Protein AF-A0A3M2AIW0-F1 (afdb_monomer)

Secondary structure (DSSP, 8-state):
---------------------PPP-PPPP---------------------------------------PPP--S-----PPPHHHHHHHSGGGGGTSTTPPBSEEEEEEES-TT---HHHHHHHHHHHTTT-BS-EEEEESSS-HHHHHHHHHHHHHHHHTTT--EEEES-HHHHHHHGGG--EEEE-TT-GGGGGHHHHHHHHHHTT---EEEEEESSHHHHHHHHTT--SEEEE--SS--SSSSSPPPP-HHHHHHHHHHH-SS-EEEESS--GGGHHHHHHHT-SEEEESGGG--SSHHHHHHHHHHHHHHHHHHHPPEEHHHHHHH-TTS-HHHHHHGGGTTT-HHHHHHTT--TT---EEETTEEEE-HHHHHHHHHHTT--TT--HHHHHHHSTT----------

Nearest PDB structures (foldseek):
  1g4t-assembly1_A  TM=8.262E-01  e=2.679E-12  Bacillus subtilis
  1g67-assembly1_A  TM=8.676E-01  e=3.176E-11  Bacillus subtilis
  3ovr-assembly1_B  TM=6.308E-01  e=9.290E-05  Homo sapiens
  4lt9-assembly1_A  TM=6.540E-01  e=3.198E-04  synthetic construct
  1tqj-assembly1_F  TM=6.193E-01  e=2.466E-03  Synechocystis sp.

Solvent-accessible surface area (backbone atoms only — not comparable to full-atom values): 23996 Å² total; per-residue (Å²): 133,88,80,92,81,90,84,90,83,90,82,91,79,88,82,94,82,88,81,86,84,88,78,81,90,79,81,84,85,83,85,88,83,90,86,86,89,86,84,87,92,89,87,87,85,83,90,88,88,88,90,88,90,83,83,89,84,90,79,90,82,90,84,84,90,85,88,83,88,82,83,87,78,82,83,77,98,70,76,81,70,70,63,55,64,42,57,65,61,50,58,70,51,42,56,25,47,88,90,45,49,26,41,45,27,44,38,51,54,42,81,29,98,72,77,53,55,56,37,59,53,36,35,33,41,36,61,40,40,72,29,38,40,47,31,38,32,44,36,54,87,73,74,52,56,68,57,50,21,50,47,37,42,38,29,21,62,43,22,51,88,44,54,32,46,26,27,30,47,54,45,61,67,26,34,59,72,36,37,89,31,34,47,26,39,36,30,47,83,84,37,76,45,64,83,38,49,70,60,53,34,50,57,24,44,76,73,74,39,77,56,42,35,33,36,50,28,66,48,72,68,47,46,56,57,45,54,81,66,66,46,63,28,35,34,43,31,23,41,32,79,53,81,91,44,100,76,60,67,72,63,48,31,66,69,53,48,33,52,48,28,45,70,35,96,44,29,28,24,40,28,35,56,77,55,44,91,47,23,58,60,43,26,42,36,41,50,58,29,42,38,35,46,70,41,64,47,51,99,46,64,68,47,16,21,53,37,30,32,48,37,42,54,32,38,45,65,35,38,48,55,36,44,47,67,60,48,24,71,76,40,75,72,48,54,53,69,57,59,64,48,47,47,82,45,37,85,36,56,69,59,28,44,44,31,44,35,47,75,59,44,56,48,34,70,59,95,90,50,44,24,28,31,46,23,42,55,48,42,52,38,56,26,61,72,54,60,92,89,58,50,74,67,63,52,45,70,76,44,74,90,58,76,75,59,60,37,58,59,75,131

Mean predicted aligned error: 13.9 Å

Sequence (411 aa):
MWAITSVGRCTRAMTLARVNVLPLPVIPSRVWYRSPRVRPSTRASMAAGCPPRGTMSVTSSNGRTSGGRGRGAVVDRGRVPASAFERCMVGYDSTCVPDAPSPLYPIVDLPHPSGRSVLDVTAAICRAAEGRLFAIQVRMKEGSTAARVEAARQASAAASAWSVPVWMNDDGAAALEAGPAVAGLHVGQDDPDLGRLDELRAAAAERGRPLAVGISTHDETQLRRAWARSPDLVAFGPVRPTASKARPDPVVGWSRLVEACRASPVPVVAIGGLRPADAPRLAAAGVGAVATISAVSGPDLATVEARTRAFVAALDEAFAPRSVESVAAEIPVLDPEVLAALPAISGDVGSLRAMGLPARFAPYASGKDVWYRPSDVADLLDALDKAPEESWEAWRARHPGEAPVLRIRRP

Radius of gyration: 28.39 Å; Cα contacts (8 Å, |Δi|>4): 620; chains: 1; bounding box: 75×105×73 Å

pLDDT: mean 75.07, std 25.91, range [22.42, 98.38]

Foldseek 3Di:
DDDDDDDDDDDDDDDDDDDDDDDDDDDDPDDDDDDDDDDDDDDDDDDDDDDDDDDDDDDDDDDDDDDDDDDDDDDDPPPPDDALLCLLQVFLVLLADVPRAQLAEEEQEPPFPQNDALLLLLLLLCVLSVLSYSAYEYHYPDDDLVVQLVSLQSSLVSSVVSRHAYEYELDLVSQLVNQPSHQEYEYEPPRPCLVVVVVSQVSNVVVVHGHAYEYEDEAPVRLVVVVVSVHSEYEYAPQDAAPPDPDDDPGSHLVRLLVSQLAHLGAYEHHHPDALVCQLSCQQSSHSHYYDHVLSHDNDSVSNSVSSNSNSVSNCVNSPWAWLVRLCVVVVLDDSVNQQCVQVCLCPCVVCLQLQAGNSQHWDDDDSTTTGTSNNSSRLCVLLVHDPPDDPVNSCVVVDPDRPRSDRPDD

Structure (mmCIF, N/CA/C/O backbone):
data_AF-A0A3M2AIW0-F1
#
_entry.id   AF-A0A3M2AIW0-F1
#
loop_
_atom_site.group_PDB
_atom_site.id
_atom_site.type_symbol
_atom_site.label_atom_id
_atom_site.label_alt_id
_atom_site.label_comp_id
_atom_site.label_asym_id
_atom_site.label_entity_id
_atom_site.label_seq_id
_atom_site.pdbx_PDB_ins_code
_atom_site.Cartn_x
_atom_site.Cartn_y
_atom_site.Cartn_z
_atom_site.occupancy
_atom_site.B_iso_or_equiv
_atom_site.auth_seq_id
_atom_site.auth_comp_id
_atom_site.auth_asym_id
_atom_site.auth_atom_id
_atom_site.pdbx_PDB_model_num
ATOM 1 N N . MET A 1 1 ? 23.132 -79.310 22.259 1.00 32.88 1 MET A N 1
ATOM 2 C CA . MET A 1 1 ? 24.263 -78.505 22.761 1.00 32.88 1 MET A CA 1
ATOM 3 C C . MET A 1 1 ? 23.677 -77.151 23.162 1.00 32.88 1 MET A C 1
ATOM 5 O O . MET A 1 1 ? 23.064 -76.515 22.321 1.00 32.88 1 MET A O 1
ATOM 9 N N . TRP A 1 2 ? 23.692 -76.890 24.472 1.00 31.28 2 TRP A N 1
ATOM 10 C CA . TRP A 1 2 ? 23.371 -75.701 25.293 1.00 31.28 2 TRP A CA 1
ATOM 11 C C . TRP A 1 2 ? 23.284 -74.338 24.549 1.00 31.28 2 TRP A C 1
ATOM 13 O O . TRP A 1 2 ? 24.082 -74.136 23.647 1.00 31.28 2 TRP A O 1
ATOM 23 N N . ALA A 1 3 ? 22.452 -73.322 24.850 1.00 31.95 3 ALA A N 1
ATOM 24 C CA . ALA A 1 3 ? 21.499 -72.965 25.922 1.00 31.95 3 ALA A CA 1
ATOM 25 C C . ALA A 1 3 ? 20.595 -71.781 25.404 1.00 31.95 3 ALA A C 1
ATOM 27 O O . ALA A 1 3 ? 21.074 -71.019 24.572 1.00 31.95 3 ALA A O 1
ATOM 28 N N . ILE A 1 4 ? 19.262 -71.730 25.654 1.00 34.59 4 ILE A N 1
ATOM 29 C CA . ILE A 1 4 ? 18.515 -70.893 26.660 1.00 34.59 4 ILE A CA 1
ATOM 30 C C . ILE A 1 4 ? 18.479 -69.379 26.287 1.00 34.59 4 ILE A C 1
ATOM 32 O O . ILE A 1 4 ? 19.541 -68.821 26.063 1.00 34.59 4 ILE A O 1
ATOM 36 N N . THR A 1 5 ? 17.381 -68.598 26.171 1.00 35.09 5 THR A N 1
ATOM 37 C CA . THR A 1 5 ? 15.939 -68.578 26.591 1.00 35.09 5 THR A CA 1
ATOM 38 C C . THR A 1 5 ? 15.172 -67.600 25.655 1.00 35.09 5 THR A C 1
ATOM 40 O O . THR A 1 5 ? 15.724 -66.554 25.336 1.00 35.09 5 THR A O 1
ATOM 43 N N . SER A 1 6 ? 14.010 -67.895 25.038 1.00 33.69 6 SER A N 1
ATOM 44 C CA . SER A 1 6 ? 12.602 -67.867 25.538 1.00 33.69 6 SER A CA 1
ATOM 45 C C . SER A 1 6 ? 12.178 -66.519 26.167 1.00 33.69 6 SER A C 1
ATOM 47 O O . SER A 1 6 ? 12.911 -66.029 27.011 1.00 33.69 6 SER A O 1
ATOM 49 N N . VAL A 1 7 ? 11.021 -65.881 25.956 1.00 33.97 7 VAL A N 1
ATOM 50 C CA . VAL A 1 7 ? 9.753 -66.148 25.246 1.00 33.97 7 VAL A CA 1
ATOM 51 C C . VAL A 1 7 ? 8.973 -64.820 25.223 1.00 33.97 7 VAL A C 1
ATOM 53 O O . VAL A 1 7 ? 9.061 -64.036 26.164 1.00 33.97 7 VAL A O 1
ATOM 56 N N . GLY A 1 8 ? 8.168 -64.587 24.186 1.00 32.06 8 GLY A N 1
ATOM 57 C CA . GLY A 1 8 ? 7.121 -63.561 24.200 1.00 32.06 8 GLY A CA 1
ATOM 58 C C . GLY A 1 8 ? 5.744 -64.122 24.579 1.00 32.06 8 GLY A C 1
ATOM 59 O O . GLY A 1 8 ? 5.541 -65.332 24.492 1.00 32.06 8 GLY A O 1
ATOM 60 N N . ARG A 1 9 ? 4.812 -63.210 24.916 1.00 33.12 9 ARG A N 1
ATOM 61 C CA . ARG A 1 9 ? 3.357 -63.135 24.577 1.00 33.12 9 ARG A CA 1
ATOM 62 C C . ARG A 1 9 ? 2.587 -62.409 25.698 1.00 33.12 9 ARG A C 1
ATOM 64 O O . ARG A 1 9 ? 2.706 -62.762 26.858 1.00 33.12 9 ARG A O 1
ATOM 71 N N . CYS A 1 10 ? 1.992 -61.248 25.399 1.00 30.06 10 CYS A N 1
ATOM 72 C CA . CYS A 1 10 ? 0.573 -61.016 25.051 1.00 30.06 10 CYS A CA 1
ATOM 73 C C . CYS A 1 10 ? -0.441 -61.316 26.167 1.00 30.06 10 CYS A C 1
ATOM 75 O O . CYS A 1 10 ? -0.662 -62.482 26.470 1.00 30.06 10 CYS A O 1
ATOM 77 N N . THR A 1 11 ? -1.187 -60.299 26.633 1.00 31.36 11 THR A N 1
ATOM 78 C CA . THR A 1 11 ? -2.644 -60.111 26.385 1.00 31.36 11 THR A CA 1
ATOM 79 C C . THR A 1 11 ? -3.224 -58.896 27.149 1.00 31.36 11 THR A C 1
ATOM 81 O O . THR A 1 11 ? -2.838 -58.670 28.284 1.00 31.36 11 THR A O 1
ATOM 84 N N . ARG A 1 12 ? -4.117 -58.137 26.463 1.00 32.19 12 ARG A N 1
ATOM 85 C CA . ARG A 1 12 ? -5.410 -57.478 26.854 1.00 32.19 12 ARG A CA 1
ATOM 86 C C . ARG A 1 12 ? -5.597 -56.921 28.290 1.00 32.19 12 ARG A C 1
ATOM 88 O O . ARG A 1 12 ? -5.136 -57.522 29.235 1.00 32.19 12 ARG A O 1
ATOM 95 N N . ALA A 1 13 ? -6.423 -55.920 28.614 1.00 29.59 13 ALA A N 1
ATOM 96 C CA . ALA A 1 13 ? -7.248 -54.888 27.967 1.00 29.59 13 ALA A CA 1
ATOM 97 C C . ALA A 1 13 ? -7.946 -54.084 29.109 1.00 29.59 13 ALA A C 1
ATOM 99 O O . ALA A 1 13 ? -8.104 -54.628 30.196 1.00 29.59 13 ALA A O 1
ATOM 100 N N . MET A 1 14 ? -8.446 -52.871 28.804 1.00 30.70 14 MET A N 1
ATOM 101 C CA . MET A 1 14 ? -9.439 -52.046 29.549 1.00 30.70 14 MET A CA 1
ATOM 102 C C . MET A 1 14 ? -9.002 -51.473 30.920 1.00 30.70 14 MET A C 1
ATOM 104 O O . MET A 1 14 ? -8.483 -52.170 31.775 1.00 30.70 14 MET A O 1
ATOM 108 N N . THR A 1 15 ? -9.219 -50.192 31.245 1.00 28.20 15 THR A N 1
ATOM 109 C CA . THR A 1 15 ? -10.548 -49.579 31.438 1.00 28.20 15 THR A CA 1
ATOM 110 C C . THR A 1 15 ? -10.435 -48.047 31.566 1.00 28.20 15 THR A C 1
ATOM 112 O O . THR A 1 15 ? -9.512 -47.538 32.197 1.00 28.20 15 THR A O 1
ATOM 115 N N . LEU A 1 16 ? -11.405 -47.321 30.999 1.00 33.12 16 LEU A N 1
ATOM 116 C CA . LEU A 1 16 ? -11.693 -45.904 31.261 1.00 33.12 16 LEU A CA 1
ATOM 117 C C . LEU A 1 16 ? -12.207 -45.723 32.699 1.00 33.12 16 LEU A C 1
ATOM 119 O O . LEU A 1 16 ? -13.274 -46.235 33.029 1.00 33.12 16 LEU A O 1
ATOM 123 N N . ALA A 1 17 ? -11.506 -44.942 33.523 1.00 30.17 17 ALA A N 1
ATOM 124 C CA . ALA A 1 17 ? -12.022 -44.463 34.804 1.00 30.17 17 ALA A CA 1
ATOM 125 C C . ALA A 1 17 ? -12.235 -42.945 34.749 1.00 30.17 17 ALA A C 1
ATOM 127 O O . ALA A 1 17 ? -11.305 -42.159 34.586 1.00 30.17 17 ALA A O 1
ATOM 128 N N . ARG A 1 18 ? -13.505 -42.560 34.870 1.00 30.94 18 ARG A N 1
ATOM 129 C CA . ARG A 1 18 ? -14.006 -41.196 35.027 1.00 30.94 18 ARG A CA 1
ATOM 130 C C . ARG A 1 18 ? -14.012 -40.897 36.528 1.00 30.94 18 ARG A C 1
ATOM 132 O O . ARG A 1 18 ? -14.697 -41.603 37.262 1.00 30.94 18 ARG A O 1
ATOM 139 N N . VAL A 1 19 ? -13.290 -39.874 36.985 1.00 32.94 19 VAL A N 1
ATOM 140 C CA . VAL A 1 19 ? -13.408 -39.372 38.364 1.00 32.94 19 VAL A CA 1
ATOM 141 C C . VAL A 1 19 ? -13.663 -37.870 38.328 1.00 32.94 19 VAL A C 1
ATOM 143 O O . VAL A 1 19 ? -12.897 -37.095 37.764 1.00 32.94 19 VAL A O 1
ATOM 146 N N . ASN A 1 20 ? -14.818 -37.515 38.886 1.00 33.97 20 ASN A N 1
ATOM 147 C CA . ASN A 1 20 ? -15.279 -36.171 39.196 1.00 33.97 20 ASN A CA 1
ATOM 148 C C . ASN A 1 20 ? -14.474 -35.601 40.380 1.00 33.97 20 ASN A C 1
ATOM 150 O O . ASN A 1 20 ? -14.053 -36.364 41.243 1.00 33.97 20 ASN A O 1
ATOM 154 N N . VAL A 1 21 ? -14.430 -34.266 40.470 1.00 35.78 21 VAL A N 1
ATOM 155 C CA . VAL A 1 21 ? -13.957 -33.416 41.588 1.00 35.78 21 VAL A CA 1
ATOM 156 C C . VAL A 1 21 ? -12.535 -32.842 41.433 1.00 35.78 21 VAL A C 1
ATOM 158 O O . VAL A 1 21 ? -11.522 -33.511 41.610 1.00 35.78 21 VAL A O 1
ATOM 161 N N . LEU A 1 22 ? -12.505 -31.535 41.142 1.00 34.50 22 LEU A N 1
ATOM 162 C CA . LEU A 1 22 ? -11.360 -30.623 41.224 1.00 34.50 22 LEU A CA 1
ATOM 163 C C . LEU A 1 22 ? -10.973 -30.349 42.690 1.00 34.50 22 LEU A C 1
ATOM 165 O O . LEU A 1 22 ? -11.853 -29.975 43.468 1.00 34.50 22 LEU A O 1
ATOM 169 N N . PRO A 1 23 ? -9.680 -30.368 43.051 1.00 41.94 23 PRO A N 1
ATOM 170 C CA . PRO A 1 23 ? -9.161 -29.562 44.144 1.00 41.94 23 PRO A CA 1
ATOM 171 C C . PRO A 1 23 ? -8.491 -28.282 43.610 1.00 41.94 23 PRO A C 1
ATOM 173 O O . PRO A 1 23 ? -7.786 -28.289 42.603 1.00 41.94 23 PRO A O 1
ATOM 176 N N . LEU A 1 24 ? -8.753 -27.175 44.305 1.00 36.56 24 LEU A N 1
ATOM 177 C CA . LEU A 1 24 ? -8.229 -25.823 44.073 1.00 36.56 24 LEU A CA 1
ATOM 178 C C . LEU A 1 24 ? -6.691 -25.802 43.902 1.00 36.56 24 LEU A C 1
ATOM 180 O O . LEU A 1 24 ? -5.998 -26.508 44.638 1.00 36.56 24 LEU A O 1
ATOM 184 N N . PRO A 1 25 ? -6.122 -24.963 43.011 1.00 40.25 25 PRO A N 1
ATOM 185 C CA . PRO A 1 25 ? -4.673 -24.847 42.889 1.00 40.25 25 PRO A CA 1
ATOM 186 C C . PRO A 1 25 ? -4.079 -24.096 44.091 1.00 40.25 25 PRO A C 1
ATOM 188 O O . PRO A 1 25 ? -4.288 -22.898 44.274 1.00 40.25 25 PRO A O 1
ATOM 191 N N . VAL A 1 26 ? -3.303 -24.816 44.901 1.00 38.75 26 VAL A N 1
ATOM 192 C CA . VAL A 1 26 ? -2.438 -24.260 45.948 1.00 38.75 26 VAL A CA 1
ATOM 193 C C . VAL A 1 26 ? -1.122 -23.821 45.301 1.00 38.75 26 VAL A C 1
ATOM 195 O O . VAL A 1 26 ? -0.404 -24.640 44.731 1.00 38.75 26 VAL A O 1
ATOM 198 N N . ILE A 1 27 ? -0.796 -22.530 45.385 1.00 34.03 27 ILE A N 1
ATOM 199 C CA . ILE A 1 27 ? 0.485 -21.974 44.924 1.00 34.03 27 ILE A CA 1
ATOM 200 C C . ILE A 1 27 ? 1.535 -22.175 46.031 1.00 34.03 27 ILE A C 1
ATOM 202 O O . ILE A 1 27 ? 1.341 -21.661 47.136 1.00 34.03 27 ILE A O 1
ATOM 206 N N . PRO A 1 28 ? 2.663 -22.865 45.783 1.00 33.03 28 PRO A N 1
ATOM 207 C CA . PRO A 1 28 ? 3.735 -22.956 46.763 1.00 33.03 28 PRO A CA 1
ATO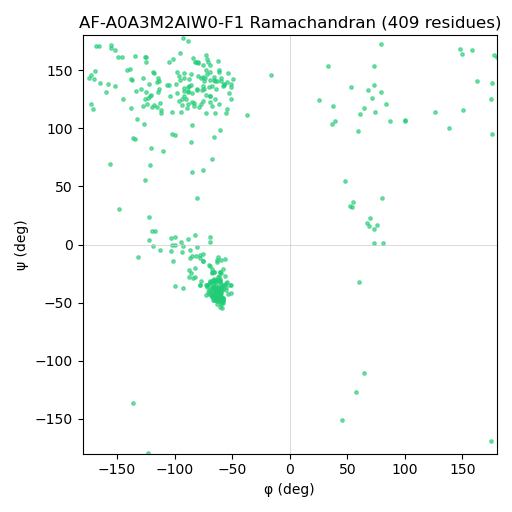M 208 C C . PRO A 1 28 ? 4.528 -21.645 46.832 1.00 33.03 28 PRO A C 1
ATOM 210 O O . PRO A 1 28 ? 5.103 -21.163 45.855 1.00 33.03 28 PRO A O 1
ATOM 213 N N . SER A 1 29 ? 4.593 -21.073 48.032 1.00 34.59 29 SER A N 1
ATOM 214 C CA . SER A 1 29 ? 5.442 -19.936 48.360 1.00 34.59 29 SER A CA 1
ATOM 215 C C . SER A 1 29 ? 6.896 -20.386 48.549 1.00 34.59 29 SER A C 1
ATOM 217 O O . SER A 1 29 ? 7.187 -21.121 49.490 1.00 34.59 29 SER A O 1
ATOM 219 N N . ARG A 1 30 ? 7.799 -19.825 47.731 1.00 31.83 30 ARG A N 1
ATOM 220 C CA . ARG A 1 30 ? 9.278 -19.854 47.817 1.00 31.83 30 ARG A CA 1
ATOM 221 C C . ARG A 1 30 ? 9.967 -21.051 47.152 1.00 31.83 30 ARG A C 1
ATOM 223 O O . ARG A 1 30 ? 10.091 -22.123 47.729 1.00 31.83 30 ARG A O 1
ATOM 230 N N . VAL A 1 31 ? 10.584 -20.776 46.002 1.00 30.55 31 VAL A N 1
ATOM 231 C CA . VAL A 1 31 ? 11.690 -21.575 45.460 1.00 30.55 31 VAL A CA 1
ATOM 232 C C . VAL A 1 31 ? 12.938 -20.692 45.434 1.00 30.55 31 VAL A C 1
ATOM 234 O O . VAL A 1 31 ? 12.962 -19.638 44.803 1.00 30.55 31 VAL A O 1
ATOM 237 N N . TRP A 1 32 ? 13.957 -21.106 46.185 1.00 26.47 32 TRP A N 1
ATOM 238 C CA . TRP A 1 32 ? 15.304 -20.540 46.172 1.00 26.47 32 TRP A CA 1
ATOM 239 C C . TRP A 1 32 ? 16.142 -21.241 45.101 1.00 26.47 32 TRP A C 1
ATOM 241 O O . TRP A 1 32 ? 16.178 -22.468 45.072 1.00 26.47 32 TRP A O 1
ATOM 251 N N . TYR A 1 33 ? 16.907 -20.485 44.310 1.00 25.94 33 TYR A N 1
ATOM 252 C CA . TYR A 1 33 ? 18.106 -21.019 43.660 1.00 25.94 33 TYR A CA 1
ATOM 253 C C . TYR A 1 33 ? 19.212 -19.951 43.576 1.00 25.94 33 TYR A C 1
ATOM 255 O O . TYR A 1 33 ? 18.992 -18.838 43.100 1.00 25.94 33 TYR A O 1
ATOM 263 N N . ARG A 1 34 ? 20.394 -20.295 44.106 1.00 24.67 34 ARG A N 1
ATOM 264 C CA . ARG A 1 34 ? 21.656 -19.523 44.095 1.00 24.67 34 ARG A CA 1
ATOM 265 C C . ARG A 1 34 ? 22.431 -19.845 42.803 1.00 24.67 34 ARG A C 1
ATOM 267 O O . ARG A 1 34 ? 22.450 -21.003 42.407 1.00 24.67 34 ARG A O 1
ATOM 274 N N . SER A 1 35 ? 23.019 -18.887 42.073 1.00 24.69 35 SER A N 1
ATOM 275 C CA . SER A 1 35 ? 24.440 -18.427 42.122 1.00 24.69 35 SER A CA 1
ATOM 276 C C . SER A 1 35 ? 24.845 -17.987 40.686 1.00 24.69 35 SER A C 1
ATOM 278 O O . SER A 1 35 ? 24.168 -18.427 39.760 1.00 24.69 35 SER A O 1
ATOM 280 N N . PRO A 1 36 ? 25.978 -17.299 40.399 1.00 28.45 36 PRO A N 1
ATOM 281 C CA . PRO A 1 36 ? 26.761 -16.306 41.146 1.00 28.45 36 PRO A CA 1
ATOM 282 C C . PRO A 1 36 ? 26.988 -14.984 40.346 1.00 28.45 36 PRO A C 1
ATOM 284 O O . PRO A 1 36 ? 26.893 -14.932 39.123 1.00 28.45 36 PRO A O 1
ATOM 287 N N . ARG A 1 37 ? 27.335 -13.891 41.045 1.00 25.25 37 ARG A N 1
ATOM 288 C CA . ARG A 1 37 ? 27.778 -12.600 40.467 1.00 25.25 37 ARG A CA 1
ATOM 289 C C . ARG A 1 37 ? 29.306 -12.496 40.477 1.00 25.25 37 ARG A C 1
ATOM 291 O O . ARG A 1 37 ? 29.920 -12.894 41.460 1.00 25.25 37 ARG A O 1
ATOM 298 N N . VAL A 1 38 ? 29.879 -11.792 39.497 1.00 26.61 38 VAL A N 1
ATOM 299 C CA . VAL A 1 38 ? 31.218 -11.177 39.601 1.00 26.61 38 VAL A CA 1
ATOM 300 C C . VAL A 1 38 ? 31.103 -9.665 39.333 1.00 26.61 38 VAL A C 1
ATOM 302 O O . VAL A 1 38 ? 30.530 -9.241 38.331 1.00 26.61 38 VAL A O 1
ATOM 305 N N . ARG A 1 39 ? 31.601 -8.847 40.272 1.00 31.80 39 ARG A N 1
ATOM 306 C CA . ARG A 1 39 ? 31.872 -7.391 40.156 1.00 31.80 39 ARG A CA 1
ATOM 307 C C . ARG A 1 39 ? 33.395 -7.192 40.015 1.00 31.80 39 ARG A C 1
ATOM 309 O O . ARG A 1 39 ? 34.123 -8.067 40.472 1.00 31.80 39 ARG A O 1
ATOM 316 N N . PRO A 1 40 ? 33.878 -6.069 39.444 1.00 31.05 40 PRO A N 1
ATOM 317 C CA . PRO A 1 40 ? 34.379 -4.941 40.274 1.00 31.05 40 PRO A CA 1
ATOM 318 C C . PRO A 1 40 ? 33.910 -3.560 39.733 1.00 31.05 40 PRO A C 1
ATOM 320 O O . PRO A 1 40 ? 33.499 -3.459 38.580 1.00 31.05 40 PRO A O 1
ATOM 323 N N . SER A 1 41 ? 33.554 -2.566 40.562 1.00 26.50 41 SER A N 1
ATOM 324 C CA . SER A 1 41 ? 34.307 -1.547 41.344 1.00 26.50 41 SER A CA 1
ATOM 325 C C . SER A 1 41 ? 34.703 -0.278 40.557 1.00 26.50 41 SER A C 1
ATOM 327 O O . SER A 1 41 ? 35.385 -0.337 39.545 1.00 26.50 41 SER A O 1
ATOM 329 N N . THR A 1 42 ? 34.220 0.859 41.061 1.00 29.23 42 THR A N 1
ATOM 330 C CA . THR A 1 42 ? 34.165 2.240 40.529 1.00 29.23 42 THR A CA 1
ATOM 331 C C . THR A 1 42 ? 35.229 3.181 41.103 1.00 29.23 42 THR A C 1
ATOM 333 O O . THR A 1 42 ? 35.610 2.977 42.255 1.00 29.23 42 THR A O 1
ATOM 336 N N . ARG A 1 43 ? 35.519 4.291 40.388 1.00 26.98 43 ARG A N 1
ATOM 337 C CA . ARG A 1 43 ? 35.536 5.736 40.803 1.00 26.98 43 ARG A CA 1
ATOM 338 C C . ARG A 1 43 ? 36.434 6.548 39.834 1.00 26.98 43 ARG A C 1
ATOM 340 O O . ARG A 1 43 ? 37.271 5.938 39.190 1.00 26.98 43 ARG A O 1
ATOM 347 N N . ALA A 1 44 ? 36.472 7.884 39.766 1.00 26.58 44 ALA A N 1
ATOM 348 C CA . ALA A 1 44 ? 35.512 8.999 39.654 1.00 26.58 44 ALA A CA 1
ATOM 349 C C . ALA A 1 44 ? 36.347 10.302 39.763 1.00 26.58 44 ALA A C 1
ATOM 351 O O . ALA A 1 44 ? 37.016 10.446 40.781 1.00 26.58 44 ALA A O 1
ATOM 352 N N . SER A 1 45 ? 36.272 11.248 38.810 1.00 26.69 45 SER A N 1
ATOM 353 C CA . SER A 1 45 ? 36.517 12.689 39.077 1.00 26.69 45 SER A CA 1
ATOM 354 C C . SER A 1 45 ? 36.171 13.632 37.900 1.00 26.69 45 SER A C 1
ATOM 356 O O . SER A 1 45 ? 36.833 13.574 36.871 1.00 26.69 45 SER A O 1
ATOM 358 N N . MET A 1 46 ? 35.172 14.505 38.154 1.00 27.12 46 MET A N 1
ATOM 359 C CA . MET A 1 46 ? 35.022 15.963 37.855 1.00 27.12 46 MET A CA 1
ATOM 360 C C . MET A 1 46 ? 35.048 16.465 36.382 1.00 27.12 46 MET A C 1
ATOM 362 O O . MET A 1 46 ? 36.037 16.263 35.696 1.00 27.12 46 MET A O 1
ATOM 366 N N . ALA A 1 47 ? 33.932 16.974 35.809 1.00 25.80 47 ALA A N 1
ATOM 367 C CA . ALA A 1 47 ? 33.362 18.363 35.812 1.00 25.80 47 ALA A CA 1
ATOM 368 C C . ALA A 1 47 ? 34.160 19.357 34.912 1.00 25.80 47 ALA A C 1
ATOM 370 O O . ALA A 1 47 ? 35.376 19.314 34.959 1.00 25.80 47 ALA A O 1
ATOM 371 N N . ALA A 1 48 ? 33.643 20.277 34.073 1.00 26.33 48 ALA A N 1
ATOM 372 C CA . ALA A 1 48 ? 32.359 20.977 33.892 1.00 26.33 48 ALA A CA 1
ATOM 373 C C . ALA A 1 48 ? 32.303 21.682 32.493 1.00 26.33 48 ALA A C 1
ATOM 375 O O . ALA A 1 48 ? 33.346 21.826 31.862 1.00 26.33 48 ALA A O 1
ATOM 376 N N . GLY A 1 49 ? 31.135 22.211 32.067 1.00 24.86 49 GLY A N 1
ATOM 377 C CA . GLY A 1 49 ? 31.037 23.368 31.139 1.00 24.86 49 GLY A CA 1
ATOM 378 C C . GLY A 1 49 ? 30.188 23.218 29.853 1.00 24.86 49 GLY A C 1
ATOM 379 O O . GLY A 1 49 ? 30.559 22.495 28.940 1.00 24.86 49 GLY A O 1
ATOM 380 N N . CYS A 1 50 ? 29.081 23.967 29.763 1.00 23.42 50 CYS A N 1
ATOM 381 C CA . CYS A 1 50 ? 28.310 24.341 28.546 1.00 23.42 50 CYS A CA 1
ATOM 382 C C . CYS A 1 50 ? 28.813 25.717 28.005 1.00 23.42 50 CYS A C 1
ATOM 384 O O . CYS A 1 50 ? 29.547 26.352 28.766 1.00 23.42 50 CYS A O 1
ATOM 386 N N . PRO A 1 51 ? 28.339 26.331 26.876 1.00 37.81 51 PRO A N 1
ATOM 387 C CA . PRO A 1 51 ? 27.561 25.903 25.679 1.00 37.81 51 PRO A CA 1
ATOM 388 C C . PRO A 1 51 ? 28.168 26.498 24.335 1.00 37.81 51 PRO A C 1
ATOM 390 O O . PRO A 1 51 ? 29.388 26.543 24.247 1.00 37.81 51 PRO A O 1
ATOM 393 N N . PRO A 1 52 ? 27.427 27.042 23.321 1.00 41.06 52 PRO A N 1
ATOM 394 C CA . PRO A 1 52 ? 26.776 26.400 22.151 1.00 41.06 52 PRO A CA 1
ATOM 395 C C . PRO A 1 52 ? 27.197 26.941 20.735 1.00 41.06 52 PRO A C 1
ATOM 397 O O . PRO A 1 52 ? 27.907 27.933 20.627 1.00 41.06 52 PRO A O 1
ATOM 400 N N . ARG A 1 53 ? 26.596 26.365 19.664 1.00 25.80 53 ARG A N 1
ATOM 401 C CA . ARG A 1 53 ? 26.509 26.787 18.225 1.00 25.80 53 ARG A CA 1
ATOM 402 C C . ARG A 1 53 ? 27.711 26.543 17.282 1.00 25.80 53 ARG A C 1
ATOM 404 O O . ARG A 1 53 ? 28.803 27.029 17.525 1.00 25.80 53 ARG A O 1
ATOM 411 N N . GLY A 1 54 ? 27.422 25.965 16.101 1.00 25.30 54 GLY A N 1
ATOM 412 C CA . GLY A 1 54 ? 28.176 26.222 14.855 1.00 25.30 54 GLY A CA 1
ATOM 413 C C . GLY A 1 54 ? 28.495 25.014 13.957 1.00 25.30 54 GLY A C 1
ATOM 414 O O . GLY A 1 54 ? 29.437 24.286 14.217 1.00 25.30 54 GLY A O 1
ATOM 415 N N . THR A 1 55 ? 27.703 24.851 12.891 1.00 25.02 55 THR A N 1
ATOM 416 C CA . THR A 1 55 ? 28.047 24.420 11.509 1.00 25.02 55 THR A CA 1
ATOM 417 C C . THR A 1 55 ? 29.280 23.543 11.192 1.00 25.02 55 THR A C 1
ATOM 419 O O . THR A 1 55 ? 30.416 23.963 11.360 1.00 25.02 55 THR A O 1
ATOM 422 N N . MET A 1 56 ? 28.983 22.409 10.531 1.00 27.00 56 MET A N 1
ATOM 423 C CA . MET A 1 56 ? 29.663 21.737 9.397 1.00 27.00 56 MET A CA 1
ATOM 424 C C . MET A 1 56 ? 31.203 21.731 9.308 1.00 27.00 56 MET A C 1
ATOM 426 O O . MET A 1 56 ? 31.825 22.743 9.004 1.00 27.00 56 MET A O 1
ATOM 430 N N . SER A 1 57 ? 31.794 20.531 9.323 1.00 24.56 57 SER A N 1
ATOM 431 C CA . SER A 1 57 ? 32.779 20.104 8.309 1.00 24.56 57 SER A CA 1
ATOM 432 C C . SER A 1 57 ? 33.158 18.625 8.453 1.00 24.56 57 SER A C 1
ATOM 434 O O . SER A 1 57 ? 33.188 18.052 9.538 1.00 24.56 57 SER A O 1
ATOM 436 N N . VAL A 1 58 ? 33.413 18.015 7.298 1.00 28.27 58 VAL A N 1
ATOM 437 C CA . VAL A 1 58 ? 33.908 16.653 7.093 1.00 28.27 58 VAL A CA 1
ATOM 438 C C . VAL A 1 58 ? 35.422 16.635 7.306 1.00 28.27 58 VAL A C 1
ATOM 440 O O . VAL A 1 58 ? 36.122 17.460 6.727 1.00 28.27 58 VAL A O 1
ATOM 443 N N . THR A 1 59 ? 35.953 15.664 8.050 1.00 26.91 59 THR A N 1
ATOM 444 C CA . THR A 1 59 ? 37.291 15.102 7.786 1.00 26.91 59 THR A CA 1
ATOM 445 C C . THR A 1 59 ? 37.436 13.701 8.379 1.00 26.91 59 THR A C 1
ATOM 447 O O . THR A 1 59 ? 36.990 13.395 9.481 1.00 26.91 59 THR A O 1
ATOM 450 N N . SER A 1 60 ? 38.065 12.847 7.582 1.00 27.70 60 SER A N 1
ATOM 451 C CA . SER A 1 60 ? 38.513 11.485 7.857 1.00 27.70 60 SER A CA 1
ATOM 452 C C . SER A 1 60 ? 39.547 11.387 8.984 1.00 27.70 60 SER A C 1
ATOM 454 O O . SER A 1 60 ? 40.446 12.219 9.043 1.00 27.70 60 SER A O 1
ATOM 456 N N . SER A 1 61 ? 39.552 10.286 9.743 1.00 26.11 61 SER A N 1
ATOM 457 C CA . SER A 1 61 ? 40.759 9.456 9.941 1.00 26.11 61 SER A CA 1
ATOM 458 C C . SER A 1 61 ? 40.465 8.183 10.748 1.00 26.11 61 SER A C 1
ATOM 460 O O . SER A 1 61 ? 39.654 8.165 11.670 1.00 26.11 61 SER A O 1
ATOM 462 N N . ASN A 1 62 ? 41.144 7.105 10.352 1.00 26.67 62 ASN A N 1
ATOM 463 C CA . ASN A 1 62 ? 41.213 5.817 11.037 1.00 26.67 62 ASN A CA 1
ATOM 464 C C . ASN A 1 62 ? 42.003 5.925 12.351 1.00 26.67 62 ASN A C 1
ATOM 466 O O . ASN A 1 62 ? 43.073 6.527 12.377 1.00 26.67 62 ASN A O 1
ATOM 470 N N . GLY A 1 63 ? 41.558 5.224 13.397 1.00 25.59 63 GLY A N 1
ATOM 471 C CA . GLY A 1 63 ? 42.324 5.056 14.634 1.00 25.59 63 GLY A CA 1
ATOM 472 C C . GLY A 1 63 ? 41.662 4.067 15.590 1.00 25.59 63 GLY A C 1
ATOM 473 O O . GLY A 1 63 ? 40.508 4.217 15.963 1.00 25.59 63 GLY A O 1
ATOM 474 N N . ARG A 1 64 ? 42.391 3.007 15.928 1.00 22.42 64 ARG A N 1
ATOM 475 C CA . ARG A 1 64 ? 41.941 1.767 16.574 1.00 22.42 64 ARG A CA 1
ATOM 476 C C . ARG A 1 64 ? 41.869 1.894 18.110 1.00 22.42 64 ARG A C 1
ATOM 478 O O . ARG A 1 64 ? 42.600 2.672 18.705 1.00 22.42 64 ARG A O 1
ATOM 485 N N . THR A 1 65 ? 41.097 0.983 18.714 1.00 24.11 65 THR A N 1
ATOM 486 C CA . THR A 1 65 ? 41.137 0.476 20.111 1.00 24.11 65 THR A CA 1
ATOM 487 C C . THR A 1 65 ? 40.624 1.354 21.263 1.00 24.11 65 THR A C 1
ATOM 489 O O . THR A 1 65 ? 41.277 2.292 21.694 1.00 24.11 65 THR A O 1
ATOM 492 N N . SER A 1 66 ? 39.538 0.928 21.918 1.00 24.36 66 SER A N 1
ATOM 493 C CA . SER A 1 66 ? 39.560 0.184 23.200 1.00 24.36 66 SER A CA 1
ATOM 494 C C . SER A 1 66 ? 38.182 0.232 23.880 1.00 24.36 66 SER A C 1
ATOM 496 O O . SER A 1 66 ? 37.451 1.213 23.790 1.00 24.36 66 SER A O 1
ATOM 498 N N . GLY A 1 67 ? 37.780 -0.889 24.482 1.00 24.23 67 GLY A N 1
ATOM 499 C CA . GLY A 1 67 ? 36.453 -1.075 25.061 1.00 24.23 67 GLY A CA 1
ATOM 500 C C . GLY A 1 67 ? 36.295 -0.501 26.469 1.00 24.23 67 GLY A C 1
ATOM 501 O O . GLY A 1 67 ? 37.250 -0.406 27.232 1.00 24.23 67 GLY A O 1
ATOM 502 N N . GLY A 1 68 ? 35.047 -0.211 26.838 1.00 24.02 68 GLY A N 1
ATOM 503 C CA . GLY A 1 68 ? 34.666 0.106 28.214 1.00 24.02 68 GLY A CA 1
ATOM 504 C C . GLY A 1 68 ? 33.197 0.500 28.333 1.00 24.02 68 GLY A C 1
ATOM 505 O O . GLY A 1 68 ? 32.838 1.648 28.118 1.00 24.02 68 GLY A O 1
ATOM 506 N N . ARG A 1 69 ? 32.337 -0.473 28.660 1.00 25.78 69 ARG A N 1
ATOM 507 C CA . ARG A 1 69 ? 30.880 -0.324 28.824 1.00 25.78 69 ARG A CA 1
ATOM 508 C C . ARG A 1 69 ? 30.521 0.509 30.067 1.00 25.78 69 ARG A C 1
ATOM 510 O O . ARG A 1 69 ? 30.905 0.143 31.177 1.00 25.78 69 ARG A O 1
ATOM 517 N N . GLY A 1 70 ? 29.687 1.535 29.889 1.00 25.39 70 GLY A N 1
ATOM 518 C CA . GLY A 1 70 ? 28.827 2.126 30.926 1.00 25.39 70 GLY A CA 1
ATOM 519 C C . GLY A 1 70 ? 27.442 1.459 30.938 1.00 25.39 70 GLY A C 1
ATOM 520 O O . GLY A 1 70 ? 26.980 0.974 29.911 1.00 25.39 70 GLY A O 1
ATOM 521 N N . ARG A 1 71 ? 26.821 1.353 32.117 1.00 25.25 71 ARG A N 1
ATOM 522 C CA . ARG A 1 71 ? 25.701 0.453 32.448 1.00 25.25 71 ARG A CA 1
ATOM 523 C C . ARG A 1 71 ? 24.320 1.118 32.321 1.00 25.25 71 ARG A C 1
ATOM 525 O O . ARG A 1 71 ? 24.149 2.221 32.812 1.00 25.25 71 ARG A O 1
ATOM 532 N N . GLY A 1 72 ? 23.354 0.342 31.821 1.00 28.66 72 GLY A N 1
ATOM 533 C CA . GLY A 1 72 ? 21.973 0.206 32.317 1.00 28.66 72 GLY A CA 1
ATOM 534 C C . GLY A 1 72 ? 21.052 1.432 32.387 1.00 28.66 72 GLY A C 1
ATOM 535 O O . GLY A 1 72 ? 20.992 2.083 33.422 1.00 28.66 72 GLY A O 1
ATOM 536 N N . ALA A 1 73 ? 20.204 1.582 31.366 1.00 22.80 73 ALA A N 1
ATOM 537 C CA . ALA A 1 73 ? 18.801 2.006 31.474 1.00 22.80 73 ALA A CA 1
ATOM 538 C C . ALA A 1 73 ? 17.967 0.821 30.931 1.00 22.80 73 ALA A C 1
ATOM 540 O O . ALA A 1 73 ? 18.342 0.223 29.926 1.00 22.80 73 ALA A O 1
ATOM 541 N N . VAL A 1 74 ? 17.070 0.198 31.701 1.00 23.67 74 VAL A N 1
ATOM 542 C CA . VAL A 1 74 ? 15.639 0.544 31.793 1.00 23.67 74 VAL A CA 1
ATOM 543 C C . VAL A 1 74 ? 15.065 0.917 30.423 1.00 23.67 74 VAL A C 1
ATOM 545 O O . VAL A 1 74 ? 15.366 1.985 29.919 1.00 23.67 74 VAL A O 1
ATOM 548 N N . VAL A 1 75 ? 14.261 -0.006 29.877 1.00 32.44 75 VAL A N 1
ATOM 549 C CA . VAL A 1 75 ? 13.302 0.133 28.764 1.00 32.44 75 VAL A CA 1
ATOM 550 C C . VAL A 1 75 ? 13.740 1.058 27.624 1.00 32.44 75 VAL A C 1
ATOM 552 O O . VAL A 1 75 ? 13.562 2.265 27.706 1.00 32.44 75 VAL A O 1
ATOM 555 N N . ASP A 1 76 ? 14.160 0.475 26.501 1.00 25.45 76 ASP A N 1
ATOM 556 C CA . ASP A 1 76 ? 14.113 1.172 25.215 1.00 25.45 76 ASP A CA 1
ATOM 557 C C . ASP A 1 76 ? 13.033 0.533 24.330 1.00 25.45 76 ASP A C 1
ATOM 559 O O . ASP A 1 76 ? 13.297 -0.316 23.482 1.00 25.45 76 ASP A O 1
ATOM 563 N N . ARG A 1 77 ? 11.776 0.927 24.578 1.00 28.89 77 ARG A N 1
ATOM 564 C CA . ARG A 1 77 ? 10.681 0.877 23.590 1.00 28.89 77 ARG A CA 1
ATOM 565 C C . ARG A 1 77 ? 10.780 2.095 22.650 1.00 28.89 77 ARG A C 1
ATOM 567 O O . ARG A 1 77 ? 9.783 2.738 22.357 1.00 28.89 77 ARG A O 1
ATOM 574 N N . GLY A 1 78 ? 11.994 2.457 22.249 1.00 30.06 78 GLY A N 1
ATOM 575 C CA . GLY A 1 78 ? 12.310 3.686 21.526 1.00 30.06 78 GLY A CA 1
ATOM 576 C C . GLY A 1 78 ? 13.485 3.510 20.569 1.00 30.06 78 GLY A C 1
ATOM 577 O O . GLY A 1 78 ? 14.198 4.467 20.272 1.00 30.06 78 GLY A O 1
ATOM 578 N N . ARG A 1 79 ? 13.675 2.302 20.025 1.00 24.23 79 ARG A N 1
ATOM 579 C CA . ARG A 1 79 ? 14.572 2.113 18.887 1.00 24.23 79 ARG A CA 1
ATOM 580 C C . ARG A 1 79 ? 13.797 2.385 17.605 1.00 24.23 79 ARG A C 1
ATOM 582 O O . ARG A 1 79 ? 13.225 1.469 17.028 1.00 24.23 79 ARG A O 1
ATOM 589 N N . VAL A 1 80 ? 13.783 3.648 17.181 1.00 40.72 80 VAL A N 1
ATOM 590 C CA . VAL A 1 80 ? 13.456 4.012 15.795 1.00 40.72 80 VAL A CA 1
ATOM 591 C C . VAL A 1 80 ? 14.395 3.208 14.887 1.00 40.72 80 VAL A C 1
ATOM 593 O O . VAL A 1 80 ? 15.616 3.379 15.002 1.00 40.72 80 VAL A O 1
ATOM 596 N N . PRO A 1 81 ? 13.884 2.307 14.032 1.00 31.52 81 PRO A N 1
ATOM 597 C CA . PRO A 1 81 ? 14.728 1.584 13.108 1.00 31.52 81 PRO A CA 1
ATOM 598 C C . PRO A 1 81 ? 15.064 2.456 11.880 1.00 31.52 81 PRO A C 1
ATOM 600 O O . PRO A 1 81 ? 14.317 3.336 11.449 1.00 31.52 81 PRO A O 1
ATOM 603 N N . ALA A 1 82 ? 16.287 2.255 11.414 1.00 35.97 82 ALA A N 1
ATOM 604 C CA . ALA A 1 82 ? 17.051 2.956 10.409 1.00 35.97 82 ALA A CA 1
ATOM 605 C C . ALA A 1 82 ? 16.613 2.656 8.959 1.00 35.97 82 ALA A C 1
ATOM 607 O O . ALA A 1 82 ? 16.185 1.572 8.596 1.00 35.97 82 ALA A O 1
ATOM 608 N N . SER A 1 83 ? 16.873 3.607 8.059 1.00 41.62 83 SER A N 1
ATOM 609 C CA . SER A 1 83 ? 16.603 3.548 6.608 1.00 41.62 83 SER A CA 1
ATOM 610 C C . SER A 1 83 ? 15.131 3.678 6.180 1.00 41.62 83 SER A C 1
ATOM 612 O O . SER A 1 83 ? 14.194 3.368 6.910 1.00 41.62 83 SER A O 1
ATOM 614 N N . ALA A 1 84 ? 14.932 4.160 4.949 1.00 37.56 84 ALA A N 1
ATOM 615 C CA . ALA A 1 84 ? 13.626 4.242 4.292 1.00 37.56 84 ALA A CA 1
ATOM 616 C C . ALA A 1 84 ? 12.906 2.889 4.198 1.00 37.56 84 ALA A C 1
ATOM 618 O O . ALA A 1 84 ? 11.684 2.842 4.190 1.00 37.56 84 ALA A O 1
ATOM 619 N N . PHE A 1 85 ? 13.673 1.798 4.165 1.00 37.91 85 PHE A N 1
ATOM 620 C CA . PHE A 1 85 ? 13.154 0.440 4.133 1.00 37.91 85 PHE A CA 1
ATOM 621 C C . PHE A 1 85 ? 12.450 0.069 5.438 1.00 37.91 85 PHE A C 1
ATOM 623 O O . PHE A 1 85 ? 11.336 -0.437 5.386 1.00 37.91 85 PHE A O 1
ATOM 630 N N . GLU A 1 86 ? 13.042 0.382 6.598 1.00 42.28 86 GLU A N 1
ATOM 631 C CA . GLU A 1 86 ? 12.393 0.096 7.882 1.00 42.28 86 GLU A CA 1
ATOM 632 C C . GLU A 1 86 ? 11.154 0.991 8.052 1.00 42.28 86 GLU A C 1
ATOM 634 O O . GLU A 1 86 ? 10.110 0.477 8.428 1.00 42.28 86 GLU A O 1
ATOM 639 N N . ARG A 1 87 ? 11.182 2.263 7.613 1.00 44.44 87 ARG A N 1
ATOM 640 C CA . ARG A 1 87 ? 10.000 3.158 7.630 1.00 44.44 87 ARG A CA 1
ATOM 641 C C . ARG A 1 87 ? 8.801 2.658 6.812 1.00 44.44 87 ARG A C 1
ATOM 643 O O . ARG A 1 87 ? 7.669 2.865 7.234 1.00 44.44 87 ARG A O 1
ATOM 650 N N . CYS A 1 88 ? 9.030 2.008 5.672 1.00 40.09 88 CYS A N 1
ATOM 651 C CA . CYS A 1 88 ? 7.952 1.498 4.813 1.00 40.09 88 CYS A CA 1
ATOM 652 C C . CYS A 1 88 ? 7.462 0.096 5.211 1.00 40.09 88 CYS A C 1
ATOM 654 O O . CYS A 1 88 ? 6.450 -0.365 4.693 1.00 40.09 88 CYS A O 1
ATOM 656 N N . MET A 1 89 ? 8.183 -0.594 6.101 1.00 45.97 89 MET A N 1
ATOM 657 C CA . MET A 1 89 ? 7.997 -2.023 6.376 1.00 45.97 89 MET A CA 1
ATOM 658 C C . MET A 1 89 ? 7.688 -2.336 7.847 1.00 45.97 89 MET A C 1
ATOM 660 O O . MET A 1 89 ? 7.542 -3.509 8.192 1.00 45.97 89 MET A O 1
ATOM 664 N N . VAL A 1 90 ? 7.528 -1.331 8.725 1.00 41.09 90 VAL A N 1
ATOM 665 C CA . VAL A 1 90 ? 7.016 -1.547 10.096 1.00 41.09 90 VAL A CA 1
ATOM 666 C C . VAL A 1 90 ? 5.499 -1.782 10.067 1.00 41.09 90 VAL A C 1
ATOM 668 O O . VAL A 1 90 ? 4.720 -0.987 10.575 1.00 41.09 90 VAL A O 1
ATOM 671 N N . GLY A 1 91 ? 5.058 -2.870 9.433 1.00 48.09 91 GLY A N 1
ATOM 672 C CA . GLY A 1 91 ? 3.677 -3.350 9.482 1.00 48.09 91 GLY A CA 1
ATOM 673 C C . GLY A 1 91 ? 2.587 -2.281 9.291 1.00 48.09 91 GLY A C 1
ATOM 674 O O . GLY A 1 91 ? 2.752 -1.260 8.621 1.00 48.09 91 GLY A O 1
ATOM 675 N N . TYR A 1 92 ? 1.433 -2.544 9.898 1.00 45.47 92 TYR A N 1
ATOM 676 C CA . TYR A 1 92 ? 0.264 -1.660 9.913 1.00 45.47 92 TYR A CA 1
ATOM 677 C C . TYR A 1 92 ? 0.504 -0.294 10.597 1.00 45.47 92 TYR A C 1
ATOM 679 O O . TYR A 1 92 ? -0.342 0.595 10.462 1.00 45.47 92 TYR A O 1
ATOM 687 N N . ASP A 1 93 ? 1.639 -0.137 11.290 1.00 43.84 93 ASP A N 1
ATOM 688 C CA . ASP A 1 93 ? 2.023 1.041 12.080 1.00 43.84 93 ASP A CA 1
ATOM 689 C C . ASP A 1 93 ? 2.313 2.261 11.185 1.00 43.84 93 ASP A C 1
ATOM 691 O O . ASP A 1 93 ? 1.995 3.397 11.513 1.00 43.84 93 ASP A O 1
ATOM 695 N N . SER A 1 94 ? 2.807 2.028 9.965 1.00 48.81 94 SER A N 1
ATOM 696 C CA . SER A 1 94 ? 3.163 3.089 9.007 1.00 48.81 94 SER A CA 1
ATOM 697 C C . SER A 1 94 ? 2.014 4.020 8.590 1.00 48.81 94 SER A C 1
ATOM 699 O O . SER A 1 94 ? 2.284 5.065 8.017 1.00 48.81 94 SER A O 1
ATOM 701 N N . THR A 1 95 ? 0.752 3.683 8.877 1.00 51.03 95 THR A N 1
ATOM 702 C CA . THR A 1 95 ? -0.423 4.512 8.528 1.00 51.03 9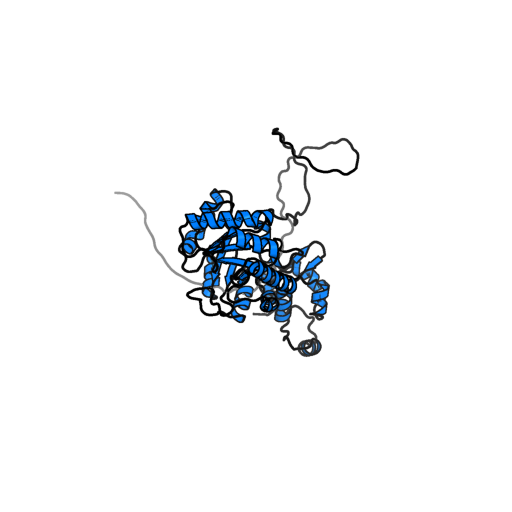5 THR A CA 1
ATOM 703 C C . THR A 1 95 ? -1.011 5.287 9.710 1.00 51.03 95 THR A C 1
ATOM 705 O O . THR A 1 95 ? -1.922 6.085 9.511 1.00 51.03 95 THR A O 1
ATOM 708 N N . CYS A 1 96 ? -0.518 5.070 10.935 1.00 53.94 96 CYS A N 1
ATOM 709 C CA . CYS A 1 96 ? -0.988 5.753 12.147 1.00 53.94 96 CYS A CA 1
ATOM 710 C C . CYS A 1 96 ? 0.039 6.699 12.780 1.00 53.94 96 CYS A C 1
ATOM 712 O O . CYS A 1 96 ? -0.313 7.407 13.725 1.00 53.94 96 CYS A O 1
ATOM 714 N N . VAL A 1 97 ? 1.271 6.758 12.265 1.00 61.59 97 VAL A N 1
ATOM 715 C CA . VAL A 1 97 ? 2.280 7.706 12.756 1.00 61.59 97 VAL A CA 1
ATOM 716 C C . VAL A 1 97 ? 2.044 9.094 12.144 1.00 61.59 97 VAL A C 1
ATOM 718 O O . VAL A 1 97 ? 1.882 9.205 10.924 1.00 61.59 97 VAL A O 1
ATOM 721 N N . PRO A 1 98 ? 2.065 10.174 12.947 1.00 59.50 98 PRO A N 1
ATOM 722 C CA . PRO A 1 98 ? 2.242 11.525 12.420 1.00 59.50 98 PRO A CA 1
ATOM 723 C C . PRO A 1 98 ? 3.466 11.586 11.487 1.00 59.50 98 PRO A C 1
ATOM 725 O O . PRO A 1 98 ? 4.497 10.988 11.781 1.00 59.50 98 PRO A O 1
ATOM 728 N N . ASP A 1 99 ? 3.355 12.278 10.352 1.00 66.06 99 ASP A N 1
ATOM 729 C CA . ASP A 1 99 ? 4.407 12.381 9.319 1.00 66.06 99 ASP A CA 1
ATOM 730 C C . ASP A 1 99 ? 4.745 11.080 8.560 1.00 66.06 99 ASP A C 1
ATOM 732 O O . ASP A 1 99 ? 5.788 10.978 7.905 1.00 66.06 99 ASP A O 1
ATOM 736 N N . ALA A 1 100 ? 3.853 10.087 8.596 1.00 71.62 100 ALA A N 1
ATOM 737 C CA . ALA A 1 100 ? 3.929 8.920 7.726 1.00 71.62 100 ALA A CA 1
ATOM 738 C C . ALA A 1 100 ? 4.022 9.299 6.229 1.00 71.62 100 ALA A C 1
ATOM 740 O O . ALA A 1 100 ? 3.435 10.299 5.794 1.00 71.62 100 ALA A O 1
ATOM 741 N N . PRO A 1 101 ? 4.728 8.501 5.401 1.00 80.19 101 PRO A N 1
ATOM 742 C CA . PRO A 1 101 ? 4.671 8.675 3.955 1.00 80.19 101 PRO A CA 1
ATOM 743 C C . PRO A 1 101 ? 3.236 8.468 3.455 1.00 80.19 101 PRO A C 1
ATOM 745 O O . PRO A 1 101 ? 2.486 7.666 4.014 1.00 80.19 101 PRO A O 1
ATOM 748 N N . SER A 1 102 ? 2.865 9.140 2.361 1.00 87.19 102 SER A N 1
ATOM 749 C CA . SER A 1 102 ? 1.577 8.882 1.715 1.00 87.19 102 SER A CA 1
ATOM 750 C C . SER A 1 102 ? 1.491 7.399 1.336 1.00 87.19 102 SER A C 1
ATOM 752 O O . SER A 1 102 ? 2.461 6.861 0.784 1.00 87.19 102 SER A O 1
ATOM 754 N N . PRO A 1 103 ? 0.340 6.725 1.530 1.00 91.62 103 PRO A N 1
ATOM 755 C CA . PRO A 1 103 ? 0.179 5.307 1.201 1.00 91.62 103 PRO A CA 1
ATOM 756 C C . PRO A 1 103 ? 0.189 5.043 -0.315 1.00 91.62 103 PRO A C 1
ATOM 758 O O . PRO A 1 103 ? -0.077 3.929 -0.762 1.00 91.62 103 PRO A O 1
ATOM 761 N N . LEU A 1 104 ? 0.463 6.054 -1.142 1.00 95.12 104 LEU A N 1
ATOM 762 C CA . LEU A 1 104 ? 0.557 5.914 -2.584 1.00 95.12 104 LEU A CA 1
ATOM 763 C C . LEU A 1 104 ? 1.741 5.015 -2.973 1.00 95.12 104 LEU A C 1
ATOM 765 O O . LEU A 1 104 ? 2.891 5.295 -2.635 1.00 95.12 104 LEU A O 1
ATOM 769 N N . TYR A 1 105 ? 1.449 3.975 -3.756 1.00 96.38 105 TYR A N 1
ATOM 770 C CA . TYR A 1 105 ? 2.418 3.036 -4.319 1.00 96.38 105 TYR A CA 1
ATOM 771 C C . TYR A 1 105 ? 2.352 3.051 -5.859 1.00 96.38 105 TYR A C 1
ATOM 773 O O . TYR A 1 105 ? 1.671 2.228 -6.480 1.00 96.38 105 TYR A O 1
ATOM 781 N N . PRO A 1 106 ? 3.018 4.005 -6.529 1.00 96.44 106 PRO A N 1
ATOM 782 C CA . PRO A 1 106 ? 2.991 4.076 -7.979 1.00 96.44 106 PRO A CA 1
ATOM 783 C C . PRO A 1 106 ? 3.671 2.891 -8.657 1.00 96.44 106 PRO A C 1
ATOM 785 O O . PRO A 1 106 ? 4.739 2.451 -8.236 1.00 96.44 106 PRO A O 1
ATOM 788 N N . ILE A 1 107 ? 3.085 2.433 -9.761 1.00 96.75 107 ILE A N 1
ATOM 789 C CA . ILE A 1 107 ? 3.675 1.423 -10.639 1.00 96.75 107 ILE A CA 1
ATOM 790 C C . ILE A 1 107 ? 4.036 2.098 -11.962 1.00 96.75 107 ILE A C 1
ATOM 792 O O . ILE A 1 107 ? 3.154 2.520 -12.714 1.00 96.75 107 ILE A O 1
ATOM 796 N N . VAL A 1 108 ? 5.333 2.191 -12.247 1.00 96.06 108 VAL A N 1
ATOM 797 C CA . VAL A 1 108 ? 5.856 2.688 -13.522 1.00 96.06 108 VAL A CA 1
ATOM 798 C C . VAL A 1 108 ? 5.889 1.525 -14.506 1.00 96.06 108 VAL A C 1
ATOM 800 O O . VAL A 1 108 ? 6.752 0.651 -14.420 1.00 96.06 108 VAL A O 1
ATOM 803 N N . ASP A 1 109 ? 4.916 1.511 -15.414 1.00 94.06 109 ASP A N 1
ATOM 804 C CA . ASP A 1 109 ? 4.786 0.479 -16.440 1.00 94.06 109 ASP A CA 1
ATOM 805 C C . ASP A 1 109 ? 5.653 0.797 -17.664 1.00 94.06 109 ASP A C 1
ATOM 807 O O . ASP A 1 109 ? 5.629 1.922 -18.171 1.00 94.06 109 ASP A O 1
ATOM 811 N N . LEU A 1 110 ? 6.433 -0.184 -18.118 1.00 93.62 110 LEU A N 1
ATOM 812 C CA . LEU A 1 110 ? 7.438 -0.046 -19.167 1.00 93.62 110 LEU A CA 1
ATOM 813 C C . LEU A 1 110 ? 7.176 -1.002 -20.349 1.00 93.62 110 LEU A C 1
ATOM 815 O O . LEU A 1 110 ? 6.883 -2.180 -20.121 1.00 93.62 110 LEU A O 1
ATOM 819 N N . PRO A 1 111 ? 7.350 -0.530 -21.602 1.00 91.62 111 PRO A N 1
ATOM 820 C CA . PRO A 1 111 ? 7.665 0.854 -21.972 1.00 91.62 111 PRO A CA 1
ATOM 821 C C . PRO A 1 111 ? 6.519 1.804 -21.601 1.00 91.62 111 PRO A C 1
ATOM 823 O O . PRO A 1 111 ? 5.347 1.459 -21.746 1.00 91.62 111 PRO A O 1
ATOM 826 N N . HIS A 1 112 ? 6.857 3.002 -21.111 1.00 89.50 112 HIS A N 1
ATOM 827 C CA . HIS A 1 112 ? 5.831 3.968 -20.724 1.00 89.50 112 HIS A CA 1
ATOM 828 C C . HIS A 1 112 ? 4.936 4.262 -21.944 1.00 89.50 112 HIS A C 1
ATOM 830 O O . HIS A 1 112 ? 5.490 4.498 -23.022 1.00 89.50 112 HIS A O 1
ATOM 836 N N . PRO A 1 113 ? 3.592 4.334 -21.815 1.00 85.62 113 PRO A N 1
ATOM 837 C CA . PRO A 1 113 ? 2.661 4.455 -22.953 1.00 85.62 113 PRO A CA 1
ATOM 838 C C . PRO A 1 113 ? 2.896 5.642 -23.896 1.00 85.62 113 PRO A C 1
ATOM 840 O O . PRO A 1 113 ? 2.319 5.729 -24.972 1.00 85.62 113 PRO A O 1
ATOM 843 N N . SER A 1 114 ? 3.726 6.589 -23.480 1.00 88.19 114 SER A N 1
ATOM 844 C CA . SER A 1 114 ? 4.105 7.765 -24.258 1.00 88.19 114 SER A CA 1
ATOM 845 C C . SER A 1 114 ? 5.617 7.884 -24.487 1.00 88.19 114 SER A C 1
ATOM 847 O O . SER A 1 114 ? 6.123 8.991 -24.641 1.00 88.19 114 SER A O 1
ATOM 849 N N . GLY A 1 115 ? 6.350 6.770 -24.422 1.00 89.25 115 GLY A N 1
ATOM 850 C CA . GLY A 1 115 ? 7.777 6.701 -24.758 1.00 89.25 115 GLY A CA 1
ATOM 851 C C . GLY A 1 115 ? 8.719 7.401 -23.776 1.00 89.25 115 GLY A C 1
ATOM 852 O O . GLY A 1 115 ? 9.814 7.796 -24.159 1.00 89.25 115 GLY A O 1
ATOM 853 N N . ARG A 1 116 ? 8.301 7.596 -22.522 1.00 92.19 116 ARG A N 1
ATOM 854 C CA . ARG A 1 116 ? 9.095 8.301 -21.503 1.00 92.19 116 ARG A CA 1
ATOM 855 C C . ARG A 1 116 ? 10.063 7.364 -20.804 1.00 92.19 116 ARG A C 1
ATOM 857 O O . ARG A 1 116 ? 9.748 6.192 -20.598 1.00 92.19 116 ARG A O 1
ATOM 864 N N . SER A 1 117 ? 11.216 7.902 -20.417 1.00 94.69 117 SER A N 1
ATOM 865 C CA . SER A 1 117 ? 12.192 7.151 -19.636 1.00 94.69 117 SER A CA 1
ATOM 866 C C . SER A 1 117 ? 11.661 6.888 -18.223 1.00 94.69 117 SER A C 1
ATOM 868 O O . SER A 1 117 ? 10.922 7.696 -17.650 1.00 94.69 117 SER A O 1
ATOM 870 N N . VAL A 1 118 ? 12.056 5.754 -17.640 1.00 96.19 118 VAL A N 1
ATOM 871 C CA . VAL A 1 118 ? 11.749 5.436 -16.238 1.00 96.19 118 VAL A CA 1
ATOM 872 C C . VAL A 1 118 ? 12.356 6.474 -15.289 1.00 96.19 118 VAL A C 1
ATOM 874 O O . VAL A 1 118 ? 11.731 6.806 -14.285 1.00 96.19 118 VAL A O 1
ATOM 877 N N . LEU A 1 119 ? 13.522 7.036 -15.632 1.00 96.81 119 LEU A N 1
ATOM 878 C CA . LEU A 1 119 ? 14.189 8.099 -14.880 1.00 96.81 119 LEU A CA 1
ATOM 879 C C . LEU A 1 119 ? 13.293 9.342 -14.764 1.00 96.81 119 LEU A C 1
ATOM 881 O O . LEU A 1 119 ? 13.012 9.792 -13.654 1.00 96.81 119 LEU A O 1
ATOM 885 N N . ASP A 1 120 ? 12.808 9.867 -15.893 1.00 96.56 120 ASP A N 1
ATOM 886 C CA . ASP A 1 120 ? 12.029 11.111 -15.933 1.00 96.56 120 ASP A CA 1
ATOM 887 C C . ASP A 1 120 ? 10.682 10.962 -15.230 1.00 96.56 120 ASP A C 1
ATOM 889 O O . ASP A 1 120 ? 10.270 11.837 -14.465 1.00 96.56 120 ASP A O 1
ATOM 893 N N . VAL A 1 121 ? 10.006 9.835 -15.473 1.00 96.94 121 VAL A N 1
ATOM 894 C CA . VAL A 1 121 ? 8.720 9.525 -14.841 1.00 96.94 121 VAL A CA 1
ATOM 895 C C . VAL A 1 121 ? 8.904 9.379 -13.332 1.00 96.94 121 VAL A C 1
ATOM 897 O O . VAL A 1 121 ? 8.170 10.003 -12.572 1.00 96.94 121 VAL A O 1
ATOM 900 N N . THR A 1 122 ? 9.923 8.641 -12.883 1.00 97.12 122 THR A N 1
ATOM 901 C CA . THR A 1 122 ? 10.216 8.477 -11.450 1.00 97.12 122 THR A CA 1
ATOM 902 C C . THR A 1 122 ? 10.552 9.814 -10.791 1.00 97.12 122 THR A C 1
ATOM 904 O O . THR A 1 122 ? 10.010 10.130 -9.734 1.00 97.12 122 THR A O 1
ATOM 907 N N . ALA A 1 123 ? 11.372 10.648 -11.434 1.00 96.69 123 ALA A N 1
ATOM 908 C CA . ALA A 1 123 ? 11.716 11.969 -10.917 1.00 96.69 123 ALA A CA 1
ATOM 909 C C . ALA A 1 123 ? 10.486 12.887 -10.801 1.00 96.69 123 ALA A C 1
ATOM 911 O O . ALA A 1 123 ? 10.340 13.590 -9.802 1.00 96.69 123 ALA A O 1
ATOM 912 N N . ALA A 1 124 ? 9.590 12.867 -11.793 1.00 96.69 124 ALA A N 1
ATOM 913 C CA . ALA A 1 124 ? 8.330 13.610 -11.764 1.00 96.69 124 ALA A CA 1
ATOM 914 C C . ALA A 1 124 ? 7.424 13.159 -10.607 1.00 96.69 124 ALA A C 1
ATOM 916 O O . ALA A 1 124 ? 6.931 13.990 -9.846 1.00 96.69 124 ALA A O 1
ATOM 917 N N . ILE A 1 125 ? 7.266 11.847 -10.425 1.00 96.38 125 ILE A N 1
ATOM 918 C CA . ILE A 1 125 ? 6.483 11.261 -9.330 1.00 96.38 125 ILE A CA 1
ATOM 919 C C . ILE A 1 125 ? 7.046 11.689 -7.969 1.00 96.38 125 ILE A C 1
ATOM 921 O O . ILE A 1 125 ? 6.307 12.203 -7.130 1.00 96.38 125 ILE A O 1
ATOM 925 N N . CYS A 1 126 ? 8.356 11.527 -7.756 1.00 95.50 126 CYS A N 1
ATOM 926 C CA . CYS A 1 126 ? 8.996 11.884 -6.492 1.00 95.50 126 CYS A CA 1
ATOM 927 C C . CYS A 1 126 ? 8.884 13.381 -6.182 1.00 95.50 126 CYS A C 1
ATOM 929 O O . CYS A 1 126 ? 8.576 13.728 -5.045 1.00 95.50 126 CYS A O 1
ATOM 931 N N . ARG A 1 127 ? 9.071 14.263 -7.178 1.00 95.50 127 ARG A N 1
ATOM 932 C CA . ARG A 1 127 ? 8.874 15.712 -7.006 1.00 95.50 127 ARG A CA 1
ATOM 933 C C . ARG A 1 127 ? 7.435 16.050 -6.637 1.00 95.50 127 ARG A C 1
ATOM 935 O O . ARG A 1 127 ? 7.211 16.815 -5.709 1.00 95.50 127 ARG A O 1
ATOM 942 N N . ALA A 1 128 ? 6.464 15.491 -7.357 1.00 95.06 128 ALA A N 1
ATOM 943 C CA . ALA A 1 128 ? 5.051 15.789 -7.142 1.00 95.06 128 ALA A CA 1
ATOM 944 C C . ALA A 1 128 ? 4.524 15.308 -5.785 1.00 95.06 128 ALA A C 1
ATOM 946 O O . ALA A 1 128 ? 3.599 15.914 -5.250 1.00 95.06 128 ALA A O 1
ATOM 947 N N . ALA A 1 129 ? 5.104 14.231 -5.258 1.00 92.56 129 ALA A N 1
ATOM 948 C CA . ALA A 1 129 ? 4.797 13.687 -3.942 1.00 92.56 129 ALA A CA 1
ATOM 949 C C . ALA A 1 129 ? 5.709 14.222 -2.826 1.00 92.56 129 ALA A C 1
ATOM 951 O O . ALA A 1 129 ? 5.565 13.801 -1.682 1.00 92.56 129 ALA A O 1
ATOM 952 N N . GLU A 1 130 ? 6.680 15.083 -3.150 1.00 90.88 130 GLU A N 1
ATOM 953 C CA . GLU A 1 130 ? 7.693 15.588 -2.210 1.00 90.88 130 GLU A CA 1
ATOM 954 C C . GLU A 1 130 ? 8.423 14.458 -1.455 1.00 90.88 130 GLU A C 1
ATOM 956 O O . GLU A 1 130 ? 8.784 14.581 -0.288 1.00 90.88 130 GLU A O 1
ATOM 961 N N . GLY A 1 131 ? 8.611 13.311 -2.116 1.00 82.62 131 GLY A N 1
ATOM 962 C CA . GLY A 1 131 ? 9.218 12.112 -1.531 1.00 82.62 131 GLY A CA 1
ATOM 963 C C . GLY A 1 131 ? 8.351 11.342 -0.533 1.00 82.62 131 GLY A C 1
ATOM 964 O O . GLY A 1 131 ? 8.786 10.309 -0.030 1.00 82.62 131 GLY A O 1
ATOM 965 N N . ARG A 1 132 ? 7.117 11.779 -0.269 1.00 85.81 132 ARG A N 1
ATOM 966 C CA . ARG A 1 132 ? 6.193 11.131 0.673 1.00 85.81 132 ARG A CA 1
ATOM 967 C C . ARG A 1 132 ? 5.430 10.000 -0.014 1.00 85.81 132 ARG A C 1
ATOM 969 O O . ARG A 1 132 ? 4.219 10.066 -0.150 1.00 85.81 132 ARG A O 1
ATOM 976 N N . LEU A 1 133 ? 6.141 8.978 -0.483 1.00 90.12 133 LEU A N 1
ATOM 977 C CA . LEU A 1 133 ? 5.563 7.799 -1.139 1.00 90.12 133 LEU A CA 1
ATOM 978 C C . LEU A 1 133 ? 5.865 6.540 -0.336 1.00 90.12 133 LEU A C 1
ATOM 980 O O . LEU A 1 133 ? 6.955 6.412 0.217 1.00 90.12 133 LEU A O 1
ATOM 984 N N . PHE A 1 134 ? 4.942 5.580 -0.363 1.00 91.19 134 PHE A N 1
ATOM 985 C CA . PHE A 1 134 ? 5.173 4.254 0.201 1.00 91.19 134 PHE A CA 1
ATOM 986 C C . PHE A 1 134 ? 6.348 3.557 -0.501 1.00 91.19 134 PHE A C 1
ATOM 988 O O . PHE A 1 134 ? 7.301 3.111 0.132 1.00 91.19 134 PHE A O 1
ATOM 995 N N . ALA A 1 135 ? 6.289 3.477 -1.827 1.00 93.31 135 ALA A N 1
ATOM 996 C CA . ALA A 1 135 ? 7.320 2.899 -2.681 1.00 93.31 135 ALA A CA 1
ATOM 997 C C . ALA A 1 135 ? 7.030 3.241 -4.144 1.00 93.31 135 ALA A C 1
ATOM 999 O O . ALA A 1 135 ? 5.936 3.698 -4.464 1.00 93.31 135 ALA A O 1
ATOM 1000 N N . ILE A 1 136 ? 7.970 2.955 -5.045 1.00 96.25 136 ILE A N 1
ATOM 1001 C CA . ILE A 1 136 ? 7.742 2.952 -6.496 1.00 96.25 136 ILE A CA 1
ATOM 1002 C C . ILE A 1 136 ? 8.048 1.560 -7.038 1.00 96.25 136 ILE A C 1
ATOM 1004 O O . ILE A 1 136 ? 9.119 1.020 -6.786 1.00 96.25 136 ILE A O 1
ATOM 1008 N N . GLN A 1 137 ? 7.131 0.974 -7.800 1.00 97.62 137 GLN A N 1
ATOM 1009 C CA . GLN A 1 137 ? 7.355 -0.302 -8.475 1.00 97.62 137 GLN A CA 1
ATOM 1010 C C . GLN A 1 137 ? 7.764 -0.064 -9.925 1.00 97.62 137 GLN A C 1
ATOM 1012 O O . GLN A 1 137 ? 7.075 0.649 -10.654 1.00 97.62 137 GLN A O 1
ATOM 1017 N N . VAL A 1 138 ? 8.846 -0.702 -10.364 1.00 97.50 138 VAL A N 1
ATOM 1018 C CA . VAL A 1 138 ? 9.223 -0.767 -11.779 1.00 97.50 138 VAL A CA 1
ATOM 1019 C C . VAL A 1 138 ? 8.648 -2.043 -12.371 1.00 97.50 138 VAL A C 1
ATOM 1021 O O . VAL A 1 138 ? 8.970 -3.147 -11.927 1.00 97.50 138 VAL A O 1
ATOM 1024 N N . ARG A 1 139 ? 7.803 -1.890 -13.392 1.00 96.00 139 ARG A N 1
ATOM 1025 C CA . ARG A 1 139 ? 7.150 -2.996 -14.085 1.00 96.00 139 ARG A CA 1
ATOM 1026 C C . ARG A 1 139 ? 7.536 -3.005 -15.553 1.00 96.00 139 ARG A C 1
ATOM 1028 O O . ARG A 1 139 ? 7.220 -2.083 -16.285 1.00 96.00 139 ARG A O 1
ATOM 1035 N N . MET A 1 140 ? 8.185 -4.079 -15.987 1.00 95.38 140 MET A N 1
ATOM 1036 C CA . MET A 1 140 ? 8.569 -4.307 -17.380 1.00 95.38 140 MET A CA 1
ATOM 1037 C C . MET A 1 140 ? 8.240 -5.759 -17.734 1.00 95.38 140 MET A C 1
ATOM 1039 O O . MET A 1 140 ? 9.039 -6.668 -17.488 1.00 95.38 140 MET A O 1
ATOM 1043 N N . LYS A 1 141 ? 7.025 -5.985 -18.253 1.00 91.12 141 LYS A N 1
ATOM 1044 C CA . LYS A 1 141 ? 6.571 -7.335 -18.634 1.00 91.12 141 LYS A CA 1
ATOM 1045 C C . LYS A 1 141 ? 7.393 -7.877 -19.800 1.00 91.12 141 LYS A C 1
ATOM 1047 O O . LYS A 1 141 ? 7.892 -8.994 -19.721 1.00 91.12 141 LYS A O 1
ATOM 1052 N N . GLU A 1 142 ? 7.621 -7.035 -20.802 1.00 89.81 142 GLU A N 1
ATOM 1053 C CA . GLU A 1 142 ? 8.451 -7.350 -21.963 1.00 89.81 142 GLU A CA 1
ATOM 1054 C C . GLU A 1 142 ? 9.869 -6.811 -21.760 1.00 89.81 142 GLU A C 1
ATOM 1056 O O . GLU A 1 142 ? 10.046 -5.617 -21.531 1.00 89.81 142 GLU A O 1
ATOM 1061 N N . GLY A 1 143 ? 10.884 -7.669 -21.845 1.00 91.69 143 GLY A N 1
ATOM 1062 C CA . GLY A 1 143 ? 12.284 -7.265 -21.696 1.00 91.69 143 GLY A CA 1
ATOM 1063 C C . GLY A 1 143 ? 13.167 -8.357 -21.100 1.00 91.69 143 GLY A C 1
ATOM 1064 O O . GLY A 1 143 ? 12.682 -9.338 -20.534 1.00 91.69 143 GLY A O 1
ATOM 1065 N N . SER A 1 144 ? 14.483 -8.189 -21.232 1.00 97.00 144 SER A N 1
ATOM 1066 C CA . SER A 1 144 ? 15.464 -9.061 -20.582 1.00 97.00 144 SER A CA 1
ATOM 1067 C C . SER A 1 144 ? 15.652 -8.678 -19.112 1.00 97.00 144 SER A C 1
ATOM 1069 O O . SER A 1 144 ? 15.451 -7.525 -18.732 1.00 97.00 144 SER A O 1
ATOM 1071 N N . THR A 1 145 ? 16.121 -9.618 -18.289 1.00 97.06 145 THR A N 1
ATOM 1072 C CA . THR A 1 145 ? 16.532 -9.355 -16.897 1.00 97.06 145 THR A CA 1
ATOM 1073 C C . THR A 1 145 ? 17.511 -8.178 -16.812 1.00 97.06 145 THR A C 1
ATOM 1075 O O . THR A 1 145 ? 17.318 -7.285 -15.994 1.00 97.06 145 THR A O 1
ATOM 1078 N N . ALA A 1 146 ? 18.479 -8.085 -17.732 1.00 97.94 146 ALA A N 1
ATOM 1079 C CA . ALA A 1 146 ? 19.414 -6.958 -17.798 1.00 97.94 146 ALA A CA 1
ATOM 1080 C C . ALA A 1 146 ? 18.713 -5.602 -18.029 1.00 97.94 146 ALA A C 1
ATOM 1082 O O . ALA A 1 146 ? 19.066 -4.607 -17.397 1.00 97.94 146 ALA A O 1
ATOM 1083 N N . ALA A 1 147 ? 17.684 -5.555 -18.885 1.00 97.81 147 ALA A N 1
ATOM 1084 C CA . ALA A 1 147 ? 16.897 -4.339 -19.101 1.00 97.81 147 ALA A CA 1
ATOM 1085 C C . ALA A 1 147 ? 16.087 -3.946 -17.852 1.00 97.81 147 ALA A C 1
ATOM 1087 O O . ALA A 1 147 ? 15.986 -2.762 -17.530 1.00 97.81 147 ALA A O 1
ATOM 1088 N N . ARG A 1 148 ? 15.561 -4.931 -17.109 1.00 98.12 148 ARG A N 1
ATOM 1089 C CA . ARG A 1 148 ? 14.868 -4.698 -15.831 1.00 98.12 148 ARG A CA 1
ATOM 1090 C C . ARG A 1 148 ? 15.817 -4.158 -14.762 1.0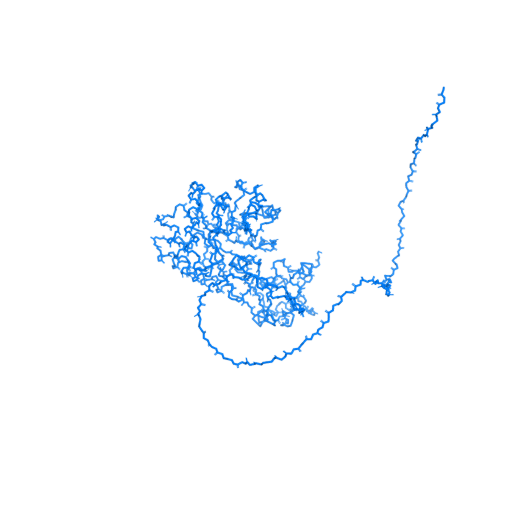0 98.12 148 ARG A C 1
ATOM 1092 O O . ARG A 1 148 ? 15.466 -3.205 -14.070 1.00 98.12 148 ARG A O 1
ATOM 1099 N N . VAL A 1 149 ? 17.024 -4.721 -14.658 1.00 98.38 149 VAL A N 1
ATOM 1100 C CA . VAL A 1 149 ? 18.083 -4.243 -13.750 1.00 98.38 149 VAL A CA 1
ATOM 1101 C C . VAL A 1 149 ? 18.423 -2.785 -14.040 1.00 98.38 149 VAL A C 1
ATOM 1103 O O . VAL A 1 149 ? 18.461 -1.971 -13.117 1.00 98.38 149 VAL A O 1
ATOM 1106 N N . GLU A 1 150 ? 18.631 -2.442 -15.311 1.00 98.19 150 GLU A N 1
ATOM 1107 C CA . GLU A 1 150 ? 18.943 -1.070 -15.709 1.00 98.19 150 GLU A CA 1
ATOM 1108 C C . GLU A 1 150 ? 17.790 -0.111 -15.387 1.00 98.19 150 GLU A C 1
ATOM 1110 O O . GLU A 1 150 ? 18.002 0.931 -14.766 1.00 98.19 150 GLU A O 1
ATOM 1115 N N . ALA A 1 151 ? 16.550 -0.493 -15.705 1.00 98.06 151 ALA A N 1
ATOM 1116 C CA . ALA A 1 151 ? 15.381 0.318 -15.384 1.00 98.06 151 ALA A CA 1
ATOM 1117 C C . ALA A 1 151 ? 15.229 0.558 -13.870 1.00 98.06 151 ALA A C 1
ATOM 1119 O O . ALA A 1 151 ? 14.934 1.675 -13.441 1.00 98.06 151 ALA A O 1
ATOM 1120 N N . ALA A 1 152 ? 15.476 -0.465 -13.047 1.00 97.62 152 ALA A N 1
ATOM 1121 C CA . ALA A 1 152 ? 15.437 -0.342 -11.594 1.00 97.62 152 ALA A CA 1
ATOM 1122 C C . ALA A 1 152 ? 16.554 0.557 -11.046 1.00 97.62 152 ALA A C 1
ATOM 1124 O O . ALA A 1 152 ? 16.306 1.350 -10.138 1.00 97.62 152 ALA A O 1
ATOM 1125 N N . ARG A 1 153 ? 17.767 0.494 -11.612 1.00 97.88 153 ARG A N 1
ATOM 1126 C CA . ARG A 1 153 ? 18.870 1.397 -11.242 1.00 97.88 153 ARG A CA 1
ATOM 1127 C C . ARG A 1 153 ? 18.556 2.848 -11.593 1.00 97.88 153 ARG A C 1
ATOM 1129 O O . ARG A 1 153 ? 18.783 3.723 -10.761 1.00 97.88 153 ARG A O 1
ATOM 1136 N N . GLN A 1 154 ? 17.974 3.102 -12.763 1.00 98.19 154 GLN A N 1
ATOM 1137 C CA . GLN A 1 154 ? 17.533 4.441 -13.161 1.00 98.19 154 GLN A CA 1
ATOM 1138 C C . GLN A 1 154 ? 16.422 4.977 -12.249 1.00 98.19 154 GLN A C 1
ATOM 1140 O O . GLN A 1 154 ? 16.514 6.106 -11.766 1.00 98.19 154 GLN A O 1
ATOM 1145 N N . ALA A 1 155 ? 15.406 4.163 -11.948 1.00 97.75 155 ALA A N 1
ATOM 1146 C CA . ALA A 1 155 ? 14.362 4.537 -10.995 1.00 97.75 155 ALA A CA 1
ATOM 1147 C C . ALA A 1 155 ? 14.951 4.840 -9.608 1.00 97.75 155 ALA A C 1
ATOM 1149 O O . ALA A 1 155 ? 14.654 5.871 -9.010 1.00 97.75 155 ALA A O 1
ATOM 1150 N N . SER A 1 156 ? 15.843 3.978 -9.114 1.00 96.25 156 SER A N 1
ATOM 1151 C CA . SER A 1 156 ? 16.499 4.157 -7.817 1.00 96.25 156 SER A CA 1
ATOM 1152 C C . SER A 1 156 ? 17.335 5.433 -7.766 1.00 96.25 156 SER A C 1
ATOM 1154 O O . SER A 1 156 ? 17.249 6.179 -6.793 1.00 96.25 156 SER A O 1
ATOM 1156 N N . ALA A 1 157 ? 18.078 5.747 -8.831 1.00 96.50 157 ALA A N 1
ATOM 1157 C CA . ALA A 1 157 ? 18.845 6.984 -8.923 1.00 96.50 157 ALA A CA 1
ATOM 1158 C C . ALA A 1 157 ? 17.938 8.218 -8.774 1.00 96.50 157 ALA A C 1
ATOM 1160 O O . ALA A 1 157 ? 18.236 9.095 -7.961 1.00 96.50 157 ALA A O 1
ATOM 1161 N N . ALA A 1 158 ? 16.798 8.248 -9.472 1.00 96.12 158 ALA A N 1
ATOM 1162 C CA . ALA A 1 158 ? 15.818 9.333 -9.375 1.00 96.12 158 ALA A CA 1
ATOM 1163 C C . ALA A 1 158 ? 15.126 9.410 -7.996 1.00 96.12 158 ALA A C 1
ATOM 1165 O O . ALA A 1 158 ? 14.863 10.504 -7.494 1.00 96.12 158 ALA A O 1
ATOM 1166 N N . ALA A 1 159 ? 14.859 8.263 -7.369 1.00 94.00 159 ALA A N 1
ATOM 1167 C CA . ALA A 1 159 ? 14.173 8.160 -6.080 1.00 94.00 159 ALA A CA 1
ATOM 1168 C C . ALA A 1 159 ? 15.094 8.381 -4.861 1.00 94.00 159 ALA A C 1
ATOM 1170 O O . ALA A 1 159 ? 14.618 8.713 -3.773 1.00 94.00 159 ALA A O 1
ATOM 1171 N N . SER A 1 160 ? 16.411 8.224 -5.034 1.00 89.38 160 SER A N 1
ATOM 1172 C CA . SER A 1 160 ? 17.400 8.224 -3.947 1.00 89.38 160 SER A CA 1
ATOM 1173 C C . SER A 1 160 ? 17.434 9.531 -3.153 1.00 89.38 160 SER A C 1
ATOM 1175 O O . SER A 1 160 ? 17.439 9.495 -1.923 1.00 89.38 160 SER A O 1
ATOM 1177 N N . ALA A 1 161 ? 17.362 10.679 -3.838 1.00 85.62 161 ALA A N 1
ATOM 1178 C CA . ALA A 1 161 ? 17.327 12.003 -3.212 1.00 85.62 161 ALA A CA 1
ATOM 1179 C C . ALA A 1 161 ? 16.113 12.193 -2.287 1.00 85.62 161 ALA A C 1
ATOM 1181 O O . ALA A 1 161 ? 16.155 12.996 -1.360 1.00 85.62 161 ALA A O 1
ATOM 1182 N N . TRP A 1 162 ? 15.052 11.421 -2.521 1.00 87.31 162 TRP A N 1
ATOM 1183 C CA . TRP A 1 162 ? 13.794 11.474 -1.787 1.00 87.31 162 TRP A CA 1
ATOM 1184 C C . TRP A 1 162 ? 13.653 10.343 -0.769 1.00 87.31 162 TRP A C 1
ATOM 1186 O O . TRP A 1 162 ? 12.645 10.267 -0.078 1.00 87.31 162 TRP A O 1
ATOM 1196 N N . SER A 1 163 ? 14.649 9.453 -0.665 1.00 87.06 163 SER A N 1
ATOM 1197 C CA . SER A 1 163 ? 14.578 8.253 0.176 1.00 87.06 163 SER A CA 1
ATOM 1198 C C . SER A 1 163 ? 13.352 7.370 -0.116 1.00 87.06 163 SER A C 1
ATOM 1200 O O . SER A 1 163 ? 12.839 6.728 0.796 1.00 87.06 163 SER A O 1
ATOM 1202 N N . VAL A 1 164 ? 12.883 7.318 -1.369 1.00 90.06 164 VAL A N 1
ATOM 1203 C CA . VAL A 1 164 ? 11.743 6.474 -1.766 1.00 90.06 164 VAL A CA 1
ATOM 1204 C C . VAL A 1 164 ? 12.252 5.094 -2.209 1.00 90.06 164 VAL A C 1
ATOM 1206 O O . VAL A 1 164 ? 13.109 5.024 -3.095 1.00 90.06 164 VAL A O 1
ATOM 1209 N N . PRO A 1 165 ? 11.767 3.980 -1.625 1.00 91.75 165 PRO A N 1
ATOM 1210 C CA . PRO A 1 165 ? 12.220 2.646 -2.003 1.00 91.75 165 PRO A CA 1
ATOM 1211 C C . PRO A 1 165 ? 11.660 2.218 -3.364 1.00 91.75 165 PRO A C 1
ATOM 1213 O O . PRO A 1 165 ? 10.499 2.474 -3.689 1.00 91.75 165 PRO A O 1
ATOM 1216 N N . VAL A 1 166 ? 12.478 1.501 -4.136 1.00 95.19 166 VAL A N 1
ATOM 1217 C CA . VAL A 1 166 ? 12.090 0.933 -5.435 1.00 95.19 166 VAL A CA 1
ATOM 1218 C C . VAL A 1 166 ? 11.858 -0.570 -5.320 1.00 95.19 166 VAL A C 1
ATOM 1220 O O . VAL A 1 166 ? 12.633 -1.283 -4.683 1.00 95.19 166 VAL A O 1
ATOM 1223 N N . TRP A 1 167 ? 10.793 -1.052 -5.951 1.00 97.00 167 TRP A N 1
ATOM 1224 C CA . TRP A 1 167 ? 10.396 -2.455 -5.989 1.00 97.00 167 TRP A CA 1
ATOM 1225 C C . TRP A 1 167 ? 10.468 -3.003 -7.413 1.00 97.00 167 TRP A C 1
ATOM 1227 O O . TRP A 1 167 ? 10.083 -2.330 -8.370 1.00 97.00 167 TRP A O 1
ATOM 1237 N N . MET A 1 168 ? 10.948 -4.236 -7.545 1.00 97.38 168 MET A N 1
ATOM 1238 C CA . MET A 1 168 ? 10.993 -4.975 -8.803 1.00 97.38 168 MET A CA 1
ATOM 1239 C C . MET A 1 168 ? 9.720 -5.802 -8.965 1.00 97.38 168 MET A C 1
ATOM 1241 O O . MET A 1 168 ? 9.309 -6.486 -8.033 1.00 97.38 168 MET A O 1
ATOM 1245 N N . ASN A 1 169 ? 9.113 -5.771 -10.146 1.00 97.56 169 ASN A N 1
ATOM 1246 C CA . ASN A 1 169 ? 7.989 -6.636 -10.493 1.00 97.56 169 ASN A CA 1
ATOM 1247 C C . ASN A 1 169 ? 8.483 -7.936 -11.165 1.00 97.56 169 ASN A C 1
ATOM 1249 O O . ASN A 1 169 ? 9.251 -7.874 -12.125 1.00 97.56 169 ASN A O 1
ATOM 1253 N N . ASP A 1 170 ? 7.969 -9.074 -10.700 1.00 95.56 170 ASP A N 1
ATOM 1254 C CA . ASP A 1 170 ? 8.101 -10.468 -11.170 1.00 95.56 170 ASP A CA 1
ATOM 1255 C C . ASP A 1 170 ? 9.511 -11.087 -11.214 1.00 95.56 170 ASP A C 1
ATOM 1257 O O . ASP A 1 170 ? 9.625 -12.292 -11.026 1.00 95.56 170 ASP A O 1
ATOM 1261 N N . ASP A 1 171 ? 10.571 -10.316 -11.481 1.00 96.50 171 ASP A N 1
ATOM 1262 C CA . ASP A 1 171 ? 11.914 -10.845 -11.775 1.00 96.50 171 ASP A CA 1
ATOM 1263 C C . ASP A 1 171 ? 12.845 -10.783 -10.549 1.00 96.50 171 ASP A C 1
ATOM 1265 O O . ASP A 1 171 ? 13.510 -9.777 -10.274 1.00 96.50 171 ASP A O 1
ATOM 1269 N N . GLY A 1 172 ? 12.903 -11.880 -9.797 1.00 95.88 172 GLY A N 1
ATOM 1270 C CA . GLY A 1 172 ? 13.751 -12.046 -8.621 1.00 95.88 172 GLY A CA 1
ATOM 1271 C C . GLY A 1 172 ? 15.245 -12.063 -8.943 1.00 95.88 172 GLY A C 1
ATOM 1272 O O . GLY A 1 172 ? 16.044 -11.554 -8.153 1.00 95.88 172 GLY A O 1
ATOM 1273 N N . ALA A 1 173 ? 15.644 -12.564 -10.117 1.00 95.94 173 ALA A N 1
ATOM 1274 C CA . ALA A 1 173 ? 17.036 -12.496 -10.562 1.00 95.94 173 ALA A CA 1
ATOM 1275 C C . ALA A 1 173 ? 17.462 -11.037 -10.792 1.00 95.94 173 ALA A C 1
ATOM 1277 O O . ALA A 1 173 ? 18.508 -10.615 -10.290 1.00 95.94 173 ALA A O 1
ATOM 1278 N N . ALA A 1 174 ? 16.611 -10.244 -11.451 1.00 96.81 174 ALA A N 1
ATOM 1279 C CA . ALA A 1 174 ? 16.828 -8.813 -11.626 1.00 96.81 174 ALA A CA 1
ATOM 1280 C C . ALA A 1 174 ? 16.858 -8.078 -10.280 1.00 96.81 174 ALA A C 1
ATOM 1282 O O . ALA A 1 174 ? 17.706 -7.210 -10.084 1.00 96.81 174 ALA A O 1
ATOM 1283 N N . ALA A 1 175 ? 15.979 -8.426 -9.333 1.00 95.44 175 ALA A N 1
ATOM 1284 C CA . ALA A 1 175 ? 15.987 -7.832 -7.994 1.00 95.44 175 ALA A CA 1
ATOM 1285 C C . ALA A 1 175 ? 17.325 -8.070 -7.269 1.00 95.44 175 ALA A C 1
ATOM 1287 O O . ALA A 1 175 ? 17.907 -7.140 -6.706 1.00 95.44 175 ALA A O 1
ATOM 1288 N N . LEU A 1 176 ? 17.852 -9.298 -7.336 1.00 94.69 176 LEU A N 1
ATOM 1289 C CA . LEU A 1 176 ? 19.143 -9.653 -6.748 1.00 94.69 176 LEU A CA 1
ATOM 1290 C C . LEU A 1 176 ? 20.316 -8.943 -7.440 1.00 94.69 176 LEU A C 1
ATOM 1292 O O . LEU A 1 176 ? 21.232 -8.472 -6.761 1.00 94.69 176 LEU A O 1
ATOM 1296 N N . GLU A 1 177 ? 20.321 -8.877 -8.772 1.00 96.06 177 GLU A N 1
ATOM 1297 C CA . GLU A 1 177 ? 21.388 -8.251 -9.569 1.00 96.06 177 GLU A CA 1
ATOM 1298 C C . GLU A 1 177 ? 21.390 -6.714 -9.472 1.00 96.06 177 GLU A C 1
ATOM 1300 O O . GLU A 1 177 ? 22.449 -6.077 -9.437 1.00 96.06 177 GLU A O 1
ATOM 1305 N N . ALA A 1 178 ? 20.212 -6.097 -9.362 1.00 94.56 178 ALA A N 1
ATOM 1306 C CA . ALA A 1 178 ? 20.079 -4.665 -9.121 1.00 94.56 178 ALA A CA 1
ATOM 1307 C C . ALA A 1 178 ? 20.625 -4.255 -7.740 1.00 94.56 178 ALA A C 1
ATOM 1309 O O . ALA A 1 178 ? 21.036 -3.105 -7.556 1.00 94.56 178 ALA A O 1
ATOM 1310 N N . GLY A 1 179 ? 20.689 -5.194 -6.789 1.00 90.12 179 GLY A N 1
ATOM 1311 C CA . GLY A 1 179 ? 21.320 -5.003 -5.487 1.00 90.12 179 GLY A CA 1
ATOM 1312 C C . GLY A 1 179 ? 20.698 -3.823 -4.726 1.00 90.12 179 GLY A C 1
ATOM 1313 O O . GLY A 1 179 ? 19.476 -3.797 -4.577 1.00 90.12 179 GLY A O 1
ATOM 1314 N N . PRO A 1 180 ? 21.490 -2.837 -4.244 1.00 87.69 180 PRO A N 1
ATOM 1315 C CA . PRO A 1 180 ? 21.000 -1.721 -3.427 1.00 87.69 180 PRO A CA 1
ATOM 1316 C C . PRO A 1 180 ? 19.909 -0.873 -4.086 1.00 87.69 180 PRO A C 1
ATOM 1318 O O . PRO A 1 180 ? 19.157 -0.214 -3.372 1.00 87.69 180 PRO A O 1
ATOM 1321 N N . ALA A 1 181 ? 19.797 -0.919 -5.417 1.00 90.12 181 ALA A N 1
ATOM 1322 C CA . ALA A 1 181 ? 18.775 -0.186 -6.148 1.00 90.12 181 ALA A CA 1
ATOM 1323 C C . ALA A 1 181 ? 17.349 -0.696 -5.879 1.00 90.12 181 ALA A C 1
ATOM 1325 O O . ALA A 1 181 ? 16.399 0.067 -6.024 1.00 90.12 181 ALA A O 1
ATOM 1326 N N . VAL A 1 182 ? 17.195 -1.961 -5.474 1.00 92.12 182 VAL A N 1
ATOM 1327 C CA . VAL A 1 182 ? 15.896 -2.589 -5.208 1.00 92.12 182 VAL A CA 1
ATOM 1328 C C . VAL A 1 182 ? 15.768 -2.906 -3.720 1.00 92.12 182 VAL A C 1
ATOM 1330 O O . VAL A 1 182 ? 16.691 -3.412 -3.075 1.00 92.12 182 VAL A O 1
ATOM 1333 N N . ALA A 1 183 ? 14.615 -2.554 -3.163 1.00 89.94 183 ALA A N 1
ATOM 1334 C CA . ALA A 1 183 ? 14.225 -2.793 -1.781 1.00 89.94 183 ALA A CA 1
ATOM 1335 C C . ALA A 1 183 ? 13.312 -4.021 -1.646 1.00 89.94 183 ALA A C 1
ATOM 1337 O O . ALA A 1 183 ? 13.417 -4.763 -0.673 1.00 89.94 183 ALA A O 1
ATOM 1338 N N . GLY A 1 184 ? 12.444 -4.258 -2.631 1.00 92.31 184 GLY A N 1
ATOM 1339 C CA . GLY A 1 184 ? 11.499 -5.368 -2.598 1.00 92.31 184 GLY A CA 1
ATOM 1340 C C . GLY A 1 184 ? 11.222 -5.978 -3.963 1.00 92.31 184 GLY A C 1
ATOM 1341 O O . GLY A 1 184 ? 11.476 -5.373 -5.003 1.00 92.31 184 GLY A O 1
ATOM 1342 N N . LEU A 1 185 ? 10.695 -7.193 -3.937 1.00 96.00 185 LEU A N 1
ATOM 1343 C CA . LEU A 1 185 ? 10.219 -7.954 -5.080 1.00 96.00 185 LEU A CA 1
ATOM 1344 C C . LEU A 1 185 ? 8.706 -8.131 -4.942 1.00 96.00 185 LEU A C 1
ATOM 1346 O O . LEU A 1 185 ? 8.218 -8.548 -3.897 1.00 96.00 185 LEU A O 1
ATOM 1350 N N . HIS A 1 186 ? 7.957 -7.841 -5.998 1.00 97.12 186 HIS A N 1
ATOM 1351 C CA . HIS A 1 186 ? 6.521 -8.08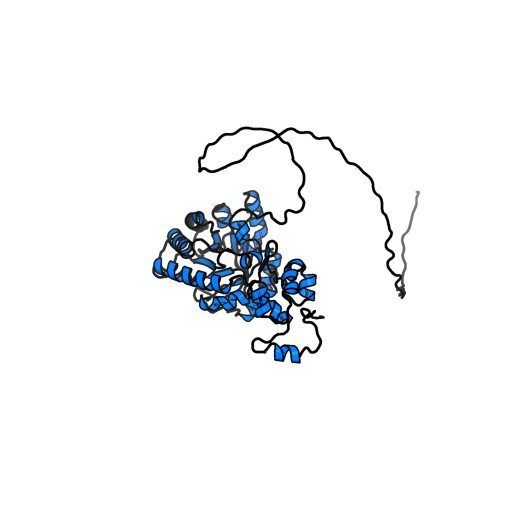4 -6.065 1.00 97.12 186 HIS A CA 1
ATOM 1352 C C . HIS A 1 186 ? 6.240 -9.179 -7.091 1.00 97.12 186 HIS A C 1
ATOM 1354 O O . HIS A 1 186 ? 6.592 -9.006 -8.252 1.00 97.12 186 HIS A O 1
ATOM 1360 N N . VAL A 1 187 ? 5.604 -10.278 -6.680 1.00 96.38 187 VAL A N 1
ATOM 1361 C CA . VAL A 1 187 ? 5.287 -11.429 -7.545 1.00 96.38 187 VAL A CA 1
ATOM 1362 C C . VAL A 1 187 ? 3.780 -11.681 -7.640 1.00 96.38 187 VAL A C 1
ATOM 1364 O O . VAL A 1 187 ? 3.003 -11.416 -6.718 1.00 96.38 187 VAL A O 1
ATOM 1367 N N . GLY A 1 188 ? 3.344 -12.182 -8.785 1.00 93.69 188 GLY A N 1
ATOM 1368 C CA . GLY A 1 188 ? 2.022 -12.725 -9.064 1.00 93.69 188 GLY A CA 1
ATOM 1369 C C . GLY A 1 188 ? 1.900 -14.219 -8.752 1.00 93.69 188 GLY A C 1
ATOM 1370 O O . GLY A 1 188 ? 2.863 -14.885 -8.381 1.00 93.69 188 GLY A O 1
ATOM 1371 N N . GLN A 1 189 ? 0.681 -14.748 -8.896 1.00 90.00 189 GLN A N 1
ATOM 1372 C CA . GLN A 1 189 ? 0.371 -16.157 -8.605 1.00 90.00 189 GLN A CA 1
ATOM 1373 C C . GLN A 1 189 ? 1.036 -17.139 -9.581 1.00 90.00 189 GLN A C 1
ATOM 1375 O O . GLN A 1 189 ? 1.371 -18.252 -9.183 1.00 90.00 189 GLN A O 1
ATOM 1380 N N . ASP A 1 190 ? 1.230 -16.717 -10.831 1.00 89.75 190 ASP A N 1
ATOM 1381 C CA . ASP A 1 190 ? 1.760 -17.558 -11.909 1.00 89.75 190 ASP A CA 1
ATOM 1382 C C . ASP A 1 190 ? 3.258 -17.327 -12.165 1.00 89.75 190 ASP A C 1
ATOM 1384 O O . ASP A 1 190 ? 3.842 -17.958 -13.048 1.00 89.75 190 ASP A O 1
ATOM 1388 N N . ASP A 1 191 ? 3.893 -16.421 -11.414 1.00 92.12 191 ASP A N 1
ATOM 1389 C CA . ASP A 1 191 ? 5.306 -16.120 -11.612 1.00 92.12 191 ASP A CA 1
ATOM 1390 C C . ASP A 1 191 ? 6.180 -17.239 -11.017 1.00 92.12 191 ASP A C 1
ATOM 1392 O O . ASP A 1 191 ? 5.973 -17.632 -9.862 1.00 92.12 191 ASP A O 1
ATOM 1396 N N . PRO A 1 192 ? 7.195 -17.741 -11.751 1.00 90.25 192 PRO A N 1
ATOM 1397 C CA . PRO A 1 192 ? 8.053 -18.835 -11.282 1.00 90.25 192 PRO A CA 1
ATOM 1398 C C . PRO A 1 192 ? 8.721 -18.558 -9.929 1.00 90.25 192 PRO A C 1
ATOM 1400 O O . PRO A 1 192 ? 8.915 -19.468 -9.119 1.00 90.25 192 PRO A O 1
ATOM 1403 N N . ASP A 1 193 ? 9.042 -17.291 -9.666 1.00 94.25 193 ASP A N 1
ATOM 1404 C CA . ASP A 1 193 ? 9.737 -16.863 -8.457 1.00 94.25 193 ASP A CA 1
ATOM 1405 C C . ASP A 1 193 ? 8.882 -16.966 -7.189 1.00 94.25 193 ASP A C 1
ATOM 1407 O O . ASP A 1 193 ? 9.442 -17.068 -6.096 1.00 94.25 193 ASP A O 1
ATOM 1411 N N . LEU A 1 194 ? 7.550 -17.076 -7.301 1.00 93.50 194 LEU A N 1
ATOM 1412 C CA . LEU A 1 194 ? 6.684 -17.381 -6.156 1.00 93.50 194 LEU A CA 1
ATOM 1413 C C . LEU A 1 194 ? 7.079 -18.707 -5.482 1.00 93.50 194 LEU A C 1
ATOM 1415 O O . LEU A 1 194 ? 7.005 -18.840 -4.259 1.00 93.50 194 LEU A O 1
ATOM 1419 N N . GLY A 1 195 ? 7.526 -19.692 -6.268 1.00 93.38 195 GLY A N 1
ATOM 1420 C CA . GLY A 1 195 ? 8.013 -20.977 -5.762 1.00 93.38 195 GLY A CA 1
ATOM 1421 C C . GLY A 1 195 ? 9.408 -20.916 -5.136 1.00 93.38 195 GLY A C 1
ATOM 1422 O O . GLY A 1 195 ? 9.791 -21.854 -4.442 1.00 93.38 195 GLY A O 1
ATOM 1423 N N . ARG A 1 196 ? 10.149 -19.824 -5.358 1.00 94.19 196 ARG A N 1
ATOM 1424 C CA . ARG A 1 196 ? 11.581 -19.680 -5.047 1.00 94.19 196 ARG A CA 1
ATOM 1425 C C . ARG A 1 196 ? 11.878 -18.554 -4.055 1.00 94.19 196 ARG A C 1
ATOM 1427 O O . ARG A 1 196 ? 13.035 -18.191 -3.864 1.00 94.19 196 ARG A O 1
ATOM 1434 N N . LEU A 1 197 ? 10.853 -18.001 -3.406 1.00 94.00 197 LEU A N 1
ATOM 1435 C CA . LEU A 1 197 ? 10.997 -16.865 -2.489 1.00 94.00 197 LEU A CA 1
ATOM 1436 C C . LEU A 1 197 ? 12.007 -17.118 -1.360 1.00 94.00 197 LEU A C 1
ATOM 1438 O O . LEU A 1 197 ? 12.749 -16.205 -1.003 1.00 94.00 197 LEU A O 1
ATOM 1442 N N . ASP A 1 198 ? 12.075 -18.343 -0.833 1.00 92.75 198 ASP A N 1
ATOM 1443 C CA . ASP A 1 198 ? 13.028 -18.697 0.227 1.00 92.75 198 ASP A CA 1
ATOM 1444 C C . ASP A 1 198 ? 14.480 -18.672 -0.282 1.00 92.75 198 ASP A C 1
ATOM 1446 O O . ASP A 1 198 ? 15.357 -18.121 0.384 1.00 92.75 198 ASP A O 1
ATOM 1450 N N . GLU A 1 199 ? 14.727 -19.178 -1.498 1.00 95.12 199 GLU A N 1
ATOM 1451 C CA . GLU A 1 199 ? 16.039 -19.107 -2.162 1.00 95.12 199 GLU A CA 1
ATOM 1452 C C . GLU A 1 199 ? 16.446 -17.654 -2.426 1.00 95.12 199 GLU A C 1
ATOM 1454 O O . GLU A 1 199 ? 17.575 -17.254 -2.144 1.00 95.12 199 GLU A O 1
ATOM 1459 N N . LEU A 1 200 ? 15.514 -16.845 -2.941 1.00 93.81 200 LEU A N 1
ATOM 1460 C CA . LEU A 1 200 ? 15.752 -15.434 -3.248 1.00 93.81 200 LEU A CA 1
ATOM 1461 C C . LEU A 1 200 ? 16.067 -14.632 -1.981 1.00 93.81 200 LEU A C 1
ATOM 1463 O O . LEU A 1 200 ? 16.997 -13.826 -1.977 1.00 93.81 200 LEU A O 1
ATOM 1467 N N . ARG A 1 201 ? 15.340 -14.877 -0.885 1.00 90.06 201 ARG A N 1
ATOM 1468 C CA . ARG A 1 201 ? 15.598 -14.247 0.417 1.00 90.06 201 ARG A CA 1
ATOM 1469 C C . ARG A 1 201 ? 16.947 -14.657 0.993 1.00 90.06 201 ARG A C 1
ATOM 1471 O O . ARG A 1 201 ? 17.672 -13.785 1.468 1.00 90.06 201 ARG A O 1
ATOM 1478 N N . ALA A 1 202 ? 17.302 -15.941 0.924 1.00 92.12 202 ALA A N 1
ATOM 1479 C CA . ALA A 1 202 ? 18.606 -16.425 1.370 1.00 92.12 202 ALA A CA 1
ATOM 1480 C C . ALA A 1 202 ? 19.745 -15.769 0.573 1.00 92.12 202 ALA A C 1
ATOM 1482 O O . ALA A 1 202 ? 20.653 -15.185 1.163 1.00 92.12 202 ALA A O 1
ATOM 1483 N N . ALA A 1 203 ? 19.639 -15.749 -0.758 1.00 93.56 203 ALA A N 1
ATOM 1484 C CA . ALA A 1 203 ? 20.622 -15.111 -1.631 1.00 93.56 203 ALA A CA 1
ATOM 1485 C C . ALA A 1 203 ? 20.741 -13.595 -1.386 1.00 93.56 203 ALA A C 1
ATOM 1487 O O . ALA A 1 203 ? 21.836 -13.034 -1.456 1.00 93.56 203 ALA A O 1
ATOM 1488 N N . ALA A 1 204 ? 19.633 -12.910 -1.091 1.00 89.12 204 ALA A N 1
ATOM 1489 C CA . ALA A 1 204 ? 19.649 -11.494 -0.733 1.00 89.12 204 ALA A CA 1
ATOM 1490 C C . ALA A 1 204 ? 20.338 -11.262 0.627 1.00 89.12 204 ALA A C 1
ATOM 1492 O O . ALA A 1 204 ? 21.197 -10.383 0.756 1.00 89.12 204 ALA A O 1
ATOM 1493 N N . ALA A 1 205 ? 20.028 -12.097 1.624 1.00 86.88 205 ALA A N 1
ATOM 1494 C CA . ALA A 1 205 ? 20.630 -12.036 2.953 1.00 86.88 205 ALA A CA 1
ATOM 1495 C C . ALA A 1 205 ? 22.149 -12.281 2.921 1.00 86.88 205 ALA A C 1
ATOM 1497 O O . ALA A 1 205 ? 22.891 -11.557 3.583 1.00 86.88 205 ALA A O 1
ATOM 1498 N N . GLU A 1 206 ? 22.630 -13.221 2.102 1.00 89.50 206 GLU A N 1
ATOM 1499 C CA . GLU A 1 206 ? 24.067 -13.448 1.866 1.00 89.50 206 GLU A CA 1
ATOM 1500 C C . GLU A 1 206 ? 24.768 -12.216 1.279 1.00 89.50 206 GLU A C 1
ATOM 1502 O O . GLU A 1 206 ? 25.929 -11.943 1.583 1.00 89.50 206 GLU A O 1
ATOM 1507 N N . ARG A 1 207 ? 24.044 -11.415 0.489 1.00 86.88 207 ARG A N 1
ATOM 1508 C CA . ARG A 1 207 ? 24.509 -10.122 -0.045 1.00 86.88 207 ARG A CA 1
ATOM 1509 C C . ARG A 1 207 ? 24.354 -8.973 0.960 1.00 86.88 207 ARG A C 1
ATOM 1511 O O . ARG A 1 207 ? 24.564 -7.813 0.606 1.00 86.88 207 ARG A O 1
ATOM 1518 N N . GLY A 1 208 ? 23.990 -9.279 2.206 1.00 79.12 208 GLY A N 1
ATOM 1519 C CA . GLY A 1 208 ? 23.867 -8.328 3.308 1.00 79.12 208 GLY A CA 1
ATOM 1520 C C . GLY A 1 208 ? 22.621 -7.448 3.248 1.00 79.12 208 GLY A C 1
ATOM 1521 O O . GLY A 1 208 ? 22.596 -6.407 3.904 1.00 79.12 208 GLY A O 1
ATOM 1522 N N . ARG A 1 209 ? 21.602 -7.813 2.456 1.00 76.88 209 ARG A N 1
ATOM 1523 C CA . ARG A 1 209 ? 20.378 -7.012 2.323 1.00 76.88 209 ARG A CA 1
ATOM 1524 C C . ARG A 1 209 ? 19.128 -7.891 2.311 1.00 76.88 209 ARG A C 1
ATOM 1526 O O . ARG A 1 209 ? 18.967 -8.675 1.382 1.00 76.88 209 ARG A O 1
ATOM 1533 N N . PRO A 1 210 ? 18.218 -7.759 3.289 1.00 80.31 210 PRO A N 1
ATOM 1534 C CA . PRO A 1 210 ? 16.943 -8.461 3.229 1.00 80.31 210 PRO A CA 1
ATOM 1535 C C . PRO A 1 210 ? 16.131 -7.978 2.019 1.00 80.31 210 PRO A C 1
ATOM 1537 O O . PRO A 1 210 ? 16.132 -6.789 1.697 1.00 80.31 210 PRO A O 1
ATOM 1540 N N . LEU A 1 211 ? 15.448 -8.909 1.354 1.00 85.19 211 LEU A N 1
ATOM 1541 C CA . LEU A 1 211 ? 14.545 -8.628 0.241 1.00 85.19 211 LEU A CA 1
ATOM 1542 C C . LEU A 1 211 ? 13.102 -8.691 0.746 1.00 85.19 211 LEU A C 1
ATOM 1544 O O . LEU A 1 211 ? 12.636 -9.769 1.125 1.00 85.19 211 LEU A O 1
ATOM 1548 N N . ALA A 1 212 ? 12.411 -7.550 0.733 1.00 91.75 212 ALA A N 1
ATOM 1549 C CA . ALA A 1 212 ? 10.972 -7.514 0.981 1.00 91.75 212 ALA A CA 1
ATOM 1550 C C . ALA A 1 212 ? 10.217 -8.229 -0.142 1.00 91.75 212 ALA A C 1
ATOM 1552 O O . ALA A 1 212 ? 10.604 -8.134 -1.308 1.00 91.75 212 ALA A O 1
ATOM 1553 N N . VAL A 1 213 ? 9.126 -8.911 0.190 1.00 93.94 213 VAL A N 1
ATOM 1554 C CA . VAL A 1 213 ? 8.305 -9.645 -0.773 1.00 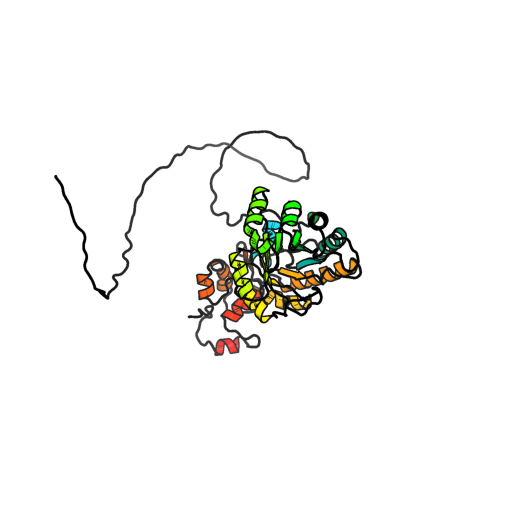93.94 213 VAL A CA 1
ATOM 1555 C C . VAL A 1 213 ? 6.847 -9.218 -0.690 1.00 93.94 213 VAL A C 1
ATOM 1557 O O . VAL A 1 213 ? 6.206 -9.309 0.356 1.00 93.94 213 VAL A O 1
ATOM 1560 N N . GLY A 1 214 ? 6.311 -8.815 -1.836 1.00 95.50 214 GLY A N 1
ATOM 1561 C CA . GLY A 1 214 ? 4.898 -8.565 -2.067 1.00 95.50 214 GLY A CA 1
ATOM 1562 C C . GLY A 1 214 ? 4.292 -9.672 -2.919 1.00 95.50 214 GLY A C 1
ATOM 1563 O O . GLY A 1 214 ? 4.901 -10.091 -3.901 1.00 95.50 214 GLY A O 1
ATOM 1564 N N . ILE A 1 215 ? 3.095 -10.145 -2.570 1.00 96.06 215 ILE A N 1
ATOM 1565 C CA . ILE A 1 215 ? 2.393 -11.179 -3.350 1.00 96.06 215 ILE A CA 1
ATOM 1566 C C . ILE A 1 215 ? 1.036 -10.650 -3.815 1.00 96.06 215 ILE A C 1
ATOM 1568 O O . ILE A 1 215 ? 0.237 -10.174 -3.011 1.00 96.06 215 ILE A O 1
ATOM 1572 N N . SER A 1 216 ? 0.752 -10.745 -5.114 1.00 95.69 216 SER A N 1
ATOM 1573 C CA . SER A 1 216 ? -0.569 -10.417 -5.668 1.00 95.69 216 SER A CA 1
ATOM 1574 C C . SER A 1 216 ? -1.580 -11.516 -5.365 1.00 95.69 216 SER A C 1
ATOM 1576 O O . SER A 1 216 ? -1.282 -12.696 -5.531 1.00 95.69 216 SER A O 1
ATOM 1578 N N . THR A 1 217 ? -2.783 -11.129 -4.955 1.00 94.75 217 THR A N 1
ATOM 1579 C CA . THR A 1 217 ? -3.883 -12.013 -4.562 1.00 94.75 217 THR A CA 1
ATOM 1580 C C . THR A 1 217 ? -5.223 -11.459 -5.057 1.00 94.75 217 THR A C 1
ATOM 1582 O O . THR A 1 217 ? -5.404 -10.247 -5.201 1.00 94.75 217 THR A O 1
ATOM 1585 N N . HIS A 1 218 ? -6.163 -12.361 -5.329 1.00 92.44 218 HIS A N 1
ATOM 1586 C CA . HIS A 1 218 ? -7.455 -12.060 -5.961 1.00 92.44 218 HIS A CA 1
ATOM 1587 C C . HIS A 1 218 ? -8.648 -12.687 -5.222 1.00 92.44 218 HIS A C 1
ATOM 1589 O O . HIS A 1 218 ? -9.806 -12.378 -5.500 1.00 92.44 218 HIS A O 1
ATOM 1595 N N . ASP A 1 219 ? -8.384 -13.580 -4.272 1.00 90.19 219 ASP A N 1
ATOM 1596 C CA . ASP A 1 219 ? -9.397 -14.261 -3.478 1.00 90.19 219 ASP A CA 1
ATOM 1597 C C . ASP A 1 219 ? -8.816 -14.708 -2.128 1.00 90.19 219 ASP A C 1
ATOM 1599 O O . ASP A 1 219 ? -7.607 -14.659 -1.890 1.00 90.19 219 ASP A O 1
ATOM 1603 N N . GLU A 1 220 ? -9.689 -15.146 -1.227 1.00 86.88 220 GLU A N 1
ATOM 1604 C CA . GLU A 1 220 ? -9.318 -15.569 0.125 1.00 86.88 220 GLU A CA 1
ATOM 1605 C C . GLU A 1 220 ? -8.402 -16.810 0.136 1.00 86.88 220 GLU A C 1
ATOM 1607 O O . GLU A 1 220 ? -7.551 -16.972 1.012 1.00 86.88 220 GLU A O 1
ATOM 1612 N N . THR A 1 221 ? -8.530 -17.695 -0.855 1.00 90.44 221 THR A N 1
ATOM 1613 C CA . THR A 1 221 ? -7.677 -18.884 -0.963 1.00 90.44 221 THR A CA 1
ATOM 1614 C C . THR A 1 221 ? -6.257 -18.484 -1.344 1.00 90.44 221 THR A C 1
ATOM 1616 O O . THR A 1 221 ? -5.303 -18.977 -0.746 1.00 90.44 221 THR A O 1
ATOM 1619 N N . GLN A 1 222 ? -6.104 -17.556 -2.287 1.00 93.56 222 GLN A N 1
ATOM 1620 C CA . GLN A 1 222 ? -4.818 -16.959 -2.639 1.00 93.56 222 GLN A CA 1
ATOM 1621 C C . GLN A 1 222 ? -4.205 -16.211 -1.461 1.00 93.56 222 GLN A C 1
ATOM 1623 O O . GLN A 1 222 ? -3.016 -16.377 -1.205 1.00 93.56 222 GLN A O 1
ATOM 1628 N N . LEU A 1 223 ? -5.012 -15.452 -0.715 1.00 90.56 223 LEU A N 1
ATOM 1629 C CA . LEU A 1 223 ? -4.570 -14.735 0.477 1.00 90.56 223 LEU A CA 1
ATOM 1630 C C . LEU A 1 223 ? -3.983 -15.695 1.526 1.00 90.56 223 LEU A C 1
ATOM 1632 O O . LEU A 1 223 ? -2.849 -15.514 1.963 1.00 90.56 223 LEU A O 1
ATOM 1636 N N . ARG A 1 224 ? -4.690 -16.791 1.839 1.00 89.00 224 ARG A N 1
ATOM 1637 C CA . ARG A 1 224 ? -4.188 -17.840 2.745 1.00 89.00 224 ARG A CA 1
ATOM 1638 C C . ARG A 1 224 ? -2.911 -18.510 2.239 1.00 89.00 224 ARG A C 1
ATOM 1640 O O . ARG A 1 224 ? -1.992 -18.744 3.020 1.00 89.00 224 ARG A O 1
ATOM 1647 N N . ARG A 1 225 ? -2.836 -18.830 0.940 1.00 90.88 225 ARG A N 1
ATOM 1648 C CA . ARG A 1 225 ? -1.621 -19.415 0.341 1.00 90.88 225 ARG A CA 1
ATOM 1649 C C . ARG A 1 225 ? -0.444 -18.448 0.389 1.00 90.88 225 ARG A C 1
ATOM 1651 O O . ARG A 1 225 ? 0.674 -18.890 0.635 1.00 90.88 225 ARG A O 1
ATOM 1658 N N . ALA A 1 226 ? -0.694 -17.157 0.171 1.00 91.50 226 ALA A N 1
ATOM 1659 C CA . ALA A 1 226 ? 0.326 -16.128 0.265 1.00 91.50 226 ALA A CA 1
ATOM 1660 C C . ALA A 1 226 ? 0.920 -16.109 1.674 1.00 91.50 226 ALA A C 1
ATOM 1662 O O . ALA A 1 226 ? 2.134 -16.175 1.790 1.00 91.50 226 ALA A O 1
ATOM 1663 N N . TRP A 1 227 ? 0.109 -16.148 2.738 1.00 89.31 227 TRP A N 1
ATOM 1664 C CA . TRP A 1 227 ? 0.611 -16.139 4.122 1.00 89.31 227 TRP A CA 1
ATOM 1665 C C . TRP A 1 227 ? 1.569 -17.281 4.454 1.00 89.31 227 TRP A C 1
ATOM 1667 O O . TRP A 1 227 ? 2.526 -17.070 5.192 1.00 89.31 227 TRP A O 1
ATOM 1677 N N . ALA A 1 228 ? 1.368 -18.469 3.877 1.00 88.75 228 ALA A N 1
ATOM 1678 C CA . ALA A 1 228 ? 2.283 -19.598 4.060 1.00 88.75 228 ALA A CA 1
ATOM 1679 C C . ALA A 1 228 ? 3.700 -19.330 3.509 1.00 88.75 228 ALA A C 1
ATOM 1681 O O . ALA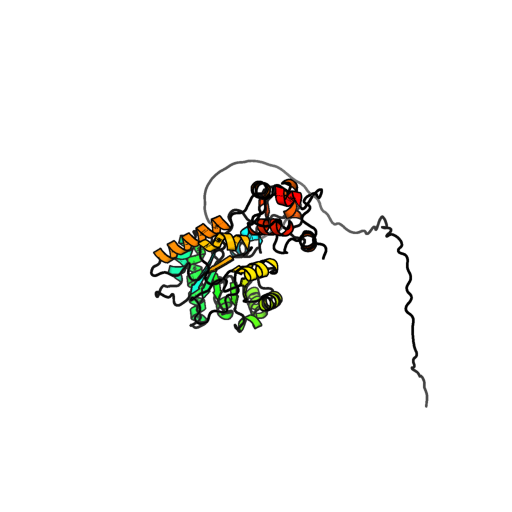 A 1 228 ? 4.625 -20.083 3.801 1.00 88.75 228 ALA A O 1
ATOM 1682 N N . ARG A 1 229 ? 3.874 -18.266 2.714 1.00 89.94 229 ARG A N 1
ATOM 1683 C CA . ARG A 1 229 ? 5.158 -17.782 2.188 1.00 89.94 229 ARG A CA 1
ATOM 1684 C C . ARG A 1 229 ? 5.721 -16.591 2.973 1.00 89.94 229 ARG A C 1
ATOM 1686 O O . ARG A 1 229 ? 6.717 -16.004 2.553 1.00 89.94 229 ARG A O 1
ATOM 1693 N N . SER A 1 230 ? 5.089 -16.218 4.088 1.00 89.50 230 SER A N 1
ATOM 1694 C CA . SER A 1 230 ? 5.483 -15.102 4.957 1.00 89.50 230 SER A CA 1
ATOM 1695 C C . SER A 1 230 ? 5.778 -13.808 4.182 1.00 89.50 230 SER A C 1
ATOM 1697 O O . SER A 1 230 ? 6.900 -13.310 4.261 1.00 89.50 230 SER A O 1
ATOM 1699 N N . PRO A 1 231 ? 4.852 -13.296 3.353 1.00 91.88 231 PRO A N 1
ATOM 1700 C CA . PRO A 1 231 ? 5.075 -12.088 2.578 1.00 91.88 231 PRO A CA 1
ATOM 1701 C C . PRO A 1 231 ? 5.122 -10.889 3.514 1.00 91.88 231 PRO A C 1
ATOM 1703 O O . PRO A 1 231 ? 4.509 -10.897 4.576 1.00 91.88 231 PRO A O 1
ATOM 1706 N N . ASP A 1 232 ? 5.811 -9.845 3.091 1.00 90.88 232 ASP A N 1
ATOM 1707 C CA . ASP A 1 232 ? 5.861 -8.597 3.832 1.00 90.88 232 ASP A CA 1
ATOM 1708 C C . ASP A 1 232 ? 4.630 -7.719 3.561 1.00 90.88 232 ASP A C 1
ATOM 1710 O O . ASP A 1 232 ? 4.198 -6.951 4.417 1.00 90.88 232 ASP A O 1
ATOM 1714 N N . LEU A 1 233 ? 4.031 -7.865 2.375 1.00 92.38 233 LEU A N 1
ATOM 1715 C CA . LEU A 1 233 ? 2.740 -7.282 2.018 1.00 92.38 233 LEU A CA 1
ATOM 1716 C C . LEU A 1 233 ? 1.995 -8.165 1.017 1.00 92.38 233 LEU A C 1
ATOM 1718 O O . LEU A 1 233 ? 2.582 -8.988 0.310 1.00 92.38 233 LEU A O 1
ATOM 1722 N N . VAL A 1 234 ? 0.689 -7.958 0.903 1.00 94.12 234 VAL A N 1
ATOM 1723 C CA . VAL A 1 234 ? -0.137 -8.617 -0.117 1.00 94.12 234 VAL A CA 1
ATOM 1724 C C . VAL A 1 234 ? -0.887 -7.573 -0.926 1.00 94.12 234 VAL A C 1
ATOM 1726 O O . VAL A 1 234 ? -1.508 -6.685 -0.358 1.00 94.12 234 VAL A O 1
ATOM 1729 N N . ALA A 1 235 ? -0.851 -7.657 -2.253 1.00 95.56 235 ALA A N 1
ATOM 1730 C CA . ALA A 1 235 ? -1.719 -6.838 -3.093 1.00 95.56 235 ALA A CA 1
ATOM 1731 C C . ALA A 1 235 ? -3.048 -7.554 -3.320 1.00 95.56 235 ALA A C 1
ATOM 1733 O O . ALA A 1 235 ? -3.054 -8.729 -3.676 1.00 95.56 235 ALA A O 1
ATOM 1734 N N . PHE A 1 236 ? -4.162 -6.848 -3.143 1.00 95.50 236 PHE A N 1
ATOM 1735 C CA . PHE A 1 236 ? -5.509 -7.382 -3.316 1.00 95.50 236 PHE A CA 1
ATOM 1736 C C . PHE A 1 236 ? -6.288 -6.542 -4.330 1.00 95.50 236 PHE A C 1
ATOM 1738 O O . PHE A 1 236 ? -6.461 -5.329 -4.171 1.00 95.50 236 PHE A O 1
ATOM 1745 N N . GLY A 1 237 ? -6.744 -7.172 -5.409 1.00 93.31 237 GLY A N 1
ATOM 1746 C CA . GLY A 1 237 ? -7.468 -6.489 -6.477 1.00 93.31 237 GLY A CA 1
ATOM 1747 C C . GLY A 1 237 ? -7.766 -7.403 -7.664 1.00 93.31 237 GLY A C 1
ATOM 1748 O O . GLY A 1 237 ? -7.563 -8.602 -7.551 1.00 93.31 237 GLY A O 1
ATOM 1749 N N . PRO A 1 238 ? -8.223 -6.874 -8.810 1.00 92.31 238 PRO A N 1
ATOM 1750 C CA . PRO A 1 238 ? -8.575 -5.478 -9.029 1.00 92.31 238 PRO A CA 1
ATOM 1751 C C . PRO A 1 238 ? -9.842 -5.082 -8.257 1.00 92.31 238 PRO A C 1
ATOM 1753 O O . PRO A 1 238 ? -10.877 -5.735 -8.365 1.00 92.31 238 PRO A O 1
ATOM 1756 N N . VAL A 1 239 ? -9.775 -4.000 -7.478 1.00 93.00 239 VAL A N 1
ATOM 1757 C CA . VAL A 1 239 ? -10.906 -3.509 -6.662 1.00 93.00 239 VAL A CA 1
ATOM 1758 C C . VAL A 1 239 ? -11.996 -2.881 -7.534 1.00 93.00 239 VAL A C 1
ATOM 1760 O O . VAL A 1 239 ? -13.187 -3.032 -7.260 1.00 93.00 239 VAL A O 1
ATOM 1763 N N . ARG A 1 240 ? -11.598 -2.194 -8.608 1.00 91.31 240 ARG A N 1
ATOM 1764 C CA . ARG A 1 240 ? -12.477 -1.621 -9.636 1.00 91.31 240 ARG A CA 1
ATOM 1765 C C . ARG A 1 240 ? -12.069 -2.133 -11.022 1.00 91.31 240 ARG A C 1
ATOM 1767 O O . ARG A 1 240 ? -10.924 -2.561 -11.192 1.00 91.31 240 ARG A O 1
ATOM 1774 N N . PRO A 1 241 ? -12.958 -2.047 -12.033 1.00 84.81 241 PRO A N 1
ATOM 1775 C CA . PRO A 1 241 ? -12.578 -2.318 -13.415 1.00 84.81 241 PRO A CA 1
ATOM 1776 C C . PRO A 1 241 ? -11.330 -1.522 -13.811 1.00 84.81 241 PRO A C 1
ATOM 1778 O O . PRO A 1 241 ? -11.211 -0.333 -13.507 1.00 84.81 241 PRO A O 1
ATOM 1781 N N . THR A 1 242 ? -10.391 -2.179 -14.485 1.00 78.00 242 THR A N 1
ATOM 1782 C CA . THR A 1 242 ? -9.139 -1.572 -14.938 1.00 78.00 242 THR A CA 1
ATOM 1783 C C . THR A 1 242 ? -8.818 -2.021 -16.355 1.00 78.00 242 THR A C 1
ATOM 1785 O O . THR A 1 242 ? -9.040 -3.174 -16.709 1.00 78.00 242 THR A O 1
ATOM 1788 N N . ALA A 1 243 ? -8.279 -1.099 -17.152 1.00 75.50 243 ALA A N 1
ATOM 1789 C CA . ALA A 1 243 ? -7.765 -1.366 -18.494 1.00 75.50 243 ALA A CA 1
ATOM 1790 C C . ALA A 1 243 ? -6.225 -1.430 -18.529 1.00 75.50 243 ALA A C 1
ATOM 1792 O O . ALA A 1 243 ? -5.635 -1.521 -19.598 1.00 75.50 243 ALA A O 1
ATOM 1793 N N . SER A 1 244 ? -5.553 -1.356 -17.372 1.00 68.25 244 SER A N 1
ATOM 1794 C CA . SER A 1 244 ? -4.086 -1.273 -17.295 1.00 68.25 244 SER A CA 1
ATOM 1795 C C . SER A 1 244 ? -3.378 -2.616 -17.512 1.00 68.25 244 SER A C 1
ATOM 1797 O O . SER A 1 244 ? -2.163 -2.649 -17.665 1.00 68.25 244 SER A O 1
ATOM 1799 N N . LYS A 1 245 ? -4.113 -3.734 -17.516 1.00 64.75 245 LYS A N 1
ATOM 1800 C CA . LYS A 1 245 ? -3.600 -5.065 -17.866 1.00 64.75 245 LYS A CA 1
ATOM 1801 C C . LYS A 1 245 ? -4.277 -5.527 -19.156 1.00 64.75 245 LYS A C 1
ATOM 1803 O O . LYS A 1 245 ? -5.485 -5.364 -19.290 1.00 64.75 245 LYS A O 1
ATOM 1808 N N . ALA A 1 246 ? -3.529 -6.179 -20.049 1.00 61.12 246 ALA A N 1
ATOM 1809 C CA . ALA A 1 246 ? -4.079 -6.764 -21.279 1.00 61.12 246 ALA A CA 1
ATOM 1810 C C . ALA A 1 246 ? -5.153 -7.839 -21.007 1.00 61.12 246 ALA A C 1
ATOM 1812 O O . ALA A 1 246 ? -6.074 -8.016 -21.797 1.00 61.12 246 ALA A O 1
ATOM 1813 N N . ARG A 1 247 ? -5.042 -8.540 -19.871 1.00 62.62 247 ARG A N 1
ATOM 1814 C CA . ARG A 1 247 ? -6.032 -9.492 -19.351 1.00 62.62 247 ARG A CA 1
ATOM 1815 C C . ARG A 1 247 ? -6.232 -9.223 -17.855 1.00 62.62 247 ARG A C 1
ATOM 1817 O O . ARG A 1 247 ? -5.433 -9.711 -17.059 1.00 62.62 247 ARG A O 1
ATOM 1824 N N . PRO A 1 248 ? -7.182 -8.359 -17.464 1.00 62.72 248 PRO A N 1
ATOM 1825 C CA . PRO A 1 248 ? -7.437 -8.090 -16.057 1.00 62.72 248 PRO A CA 1
ATOM 1826 C C . PRO A 1 248 ? -8.180 -9.265 -15.413 1.00 62.72 248 PRO A C 1
ATOM 1828 O O . PRO A 1 248 ? -9.091 -9.836 -16.013 1.00 62.72 248 PRO A O 1
ATOM 1831 N N . ASP A 1 249 ? -7.804 -9.593 -14.179 1.00 70.75 249 ASP A N 1
ATOM 1832 C CA . ASP A 1 249 ? -8.537 -10.543 -13.343 1.00 70.75 249 ASP A CA 1
ATOM 1833 C C . ASP A 1 249 ? -9.964 -10.024 -13.063 1.00 70.75 249 ASP A C 1
ATOM 1835 O O . ASP A 1 249 ? -10.206 -8.810 -13.141 1.00 70.75 249 ASP A O 1
ATOM 1839 N N . PRO A 1 250 ? -10.929 -10.898 -12.719 1.00 77.31 250 PRO A N 1
ATOM 1840 C CA . PRO A 1 250 ? -12.263 -10.465 -12.325 1.00 77.31 250 PRO A CA 1
ATOM 1841 C C . PRO A 1 250 ? -12.212 -9.452 -11.177 1.00 77.31 250 PRO A C 1
ATOM 1843 O O . PRO A 1 250 ? -11.435 -9.593 -10.233 1.00 77.31 250 PRO A O 1
ATOM 1846 N N . VAL A 1 251 ? -13.070 -8.433 -11.245 1.00 86.50 251 VAL A N 1
ATOM 1847 C CA . VAL A 1 251 ? -13.159 -7.414 -10.193 1.00 86.50 251 VAL A CA 1
ATOM 1848 C C . VAL A 1 251 ? -13.575 -8.073 -8.881 1.00 86.50 251 VAL A C 1
ATOM 1850 O O . VAL A 1 251 ? -14.650 -8.664 -8.792 1.00 86.50 251 VAL A O 1
ATOM 1853 N N . VAL A 1 252 ? -12.731 -7.948 -7.856 1.00 87.38 252 VAL A N 1
ATOM 1854 C CA . VAL A 1 252 ? -12.986 -8.523 -6.524 1.00 87.38 252 VAL A CA 1
ATOM 1855 C C . VAL A 1 252 ? -13.990 -7.683 -5.736 1.00 87.38 252 VAL A C 1
ATOM 1857 O O . VAL A 1 252 ? -14.777 -8.216 -4.957 1.00 87.38 252 VAL A O 1
ATOM 1860 N N . GLY A 1 253 ? -13.991 -6.370 -5.980 1.00 91.00 253 GLY A N 1
ATOM 1861 C CA . GLY A 1 253 ? -14.890 -5.415 -5.349 1.00 91.00 253 GLY A CA 1
ATOM 1862 C C . GLY A 1 253 ? -14.487 -5.011 -3.929 1.00 91.00 253 GLY A C 1
ATOM 1863 O O . GLY A 1 253 ? -13.565 -5.542 -3.312 1.00 91.00 253 GLY A O 1
ATOM 1864 N N . TRP A 1 254 ? -15.209 -4.024 -3.409 1.00 92.94 254 TRP A N 1
ATOM 1865 C CA . TRP A 1 254 ? -14.903 -3.379 -2.134 1.00 92.94 254 TRP A CA 1
ATOM 1866 C C . TRP A 1 254 ? -15.147 -4.255 -0.910 1.00 92.94 254 TRP A C 1
ATOM 1868 O O . TRP A 1 254 ? -14.353 -4.208 0.021 1.00 92.94 254 TRP A O 1
ATOM 1878 N N . SER A 1 255 ? -16.218 -5.051 -0.899 1.00 91.44 255 SER A N 1
ATOM 1879 C CA . SER A 1 255 ? -16.537 -5.903 0.253 1.00 91.44 255 SER A CA 1
ATOM 1880 C C . SER A 1 255 ? -15.421 -6.917 0.509 1.00 91.44 255 SER A C 1
ATOM 1882 O O . SER A 1 255 ? -14.921 -7.012 1.624 1.00 91.44 255 SER A O 1
ATOM 1884 N N . ARG A 1 256 ? -14.927 -7.566 -0.556 1.00 92.62 256 ARG A N 1
ATOM 1885 C CA . ARG A 1 256 ? -13.798 -8.503 -0.464 1.00 92.62 256 ARG A CA 1
ATOM 1886 C C . ARG A 1 256 ? -12.492 -7.828 -0.059 1.00 92.62 256 ARG A C 1
ATOM 1888 O O . ARG A 1 256 ? -11.687 -8.447 0.623 1.00 92.62 256 ARG A O 1
ATOM 1895 N N . LEU A 1 257 ? -12.274 -6.570 -0.455 1.00 94.56 257 LEU A N 1
ATOM 1896 C CA . LEU A 1 257 ? -11.118 -5.803 0.016 1.00 94.56 257 LEU A CA 1
ATOM 1897 C C . LEU A 1 257 ? -11.174 -5.604 1.537 1.00 94.56 257 LEU A C 1
ATOM 1899 O O . LEU A 1 257 ? -10.177 -5.839 2.209 1.00 94.56 257 LEU A O 1
ATOM 1903 N N . VAL A 1 258 ? -12.332 -5.216 2.083 1.00 92.31 258 VAL A N 1
ATOM 1904 C CA . VAL A 1 258 ? -12.509 -5.043 3.537 1.00 92.31 258 VAL A CA 1
ATOM 1905 C C . VAL A 1 258 ? -12.282 -6.364 4.274 1.00 92.31 258 VAL A C 1
ATOM 1907 O O . VAL A 1 258 ? -11.567 -6.383 5.276 1.00 92.31 258 VAL A O 1
ATOM 1910 N N . GLU A 1 259 ? -12.839 -7.466 3.763 1.00 91.25 259 GLU A N 1
ATOM 1911 C CA . GLU A 1 259 ? -12.624 -8.818 4.298 1.00 91.25 259 GLU A CA 1
ATOM 1912 C C . GLU A 1 259 ? -11.137 -9.203 4.282 1.00 91.25 259 GLU A C 1
ATOM 1914 O O . GLU A 1 259 ? -10.601 -9.624 5.307 1.00 91.25 259 GLU A O 1
ATOM 1919 N N . ALA A 1 260 ? -10.442 -8.981 3.161 1.00 91.62 260 ALA A N 1
ATOM 1920 C CA . ALA A 1 260 ? -9.010 -9.242 3.038 1.00 91.62 260 ALA A CA 1
ATOM 1921 C C . ALA A 1 260 ? -8.194 -8.411 4.038 1.00 91.62 260 ALA A C 1
ATOM 1923 O O . ALA A 1 260 ? -7.341 -8.955 4.735 1.00 91.62 260 ALA A O 1
ATOM 1924 N N . CYS A 1 261 ? -8.495 -7.118 4.177 1.00 91.00 261 CYS A N 1
ATOM 1925 C CA . CYS A 1 261 ? -7.872 -6.252 5.174 1.00 91.00 261 CYS A CA 1
ATOM 1926 C C . CYS A 1 261 ? -8.170 -6.696 6.614 1.00 91.00 261 CYS A C 1
ATOM 1928 O O . CYS A 1 261 ? -7.383 -6.390 7.503 1.00 91.00 261 CYS A O 1
ATOM 1930 N N . ARG A 1 262 ? -9.327 -7.317 6.900 1.00 87.94 262 ARG A N 1
ATOM 1931 C CA . ARG A 1 262 ? -9.687 -7.776 8.263 1.00 87.94 262 ARG A CA 1
ATOM 1932 C C . ARG A 1 262 ? -8.968 -9.076 8.608 1.00 87.94 262 ARG A C 1
ATOM 1934 O O . ARG A 1 262 ? -8.618 -9.288 9.765 1.00 87.94 262 ARG A O 1
ATOM 1941 N N . ALA A 1 263 ? -8.772 -9.927 7.604 1.00 84.88 263 ALA A N 1
ATOM 1942 C CA . ALA A 1 263 ? -8.180 -11.247 7.749 1.00 84.88 263 ALA A CA 1
ATOM 1943 C C . ALA A 1 263 ? -6.645 -11.247 7.657 1.00 84.88 263 ALA A C 1
ATOM 1945 O O . ALA A 1 263 ? -6.009 -12.134 8.223 1.00 84.88 263 ALA A O 1
ATOM 1946 N N . SER A 1 264 ? -6.045 -10.297 6.932 1.00 84.38 264 SER A N 1
ATOM 1947 C CA . SER A 1 264 ? -4.605 -10.294 6.661 1.00 84.38 264 SER A CA 1
ATOM 1948 C C . SER A 1 264 ? -3.772 -9.921 7.894 1.00 84.38 264 SER A C 1
ATOM 1950 O O . SER A 1 264 ? -3.996 -8.862 8.479 1.00 84.38 264 SER A O 1
ATOM 1952 N N . PRO A 1 265 ? -2.760 -10.731 8.262 1.00 77.94 265 PRO A N 1
ATOM 1953 C CA . PRO A 1 265 ? -1.803 -10.392 9.312 1.00 77.94 265 PRO A CA 1
ATOM 1954 C C . PRO A 1 265 ? -0.729 -9.399 8.838 1.00 77.94 265 PRO A C 1
ATOM 1956 O O . PRO A 1 265 ? 0.061 -8.918 9.644 1.00 77.94 265 PRO A O 1
ATOM 1959 N N . VAL A 1 266 ? -0.676 -9.112 7.534 1.00 84.44 266 VAL A N 1
ATOM 1960 C CA . VAL A 1 266 ? 0.287 -8.198 6.903 1.00 84.44 266 VAL A CA 1
ATOM 1961 C C . VAL A 1 266 ? -0.442 -7.110 6.111 1.00 84.44 266 VAL A C 1
ATOM 1963 O O . VAL A 1 266 ? -1.589 -7.336 5.706 1.00 84.44 266 VAL A O 1
ATOM 1966 N N . PRO A 1 267 ? 0.192 -5.952 5.852 1.00 88.19 267 PRO A N 1
ATOM 1967 C CA . PRO A 1 267 ? -0.432 -4.861 5.115 1.00 88.19 267 PRO A CA 1
ATOM 1968 C C . PRO A 1 267 ? -1.011 -5.302 3.765 1.00 88.19 267 PRO A C 1
ATOM 1970 O O . PRO A 1 267 ? -0.343 -5.945 2.949 1.00 88.19 267 PRO A O 1
ATOM 1973 N N . VAL A 1 268 ? -2.267 -4.920 3.525 1.00 92.75 268 VAL A N 1
ATOM 1974 C CA . VAL A 1 268 ? -2.946 -5.133 2.243 1.00 92.75 268 VAL A CA 1
ATOM 1975 C C . VAL A 1 268 ? -2.779 -3.901 1.365 1.00 92.75 268 VAL A C 1
ATOM 1977 O O . VAL A 1 268 ? -3.147 -2.795 1.754 1.00 92.75 268 VAL A O 1
ATOM 1980 N N . VAL A 1 269 ? -2.267 -4.093 0.156 1.00 95.69 269 VAL A N 1
ATOM 1981 C CA . VAL A 1 269 ? -2.164 -3.071 -0.883 1.00 95.69 269 VAL A CA 1
ATOM 1982 C C . VAL A 1 269 ? -3.376 -3.177 -1.799 1.00 95.69 269 VAL A C 1
ATOM 1984 O O . VAL A 1 269 ? -3.533 -4.162 -2.521 1.00 95.69 269 VAL A O 1
ATOM 1987 N N . ALA A 1 270 ? -4.236 -2.163 -1.812 1.00 96.38 270 ALA A N 1
ATOM 1988 C CA . ALA A 1 270 ? -5.340 -2.126 -2.764 1.00 96.38 270 ALA A CA 1
ATOM 1989 C C . ALA A 1 270 ? -4.822 -1.788 -4.161 1.00 96.38 270 ALA A C 1
ATOM 1991 O O . ALA A 1 270 ? -4.057 -0.841 -4.335 1.00 96.38 270 ALA A O 1
ATOM 1992 N N . ILE A 1 271 ? -5.272 -2.530 -5.172 1.00 95.25 271 ILE A N 1
ATOM 1993 C CA . ILE A 1 271 ? -4.869 -2.307 -6.564 1.00 95.25 271 ILE A CA 1
ATOM 1994 C C . ILE A 1 271 ? -6.056 -2.436 -7.522 1.00 95.25 271 ILE A C 1
ATOM 1996 O O . ILE A 1 271 ? -6.998 -3.187 -7.280 1.00 95.25 271 ILE A O 1
ATOM 2000 N N . GLY A 1 272 ? -5.998 -1.721 -8.647 1.00 92.06 272 GLY A N 1
ATOM 2001 C CA . GLY A 1 272 ? -6.911 -1.891 -9.783 1.00 92.06 272 GLY A CA 1
ATOM 2002 C C . GLY A 1 272 ? -8.036 -0.857 -9.845 1.00 92.06 272 GLY A C 1
ATOM 2003 O O . GLY A 1 272 ? -8.990 -0.903 -9.074 1.00 92.06 272 GLY A O 1
ATOM 2004 N N . GLY A 1 273 ? -7.923 0.067 -10.808 1.00 90.94 273 GLY A N 1
ATOM 2005 C CA . GLY A 1 273 ? -8.981 1.022 -11.171 1.00 90.94 273 GLY A CA 1
ATOM 2006 C C . GLY A 1 273 ? -9.292 2.099 -10.120 1.00 90.94 273 GLY A C 1
ATOM 2007 O O . GLY A 1 273 ? -10.346 2.736 -10.196 1.00 90.94 273 GLY A O 1
ATOM 2008 N N . LEU A 1 274 ? -8.402 2.286 -9.143 1.00 94.75 274 LEU A N 1
ATOM 2009 C CA . LEU A 1 274 ? -8.545 3.240 -8.042 1.00 94.75 274 LEU A CA 1
ATOM 2010 C C . LEU A 1 274 ? -8.355 4.687 -8.520 1.00 94.75 274 LEU A C 1
ATOM 2012 O O . LEU A 1 274 ? -7.628 4.945 -9.483 1.00 94.75 274 LEU A O 1
ATOM 2016 N N . ARG A 1 275 ? -9.031 5.627 -7.854 1.00 94.94 275 ARG A N 1
ATOM 2017 C CA . ARG A 1 275 ? -9.028 7.073 -8.133 1.00 94.94 275 ARG A CA 1
ATOM 2018 C C . ARG A 1 275 ? -8.867 7.865 -6.827 1.00 94.94 275 ARG A C 1
ATOM 2020 O O . ARG A 1 275 ? -9.205 7.324 -5.777 1.00 94.94 275 ARG A O 1
ATOM 2027 N N . PRO A 1 276 ? -8.489 9.159 -6.876 1.00 95.75 276 PRO A N 1
ATOM 2028 C CA . PRO A 1 276 ? -8.397 9.994 -5.673 1.00 95.75 276 PRO A CA 1
ATOM 2029 C C . PRO A 1 276 ? -9.705 10.041 -4.870 1.00 95.75 276 PRO A C 1
ATOM 2031 O O . PRO A 1 276 ? -9.694 9.914 -3.655 1.00 95.75 276 PRO A O 1
ATOM 2034 N N . ALA A 1 277 ? -10.854 10.101 -5.555 1.00 96.31 277 ALA A N 1
ATOM 2035 C CA . ALA A 1 277 ? -12.175 10.098 -4.917 1.00 96.31 277 ALA A CA 1
ATOM 2036 C C . ALA A 1 277 ? -12.49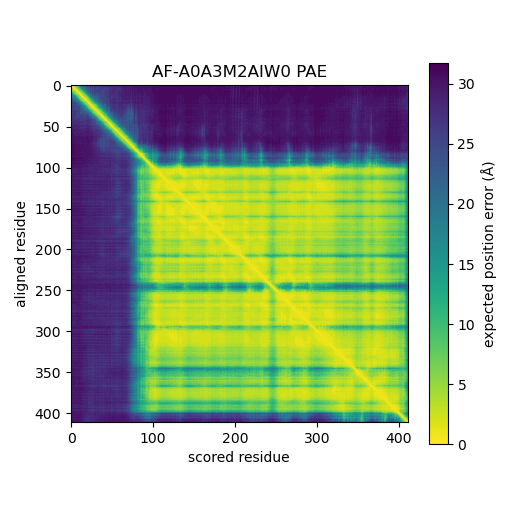6 8.813 -4.125 1.00 96.31 277 ALA A C 1
ATOM 2038 O O . ALA A 1 277 ? -13.450 8.790 -3.355 1.00 96.31 277 ALA A O 1
ATOM 2039 N N . ASP A 1 278 ? -11.732 7.736 -4.323 1.00 9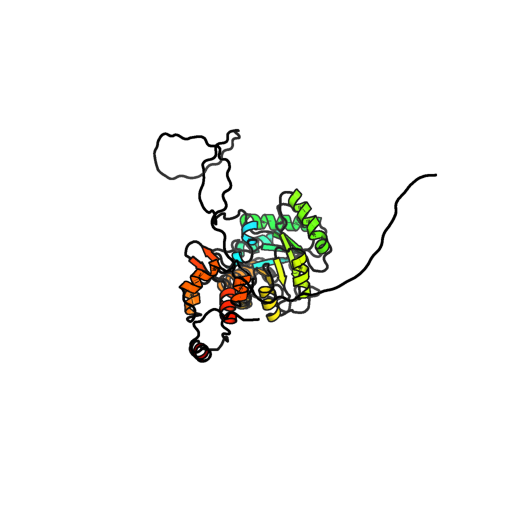6.56 278 ASP A N 1
ATOM 2040 C CA . ASP A 1 278 ? -11.917 6.486 -3.596 1.00 96.56 278 ASP A CA 1
ATOM 2041 C C . ASP A 1 278 ? -11.137 6.478 -2.250 1.00 96.56 278 ASP A C 1
ATOM 2043 O O . ASP A 1 278 ? -11.281 5.537 -1.468 1.00 96.56 278 ASP A O 1
ATOM 2047 N N . ALA A 1 279 ? -10.339 7.519 -1.955 1.00 96.50 279 ALA A N 1
ATOM 2048 C CA . ALA A 1 279 ? -9.445 7.593 -0.793 1.00 96.50 279 ALA A CA 1
ATOM 2049 C C . ALA A 1 279 ? -10.140 7.428 0.575 1.00 96.50 279 ALA A C 1
ATOM 2051 O O . ALA A 1 279 ? -9.670 6.583 1.341 1.00 96.50 279 ALA A O 1
ATOM 2052 N N . PRO A 1 280 ? -11.281 8.087 0.885 1.00 95.69 280 PRO A N 1
ATOM 2053 C CA . PRO A 1 280 ? -11.968 7.874 2.167 1.00 95.69 280 PRO A CA 1
ATOM 2054 C C . PRO A 1 280 ? -12.378 6.413 2.382 1.00 95.69 280 PRO A C 1
ATOM 2056 O O . PRO A 1 280 ? -12.253 5.861 3.473 1.00 95.69 280 PRO A O 1
ATOM 2059 N N . ARG A 1 281 ? -12.815 5.744 1.308 1.00 95.50 281 ARG A N 1
ATOM 2060 C CA . ARG A 1 281 ? -13.221 4.337 1.356 1.00 95.50 281 ARG A CA 1
ATOM 2061 C C . ARG A 1 281 ? -12.028 3.396 1.522 1.00 95.50 281 ARG A C 1
ATOM 2063 O O . ARG A 1 281 ? -12.156 2.376 2.191 1.00 95.50 281 ARG A O 1
ATOM 2070 N N . LEU A 1 282 ? -10.883 3.726 0.923 1.00 95.69 282 LEU A N 1
ATOM 2071 C CA . LEU A 1 282 ? -9.628 2.987 1.098 1.00 95.69 282 LEU A CA 1
ATOM 2072 C C . LEU A 1 282 ? -9.119 3.094 2.540 1.00 95.69 282 LEU A C 1
ATOM 2074 O O . LEU A 1 282 ? -8.770 2.075 3.135 1.00 95.69 282 LEU A O 1
ATOM 2078 N N . ALA A 1 283 ? -9.152 4.297 3.116 1.00 93.81 283 ALA A N 1
ATOM 2079 C CA . ALA A 1 283 ? -8.746 4.536 4.496 1.00 93.81 283 ALA A CA 1
ATOM 2080 C C . ALA A 1 283 ? -9.624 3.761 5.492 1.00 93.81 283 ALA A C 1
ATOM 2082 O O . ALA A 1 283 ? -9.105 3.059 6.361 1.00 93.81 283 ALA A O 1
ATOM 2083 N N . ALA A 1 284 ? -10.949 3.800 5.308 1.00 92.44 284 ALA A N 1
ATOM 2084 C CA . ALA A 1 284 ? -11.896 3.038 6.123 1.00 92.44 284 ALA A CA 1
ATOM 2085 C C . ALA A 1 284 ? -11.744 1.513 5.961 1.00 92.44 284 ALA A C 1
ATOM 2087 O O . ALA A 1 284 ? -11.945 0.767 6.915 1.00 92.44 284 ALA A O 1
ATOM 2088 N N . ALA A 1 285 ? -11.359 1.027 4.772 1.00 92.94 285 ALA A N 1
ATOM 2089 C CA . ALA A 1 285 ? -11.120 -0.400 4.546 1.00 92.94 285 ALA A CA 1
ATOM 2090 C C . ALA A 1 285 ? -9.893 -0.936 5.307 1.00 92.94 285 ALA A C 1
ATOM 2092 O O . ALA A 1 285 ? -9.831 -2.136 5.582 1.00 92.94 285 ALA A O 1
ATOM 2093 N N . GLY A 1 286 ? -8.937 -0.068 5.656 1.00 90.44 286 GLY A N 1
ATOM 2094 C CA . GLY A 1 286 ? -7.710 -0.450 6.358 1.00 90.44 286 GLY A CA 1
ATOM 2095 C C . GLY A 1 286 ? -6.651 -1.034 5.428 1.00 90.44 286 GLY A C 1
ATOM 2096 O O . GLY A 1 286 ? -6.011 -2.034 5.756 1.00 90.44 286 GLY A O 1
ATOM 2097 N N . VAL A 1 287 ? -6.497 -0.457 4.235 1.00 92.38 287 VAL A N 1
ATOM 2098 C CA . VAL A 1 287 ? -5.386 -0.794 3.332 1.00 92.38 287 VAL A CA 1
ATOM 2099 C C . VAL A 1 287 ? -4.098 -0.154 3.857 1.00 92.38 287 VAL A C 1
ATOM 2101 O O . VAL A 1 287 ? -4.134 0.950 4.386 1.00 92.38 287 VAL A O 1
ATOM 2104 N N . GLY A 1 288 ? -2.962 -0.831 3.713 1.00 89.12 288 GLY A N 1
ATOM 2105 C CA . GLY A 1 288 ? -1.652 -0.275 4.070 1.00 89.12 288 GLY A CA 1
ATOM 2106 C C . GLY A 1 288 ? -1.044 0.587 2.963 1.00 89.12 288 GLY A C 1
ATOM 2107 O O . GLY A 1 288 ? -0.308 1.523 3.245 1.00 89.12 288 GLY A O 1
ATOM 2108 N N . ALA A 1 289 ? -1.373 0.297 1.700 1.00 93.19 289 ALA A N 1
ATOM 2109 C CA . ALA A 1 289 ? -0.963 1.112 0.561 1.00 93.19 289 ALA A CA 1
ATOM 2110 C C . ALA A 1 289 ? -1.965 1.025 -0.600 1.00 93.19 289 ALA A C 1
ATOM 2112 O O . ALA A 1 289 ? -2.846 0.159 -0.644 1.00 93.19 289 ALA A O 1
ATOM 2113 N N . VAL A 1 290 ? -1.814 1.925 -1.568 1.00 95.81 290 VAL A N 1
ATOM 2114 C CA . VAL A 1 290 ? -2.689 2.086 -2.730 1.00 95.81 290 VAL A CA 1
ATOM 2115 C C . VAL A 1 290 ? -1.846 2.043 -3.997 1.00 95.81 290 VAL A C 1
ATOM 2117 O O . VAL A 1 290 ? -1.173 3.013 -4.347 1.00 95.81 290 VAL A O 1
ATOM 2120 N N . ALA A 1 291 ? -1.893 0.912 -4.699 1.00 96.19 291 ALA A N 1
ATOM 2121 C CA . ALA A 1 291 ? -1.127 0.696 -5.915 1.00 96.19 291 ALA A CA 1
ATOM 2122 C C . ALA A 1 291 ? -1.866 1.167 -7.172 1.00 96.19 291 ALA A C 1
ATOM 2124 O O . ALA A 1 291 ? -3.032 0.828 -7.412 1.00 96.19 291 ALA A O 1
ATOM 2125 N N . THR A 1 292 ? -1.174 1.940 -8.012 1.00 94.81 292 THR A N 1
ATOM 2126 C CA . THR A 1 292 ? -1.782 2.563 -9.194 1.00 94.81 292 THR A CA 1
ATOM 2127 C C . THR A 1 292 ? -0.786 2.809 -10.327 1.00 94.81 292 THR A C 1
ATOM 2129 O O . THR A 1 292 ? 0.321 3.297 -10.118 1.00 94.81 292 THR A O 1
ATOM 2132 N N . ILE A 1 293 ? -1.219 2.495 -11.551 1.00 93.00 293 ILE A N 1
ATOM 2133 C CA . ILE A 1 293 ? -0.541 2.872 -12.804 1.00 93.00 293 ILE A CA 1
ATOM 2134 C C . ILE A 1 293 ? -1.113 4.199 -13.329 1.00 93.00 293 ILE A C 1
ATOM 2136 O O . ILE A 1 293 ? -0.395 5.050 -13.851 1.00 93.00 293 ILE A O 1
ATOM 2140 N N . SER A 1 294 ? -2.426 4.408 -13.181 1.00 80.75 294 SER A N 1
ATOM 2141 C CA . SER A 1 294 ? -3.133 5.554 -13.766 1.00 80.75 294 SER A CA 1
ATOM 2142 C C . SER A 1 294 ? -2.718 6.892 -13.154 1.00 80.75 294 SER A C 1
ATOM 2144 O O . SER A 1 294 ? -2.713 7.896 -13.869 1.00 80.75 294 SER A O 1
ATOM 2146 N N . ALA A 1 295 ? -2.335 6.905 -11.872 1.00 75.38 295 ALA A N 1
ATOM 2147 C CA . ALA A 1 295 ? -1.833 8.102 -11.194 1.00 75.38 295 ALA A CA 1
ATOM 2148 C C . ALA A 1 295 ? -0.557 8.649 -11.838 1.00 75.38 295 ALA A C 1
ATOM 2150 O O . ALA A 1 295 ? -0.305 9.846 -11.773 1.00 75.38 295 ALA A O 1
ATOM 2151 N N . VAL A 1 296 ? 0.219 7.777 -12.480 1.00 82.12 296 VAL A N 1
ATOM 2152 C CA . VAL A 1 296 ? 1.525 8.117 -13.048 1.00 82.12 296 VAL A CA 1
ATOM 2153 C C . VAL A 1 296 ? 1.586 7.966 -14.559 1.00 82.12 296 VAL A C 1
ATOM 2155 O O . VAL A 1 296 ? 2.648 8.045 -15.164 1.00 82.12 296 VAL A O 1
ATOM 2158 N N . SER A 1 297 ? 0.421 7.788 -15.177 1.00 84.06 297 SER A N 1
ATOM 2159 C CA . SER A 1 297 ? 0.248 7.809 -16.624 1.00 84.06 297 SER A CA 1
ATOM 2160 C C . SER A 1 297 ? -0.200 9.198 -17.066 1.00 84.06 297 SER A C 1
ATOM 2162 O O . SER A 1 297 ? -1.015 9.834 -16.398 1.00 84.06 297 SER A O 1
ATOM 2164 N N . GLY A 1 298 ? 0.242 9.653 -18.232 1.00 87.31 298 GLY A N 1
ATOM 2165 C CA . GLY A 1 298 ? -0.187 10.928 -18.808 1.00 87.31 298 GLY A CA 1
ATOM 2166 C C . GLY A 1 298 ? 0.523 11.222 -20.128 1.00 87.31 298 GLY A C 1
ATOM 2167 O O . GLY A 1 298 ? 1.537 10.580 -20.402 1.00 87.31 298 GLY A O 1
ATOM 2168 N N . PRO A 1 299 ? 0.009 12.165 -20.943 1.00 89.00 299 PRO A N 1
ATOM 2169 C CA . PRO A 1 299 ? 0.587 12.561 -22.225 1.00 89.00 299 PRO A CA 1
ATOM 2170 C C . PRO A 1 299 ? 1.831 13.445 -22.094 1.00 89.00 299 PRO A C 1
ATOM 2172 O O . PRO A 1 299 ? 2.497 13.639 -23.102 1.00 89.00 299 PRO A O 1
ATOM 2175 N N . ASP A 1 300 ? 2.184 13.909 -20.893 1.00 93.38 300 ASP A N 1
ATOM 2176 C CA . ASP A 1 300 ? 3.410 14.643 -20.553 1.00 93.38 300 ASP A CA 1
ATOM 2177 C C . ASP A 1 300 ? 3.751 14.474 -19.055 1.00 93.38 300 ASP A C 1
ATOM 2179 O O . ASP A 1 300 ? 2.970 13.898 -18.290 1.00 93.38 300 ASP A O 1
ATOM 2183 N N . LEU A 1 301 ? 4.934 14.943 -18.637 1.00 95.44 301 LEU A N 1
ATOM 2184 C CA . LEU A 1 301 ? 5.366 14.870 -17.234 1.00 95.44 301 LEU A CA 1
ATOM 2185 C C . LEU A 1 301 ? 4.531 15.779 -16.322 1.00 95.44 301 LEU A C 1
ATOM 2187 O O . LEU A 1 301 ? 4.263 15.400 -15.189 1.00 95.44 301 LEU A O 1
ATOM 2191 N N . ALA A 1 302 ? 4.055 16.927 -16.813 1.00 96.00 302 ALA A N 1
ATOM 2192 C CA . ALA A 1 302 ? 3.207 17.830 -16.031 1.00 96.00 302 ALA A CA 1
ATOM 2193 C C . ALA A 1 302 ? 1.888 17.154 -15.615 1.00 96.00 302 ALA A C 1
ATOM 2195 O O . ALA A 1 302 ? 1.427 17.310 -14.485 1.00 96.00 302 ALA A O 1
ATOM 2196 N N . THR A 1 303 ? 1.311 16.335 -16.496 1.00 95.75 303 THR A N 1
ATOM 2197 C CA . THR A 1 303 ? 0.120 15.534 -16.210 1.00 95.75 303 THR A CA 1
ATOM 2198 C C . THR A 1 303 ? 0.419 14.439 -15.190 1.00 95.75 303 THR A C 1
ATOM 2200 O O . THR A 1 303 ? -0.397 14.210 -14.297 1.00 95.75 303 THR A O 1
ATOM 2203 N N . VAL A 1 304 ? 1.575 13.772 -15.296 1.00 95.69 304 VAL A N 1
ATOM 2204 C CA . VAL A 1 304 ? 2.031 12.781 -14.302 1.00 95.69 304 VAL A CA 1
ATOM 2205 C C . VAL A 1 304 ? 2.172 13.433 -12.926 1.00 95.69 304 VAL A C 1
ATOM 2207 O O . VAL A 1 304 ? 1.653 12.905 -11.942 1.00 95.69 304 VAL A O 1
ATOM 2210 N N . GLU A 1 305 ? 2.794 14.610 -12.854 1.00 96.50 305 GLU A N 1
ATOM 2211 C CA . GLU A 1 305 ? 2.947 15.366 -11.610 1.00 96.50 305 GLU A CA 1
ATOM 2212 C C . GLU A 1 305 ? 1.591 15.797 -11.036 1.00 96.50 305 GLU A C 1
ATOM 2214 O O . GLU A 1 305 ? 1.320 15.587 -9.855 1.00 96.50 305 GLU A O 1
ATOM 2219 N N . ALA A 1 306 ? 0.701 16.351 -11.866 1.00 96.50 306 ALA A N 1
ATOM 2220 C CA . ALA A 1 306 ? -0.624 16.791 -11.433 1.00 96.50 306 ALA A CA 1
ATOM 2221 C C . ALA A 1 306 ? -1.475 15.633 -10.886 1.00 96.50 306 ALA A C 1
ATOM 2223 O O . ALA A 1 306 ? -2.113 15.772 -9.841 1.00 96.50 306 ALA A O 1
ATOM 2224 N N . ARG A 1 307 ? -1.462 14.476 -11.558 1.00 95.69 307 ARG A N 1
ATOM 2225 C CA . ARG A 1 307 ? -2.188 13.278 -11.112 1.00 95.69 307 ARG A CA 1
ATOM 2226 C C . ARG A 1 307 ? -1.595 12.692 -9.837 1.00 95.69 307 ARG A C 1
ATOM 2228 O O . ARG A 1 307 ? -2.355 12.360 -8.931 1.00 95.69 307 ARG A O 1
ATOM 2235 N N . THR A 1 308 ? -0.267 12.614 -9.746 1.00 96.44 308 THR A N 1
ATOM 2236 C CA . THR A 1 308 ? 0.427 12.154 -8.535 1.00 96.44 308 THR A CA 1
ATOM 2237 C C . THR A 1 308 ? 0.060 13.039 -7.346 1.00 96.44 308 THR A C 1
ATOM 2239 O O . THR A 1 308 ? -0.386 12.524 -6.326 1.00 96.44 308 THR A O 1
ATOM 2242 N N . ARG A 1 309 ? 0.134 14.368 -7.504 1.00 95.94 309 ARG A N 1
ATOM 2243 C CA . ARG A 1 309 ? -0.224 15.333 -6.454 1.00 95.94 309 ARG A CA 1
ATOM 2244 C C . ARG A 1 309 ? -1.680 15.195 -6.008 1.00 95.94 309 ARG A C 1
ATOM 2246 O O . ARG A 1 309 ? -1.952 15.225 -4.815 1.00 95.94 309 ARG A O 1
ATOM 2253 N N . ALA A 1 310 ? -2.608 15.006 -6.948 1.00 95.94 310 ALA A N 1
ATOM 2254 C CA . ALA A 1 310 ? -4.022 14.807 -6.628 1.00 95.94 310 ALA A CA 1
ATOM 2255 C C . ALA A 1 310 ? -4.271 13.514 -5.833 1.00 95.94 310 ALA A C 1
ATOM 2257 O O . ALA A 1 310 ? -5.096 13.503 -4.923 1.00 95.94 310 ALA A O 1
ATOM 2258 N N . PHE A 1 311 ? -3.560 12.429 -6.158 1.00 95.88 311 PHE A N 1
ATOM 2259 C CA . PHE A 1 311 ? -3.628 11.188 -5.385 1.00 95.88 311 PHE A CA 1
ATOM 2260 C C . PHE A 1 311 ? -3.040 11.350 -3.987 1.00 95.88 311 PHE A C 1
ATOM 2262 O O . PHE A 1 311 ? -3.691 10.948 -3.030 1.00 95.88 311 PHE A O 1
ATOM 2269 N N . VAL A 1 312 ? -1.848 11.943 -3.873 1.00 94.69 312 VAL A N 1
ATOM 2270 C CA . VAL A 1 312 ? -1.193 12.184 -2.579 1.00 94.69 312 VAL A CA 1
ATOM 2271 C C . VAL A 1 312 ? -2.087 13.039 -1.688 1.00 94.69 312 VAL A C 1
ATOM 2273 O O . VAL A 1 312 ? -2.393 12.618 -0.584 1.00 94.69 312 VAL A O 1
ATOM 2276 N N . ALA A 1 313 ? -2.606 14.165 -2.187 1.00 95.19 313 ALA A N 1
ATOM 2277 C CA . ALA A 1 313 ? -3.485 15.037 -1.407 1.00 95.19 313 ALA A CA 1
ATOM 2278 C C . ALA A 1 313 ? -4.734 14.304 -0.888 1.00 95.19 313 ALA A C 1
ATOM 2280 O O . ALA A 1 313 ? -5.046 14.383 0.296 1.00 95.19 313 ALA A O 1
ATOM 2281 N N . ALA A 1 314 ? -5.417 13.545 -1.753 1.00 96.38 314 ALA A N 1
ATOM 2282 C CA . ALA A 1 314 ? -6.614 12.807 -1.357 1.00 96.38 314 ALA A CA 1
ATOM 2283 C C . ALA A 1 314 ? -6.314 11.682 -0.352 1.00 96.38 314 ALA A C 1
ATOM 2285 O O . ALA A 1 314 ? -7.118 11.424 0.540 1.00 96.38 314 ALA A O 1
ATOM 2286 N N . LEU A 1 315 ? -5.180 10.993 -0.507 1.00 94.19 315 LEU A N 1
ATOM 2287 C CA . LEU A 1 315 ? -4.771 9.927 0.404 1.00 94.19 315 LEU A CA 1
ATOM 2288 C C . LEU A 1 315 ? -4.302 10.487 1.746 1.00 94.19 315 LEU A C 1
ATOM 2290 O O . LEU A 1 315 ? -4.713 9.966 2.771 1.00 94.19 315 LEU A O 1
ATOM 2294 N N . ASP A 1 316 ? -3.514 11.554 1.760 1.00 91.81 316 ASP A N 1
ATOM 2295 C CA . ASP A 1 316 ? -3.034 12.168 2.999 1.00 91.81 316 ASP A CA 1
ATOM 2296 C C . ASP A 1 316 ? -4.191 12.699 3.847 1.00 91.81 316 ASP A C 1
ATOM 2298 O O . ASP A 1 316 ? -4.228 12.476 5.053 1.00 91.81 316 ASP A O 1
ATOM 2302 N N . GLU A 1 317 ? -5.169 13.351 3.211 1.00 93.50 317 GLU A N 1
ATOM 2303 C CA . GLU A 1 317 ? -6.381 13.810 3.888 1.00 93.50 317 GLU A CA 1
ATOM 2304 C C . GLU A 1 317 ? -7.185 12.627 4.441 1.00 93.50 317 GLU A C 1
ATOM 2306 O O . GLU A 1 317 ? -7.567 12.619 5.610 1.00 93.50 317 GLU A O 1
ATOM 2311 N N . ALA A 1 318 ? -7.419 11.602 3.617 1.00 94.06 318 ALA A N 1
ATOM 2312 C CA . ALA A 1 318 ? -8.240 10.464 4.007 1.00 94.06 318 ALA A CA 1
ATOM 2313 C C . ALA A 1 318 ? -7.590 9.579 5.078 1.00 94.06 318 ALA A C 1
ATOM 2315 O O . ALA A 1 318 ? -8.316 8.991 5.870 1.00 94.06 318 ALA A O 1
ATOM 2316 N N . PHE A 1 319 ? -6.260 9.451 5.087 1.00 91.06 319 PHE A N 1
ATOM 2317 C CA . PHE A 1 319 ? -5.502 8.610 6.021 1.00 91.06 319 PHE A CA 1
ATOM 2318 C C . PHE A 1 319 ? -4.997 9.375 7.249 1.00 91.06 319 PHE A C 1
ATOM 2320 O O . PHE A 1 319 ? -4.332 8.775 8.092 1.00 91.06 319 PHE A O 1
ATOM 2327 N N . ALA A 1 320 ? -5.318 10.667 7.374 1.00 89.88 320 ALA A N 1
ATOM 2328 C CA . ALA A 1 320 ? -4.899 11.487 8.501 1.00 89.88 320 ALA A CA 1
ATOM 2329 C C . ALA A 1 320 ? -5.237 10.805 9.849 1.00 89.88 320 ALA A C 1
ATOM 2331 O O . ALA A 1 320 ? -6.403 10.455 10.084 1.00 89.88 320 ALA A O 1
ATOM 2332 N N . PRO A 1 321 ? -4.246 10.615 10.747 1.00 88.56 321 PRO A N 1
ATOM 2333 C CA . PRO A 1 321 ? -4.484 10.010 12.051 1.00 88.56 321 PRO A CA 1
ATOM 2334 C C . PRO A 1 321 ? -5.492 10.817 12.881 1.00 88.56 321 PRO A C 1
ATOM 2336 O O . PRO A 1 321 ? -5.508 12.048 12.866 1.00 88.56 321 PRO A O 1
ATOM 2339 N N . ARG A 1 322 ? -6.336 10.115 13.636 1.00 91.75 322 ARG A N 1
ATOM 2340 C CA . ARG A 1 322 ? -7.422 10.674 14.452 1.00 91.75 322 ARG A CA 1
ATOM 2341 C C . ARG A 1 322 ? -7.007 10.662 15.921 1.00 91.75 322 ARG A C 1
ATOM 2343 O O . ARG A 1 322 ? -6.599 9.618 16.420 1.00 91.75 322 ARG A O 1
ATOM 2350 N N . SER A 1 323 ? -7.108 11.792 16.620 1.00 93.00 323 SER A N 1
ATOM 2351 C CA . SER A 1 323 ? -6.811 11.846 18.059 1.00 93.00 323 SER A CA 1
ATOM 2352 C C . SER A 1 323 ? -7.903 11.166 18.890 1.00 93.00 323 SER A C 1
ATOM 2354 O O . SER A 1 323 ? -9.029 10.988 18.416 1.00 93.00 323 SER A O 1
ATOM 2356 N N . VAL A 1 324 ? -7.601 10.837 20.149 1.00 92.44 324 VAL A N 1
ATOM 2357 C CA . VAL A 1 324 ? -8.586 10.299 21.105 1.00 92.44 324 VAL A CA 1
ATOM 2358 C C . VAL A 1 324 ? -9.813 11.202 21.215 1.00 92.44 324 VAL A C 1
ATOM 2360 O O . VAL A 1 324 ? -10.934 10.706 21.192 1.00 92.44 324 VAL A O 1
ATOM 2363 N N . GLU A 1 325 ? -9.628 12.519 21.272 1.00 94.12 325 GLU A N 1
ATOM 2364 C CA . GLU A 1 325 ? -10.721 13.489 21.386 1.00 94.12 325 GLU A CA 1
ATOM 2365 C C . GLU A 1 325 ? -11.612 13.466 20.143 1.00 94.12 325 GLU A C 1
ATOM 2367 O O . GLU A 1 325 ? -12.838 13.489 20.254 1.00 94.12 325 GLU A O 1
ATOM 2372 N N . SER A 1 326 ? -11.005 13.372 18.955 1.00 94.50 326 SER A N 1
ATOM 2373 C CA . SER A 1 326 ? -11.750 13.258 17.702 1.00 94.50 326 SER A CA 1
ATOM 2374 C C . SER A 1 326 ? -12.553 11.960 17.638 1.00 94.50 326 SER A C 1
ATOM 2376 O O . SER A 1 326 ? -13.677 11.977 17.141 1.00 94.50 326 SER A O 1
ATOM 2378 N N . VAL A 1 327 ? -11.991 10.846 18.114 1.00 93.94 327 VAL A N 1
ATOM 2379 C CA . VAL A 1 327 ? -12.687 9.552 18.139 1.00 93.94 327 VAL A CA 1
ATOM 2380 C C . VAL A 1 327 ? -13.794 9.550 19.191 1.00 93.94 327 VAL A C 1
ATOM 2382 O O . VAL A 1 327 ? -14.891 9.088 18.903 1.00 93.94 327 VAL A O 1
ATOM 2385 N N . ALA A 1 328 ? -13.562 10.119 20.374 1.00 92.94 328 ALA A N 1
ATOM 2386 C CA . ALA A 1 328 ? -14.568 10.232 21.430 1.00 92.94 328 ALA A CA 1
ATOM 2387 C C . ALA A 1 328 ? -15.748 11.129 21.021 1.00 92.94 328 ALA A C 1
ATOM 2389 O O . ALA A 1 328 ? -16.891 10.852 21.374 1.00 92.94 328 ALA A O 1
ATOM 2390 N N . ALA A 1 329 ? -15.499 12.184 20.239 1.00 93.69 329 ALA A N 1
ATOM 2391 C CA . ALA A 1 329 ? -16.561 13.011 19.668 1.00 93.69 329 ALA A CA 1
ATOM 2392 C C . ALA A 1 329 ? -17.428 12.238 18.656 1.00 93.69 329 ALA A C 1
ATOM 2394 O O . ALA A 1 329 ? -18.639 12.449 18.588 1.00 93.69 329 ALA A O 1
ATOM 2395 N N . GLU A 1 330 ? -16.822 11.335 17.882 1.00 92.50 330 GLU A N 1
ATOM 2396 C CA . GLU A 1 330 ? -17.513 10.486 16.904 1.00 92.50 330 GLU A CA 1
ATOM 2397 C C . GLU A 1 330 ? -18.236 9.299 17.571 1.00 92.50 330 GLU A C 1
ATOM 2399 O O . GLU A 1 330 ? -19.344 8.924 17.172 1.00 92.50 330 GLU A O 1
ATOM 2404 N N . ILE A 1 331 ? -17.644 8.760 18.642 1.00 91.62 331 ILE A N 1
ATOM 2405 C CA . ILE A 1 331 ? -18.111 7.615 19.429 1.00 91.62 331 ILE A CA 1
ATOM 2406 C C . ILE A 1 331 ? -18.304 8.030 20.906 1.00 91.62 331 ILE A C 1
ATOM 2408 O O . ILE A 1 331 ? -17.601 7.537 21.787 1.00 91.62 331 ILE A O 1
ATOM 2412 N N . PRO A 1 332 ? -19.297 8.887 21.230 1.00 90.19 332 PRO A N 1
ATOM 2413 C CA . PRO A 1 332 ? -19.531 9.451 22.566 1.00 90.19 332 PRO A CA 1
ATOM 2414 C C . PRO A 1 332 ? -20.026 8.435 23.603 1.00 90.19 332 PRO A C 1
ATOM 2416 O O . PRO A 1 332 ? -20.377 8.802 24.724 1.00 90.19 332 PRO A O 1
ATOM 2419 N N . VAL A 1 333 ? -20.151 7.162 23.225 1.00 87.31 333 VAL A N 1
ATOM 2420 C CA . VAL A 1 333 ? -20.381 6.073 24.177 1.00 87.31 333 VAL A CA 1
ATOM 2421 C C . VAL A 1 333 ? -19.069 5.547 24.756 1.00 87.31 333 VAL A C 1
ATOM 2423 O O . VAL A 1 333 ? -19.093 5.017 25.855 1.00 87.31 333 VAL A O 1
ATOM 2426 N N . LEU A 1 334 ? -17.931 5.705 24.075 1.00 86.69 334 LEU A N 1
ATOM 2427 C CA . LEU A 1 334 ? -16.636 5.270 24.594 1.00 86.69 334 LEU A CA 1
ATOM 2428 C C . LEU A 1 334 ? -15.964 6.411 25.359 1.00 86.69 334 LEU A C 1
ATOM 2430 O O . LEU A 1 334 ? -15.814 7.517 24.843 1.00 86.69 334 LEU A O 1
ATOM 2434 N N . ASP A 1 335 ? -15.544 6.124 26.589 1.00 86.12 335 ASP A N 1
ATOM 2435 C CA . ASP A 1 335 ? -14.810 7.083 27.408 1.00 86.12 335 ASP A CA 1
ATOM 2436 C C . ASP A 1 335 ? -13.411 7.350 26.804 1.00 86.12 335 ASP A C 1
ATOM 2438 O O . ASP A 1 335 ? -12.729 6.394 26.406 1.00 86.12 335 ASP A O 1
ATOM 2442 N N . PRO A 1 336 ? -12.949 8.614 26.733 1.00 89.50 336 PRO A N 1
ATOM 2443 C CA . PRO A 1 336 ? -11.594 8.946 26.299 1.00 89.50 336 PRO A CA 1
ATOM 2444 C C . PRO A 1 336 ? -10.488 8.168 27.026 1.00 89.50 336 PRO A C 1
ATOM 2446 O O . PRO A 1 336 ? -9.494 7.808 26.397 1.00 89.50 336 PRO A O 1
ATOM 2449 N N . GLU A 1 337 ? -10.647 7.857 28.315 1.00 87.06 337 GLU A N 1
ATOM 2450 C CA . GLU A 1 337 ? -9.681 7.059 29.079 1.00 87.06 337 GLU A CA 1
ATOM 2451 C C . GLU A 1 337 ? -9.613 5.611 28.578 1.00 87.06 337 GLU A C 1
ATOM 2453 O O . GLU A 1 337 ? -8.528 5.032 28.488 1.00 87.06 337 GLU A O 1
ATOM 2458 N N . VAL A 1 338 ? -10.756 5.036 28.185 1.00 85.69 338 VAL A N 1
ATOM 2459 C CA . VAL A 1 338 ? -10.808 3.701 27.569 1.00 85.69 338 VAL A CA 1
ATOM 2460 C C . VAL A 1 338 ? -10.090 3.727 26.225 1.00 85.69 338 VAL A C 1
ATOM 2462 O O . VAL A 1 338 ? -9.233 2.880 25.977 1.00 85.69 338 VAL A O 1
ATOM 2465 N N . LEU A 1 339 ? -10.378 4.724 25.384 1.00 88.56 339 LEU A N 1
ATOM 2466 C CA . LEU A 1 339 ? -9.703 4.904 24.097 1.00 88.56 339 LEU A CA 1
ATOM 2467 C C . LEU A 1 339 ? -8.187 5.111 24.276 1.00 88.56 339 LEU A C 1
ATOM 2469 O O . LEU A 1 339 ? -7.390 4.530 23.543 1.00 88.56 339 LEU A O 1
ATOM 2473 N N . ALA A 1 340 ? -7.745 5.871 25.272 1.00 88.25 340 ALA A N 1
ATOM 2474 C CA . ALA A 1 340 ? -6.319 6.046 25.542 1.00 88.25 340 ALA A CA 1
ATOM 2475 C C . ALA A 1 340 ? -5.628 4.743 26.001 1.00 88.25 340 ALA A C 1
ATOM 2477 O O . ALA A 1 340 ? -4.420 4.587 25.821 1.00 88.25 340 ALA A O 1
ATOM 2478 N N . ALA A 1 341 ? -6.378 3.789 26.565 1.00 86.38 341 ALA A N 1
ATOM 2479 C CA . ALA A 1 341 ? -5.853 2.511 27.043 1.00 86.38 341 ALA A CA 1
ATOM 2480 C C . ALA A 1 341 ? -5.798 1.405 25.968 1.00 86.38 341 ALA A C 1
ATOM 2482 O O . ALA A 1 341 ? -5.008 0.468 26.111 1.00 86.38 341 ALA A O 1
ATOM 2483 N N . LEU A 1 342 ? -6.584 1.496 24.885 1.00 85.25 342 LEU A N 1
ATOM 2484 C CA . LEU A 1 342 ? -6.649 0.463 23.833 1.00 85.25 342 LEU A CA 1
ATOM 2485 C C . LEU A 1 342 ? -5.299 0.105 23.170 1.00 85.25 342 LEU A C 1
ATOM 2487 O O . LEU A 1 342 ? -5.089 -1.079 22.889 1.00 85.25 342 LEU A O 1
ATOM 2491 N N . PRO A 1 343 ? -4.339 1.029 22.963 1.00 83.56 343 PRO A N 1
ATOM 2492 C CA . PRO A 1 343 ? -3.018 0.665 22.442 1.00 83.56 343 PRO A CA 1
ATOM 2493 C C . PRO A 1 343 ? -2.246 -0.324 23.325 1.00 83.56 343 PRO A C 1
ATOM 2495 O O . PRO A 1 343 ? -1.392 -1.056 22.834 1.00 83.56 343 PRO A O 1
ATOM 2498 N N . ALA A 1 344 ? -2.533 -0.393 24.631 1.00 80.00 344 ALA A N 1
ATOM 2499 C CA . ALA A 1 344 ? -1.855 -1.326 25.532 1.00 80.00 344 ALA A CA 1
ATOM 2500 C C . ALA A 1 344 ? -2.224 -2.799 25.269 1.00 80.00 344 ALA A C 1
ATOM 2502 O O . ALA A 1 344 ? -1.495 -3.694 25.698 1.00 80.00 344 ALA A O 1
ATOM 2503 N N . ILE A 1 345 ? -3.337 -3.046 24.571 1.00 72.50 345 ILE A N 1
ATOM 2504 C CA . ILE A 1 345 ? -3.881 -4.382 24.289 1.00 72.50 345 ILE A CA 1
ATOM 2505 C C . ILE A 1 345 ? -3.950 -4.702 22.788 1.00 72.50 345 ILE A C 1
ATOM 2507 O O . ILE A 1 345 ? -4.302 -5.822 22.427 1.00 72.50 345 ILE A O 1
ATOM 2511 N N . SER A 1 346 ? -3.560 -3.771 21.910 1.00 67.62 346 SER A N 1
ATOM 2512 C CA . SER A 1 346 ? -3.601 -3.953 20.450 1.00 67.62 346 SER A CA 1
ATOM 2513 C C . SER A 1 346 ? -2.621 -5.004 19.914 1.00 67.62 346 SER A C 1
ATOM 2515 O O . SER A 1 346 ? -2.837 -5.573 18.851 1.00 67.62 346 SER A O 1
ATOM 2517 N N . GLY A 1 347 ? -1.566 -5.328 20.666 1.00 65.06 347 GLY A N 1
ATOM 2518 C CA . GLY A 1 347 ? -0.647 -6.421 20.328 1.00 65.06 347 GLY A CA 1
ATOM 2519 C C . GLY A 1 347 ? -1.142 -7.818 20.725 1.00 65.06 347 GLY A C 1
ATOM 2520 O O . GLY A 1 347 ? -0.528 -8.811 20.337 1.00 65.06 347 GLY A O 1
ATOM 2521 N N . ASP A 1 348 ? -2.222 -7.919 21.507 1.00 74.06 348 ASP A N 1
ATOM 2522 C CA . ASP A 1 348 ? -2.776 -9.194 21.959 1.00 74.06 348 ASP A CA 1
ATOM 2523 C C . ASP A 1 348 ? -4.014 -9.566 21.139 1.00 74.06 348 ASP A C 1
ATOM 2525 O O . ASP A 1 348 ? -5.144 -9.185 21.445 1.00 74.06 348 ASP A O 1
ATOM 2529 N N . VAL A 1 349 ? -3.792 -10.374 20.100 1.00 69.19 349 VAL A N 1
ATOM 2530 C CA . VAL A 1 349 ? -4.849 -10.891 19.216 1.00 69.19 349 VAL A CA 1
ATOM 2531 C C . VAL A 1 349 ? -5.950 -11.616 20.001 1.00 69.19 349 VAL A C 1
ATOM 2533 O O . VAL A 1 349 ? -7.114 -11.574 19.602 1.00 69.19 349 VAL A O 1
ATOM 2536 N N . GLY A 1 350 ? -5.612 -12.264 21.123 1.00 70.50 350 GLY A N 1
ATOM 2537 C CA . GLY A 1 350 ? -6.590 -12.911 21.995 1.00 70.50 350 GLY A CA 1
ATOM 2538 C C . GLY A 1 350 ? -7.545 -11.896 22.619 1.00 70.50 350 GLY A C 1
ATOM 2539 O O . GLY A 1 350 ? -8.762 -12.069 22.531 1.00 70.50 350 GLY A O 1
ATOM 2540 N N . SER A 1 351 ? -6.998 -10.812 23.172 1.00 76.69 351 SER A N 1
ATOM 2541 C CA . SER A 1 351 ? -7.771 -9.693 23.722 1.00 76.69 351 SER A CA 1
ATOM 2542 C C . SER A 1 351 ? -8.567 -8.947 22.648 1.00 76.69 351 SER A C 1
ATOM 2544 O O . SER A 1 351 ? -9.747 -8.669 22.854 1.00 76.69 351 SER A O 1
ATOM 2546 N N . LEU A 1 352 ? -7.979 -8.680 21.477 1.00 76.94 352 LEU A N 1
ATOM 2547 C CA . LEU A 1 352 ? -8.683 -8.043 20.357 1.00 76.94 352 LEU A CA 1
ATOM 2548 C C . LEU A 1 352 ? -9.888 -8.860 19.900 1.00 76.94 352 LEU A C 1
ATOM 2550 O O . LEU A 1 352 ? -11.001 -8.340 19.825 1.00 76.94 352 LEU A O 1
ATOM 2554 N N . ARG A 1 353 ? -9.688 -10.163 19.673 1.00 75.12 353 ARG A N 1
ATOM 2555 C CA . ARG A 1 353 ? -10.772 -11.072 19.298 1.00 75.12 353 ARG A CA 1
ATOM 2556 C C . ARG A 1 353 ? -11.837 -11.137 20.385 1.00 75.12 353 ARG A C 1
ATOM 2558 O O . ARG A 1 353 ? -13.021 -11.158 20.059 1.00 75.12 353 ARG A O 1
ATOM 2565 N N . ALA A 1 354 ? -11.427 -11.152 21.656 1.00 76.00 354 ALA A N 1
ATOM 2566 C CA . ALA A 1 354 ? -12.357 -11.100 22.771 1.00 76.00 354 ALA A CA 1
ATOM 2567 C C . ALA A 1 354 ? -13.195 -9.820 22.745 1.00 76.00 354 ALA A C 1
ATOM 2569 O O . ALA A 1 354 ? -14.343 -9.908 23.120 1.00 76.00 354 ALA A O 1
ATOM 2570 N N . MET A 1 355 ? -12.696 -8.685 22.254 1.00 75.38 355 MET A N 1
ATOM 2571 C CA . MET A 1 355 ? -13.452 -7.429 22.103 1.00 75.38 355 MET A CA 1
ATOM 2572 C C . MET A 1 355 ? -14.190 -7.289 20.759 1.00 75.38 355 MET A C 1
ATOM 2574 O O . MET A 1 355 ? -14.748 -6.233 20.473 1.00 75.38 355 MET A O 1
ATOM 2578 N N . GLY A 1 356 ? -14.168 -8.319 19.906 1.00 79.62 356 GLY A N 1
ATOM 2579 C CA . GLY A 1 356 ? -14.762 -8.259 18.568 1.00 79.62 356 GLY A CA 1
ATOM 2580 C C . GLY A 1 356 ? -13.975 -7.418 17.555 1.00 79.62 356 GLY A C 1
ATOM 2581 O O . GLY A 1 356 ? -14.503 -7.124 16.486 1.00 79.62 356 GLY A O 1
ATOM 2582 N N . LEU A 1 357 ? -12.725 -7.056 17.856 1.00 85.00 357 LEU A N 1
ATOM 2583 C CA . LEU A 1 357 ? -11.866 -6.253 16.984 1.00 85.00 357 LEU A CA 1
ATOM 2584 C C . LEU A 1 357 ? -11.006 -7.149 16.070 1.00 85.00 357 LEU A C 1
ATOM 2586 O O . LEU A 1 357 ? -10.561 -8.223 16.495 1.00 85.00 357 LEU A O 1
ATOM 2590 N N . PRO A 1 358 ? -10.757 -6.747 14.808 1.00 82.31 358 PRO A N 1
ATOM 2591 C CA . PRO A 1 358 ? -9.935 -7.524 13.885 1.00 82.31 358 PRO A CA 1
ATOM 2592 C C . PRO A 1 358 ? -8.451 -7.476 14.266 1.00 82.31 358 PRO A C 1
ATOM 2594 O O . PRO A 1 358 ? -7.991 -6.541 14.913 1.00 82.31 358 PRO A O 1
ATOM 2597 N N . ALA A 1 359 ? -7.669 -8.449 13.787 1.00 75.50 359 ALA A N 1
ATOM 2598 C CA . ALA A 1 359 ? -6.235 -8.552 14.088 1.00 75.50 359 ALA A CA 1
ATOM 2599 C C . ALA A 1 359 ? -5.412 -7.340 13.615 1.00 75.50 359 ALA A C 1
ATOM 2601 O O . ALA A 1 359 ? -4.344 -7.071 14.154 1.00 75.50 359 ALA A O 1
ATOM 2602 N N . ARG A 1 360 ? -5.910 -6.606 12.614 1.00 81.12 360 ARG A N 1
ATOM 2603 C CA . ARG A 1 360 ? -5.290 -5.369 12.134 1.00 81.12 360 ARG A CA 1
ATOM 2604 C C . ARG A 1 360 ? -5.501 -4.169 13.060 1.00 81.12 360 ARG A C 1
ATOM 2606 O O . ARG A 1 360 ? -4.84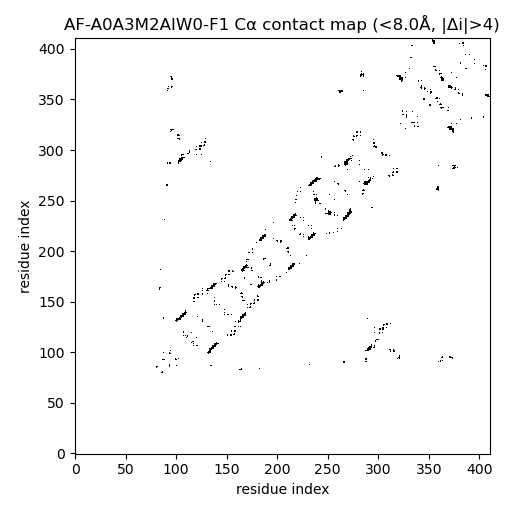0 -3.164 12.825 1.00 81.12 360 ARG A O 1
ATOM 2613 N N . PHE A 1 361 ? -6.427 -4.224 14.026 1.00 86.75 361 PHE A N 1
ATOM 2614 C CA . PHE A 1 361 ? -6.750 -3.097 14.904 1.00 86.75 361 PHE A CA 1
ATOM 2615 C C . PHE A 1 361 ? -5.537 -2.751 15.768 1.00 86.75 361 PHE A C 1
ATOM 2617 O O . PHE A 1 361 ? -5.105 -3.544 16.603 1.00 86.75 361 PHE A O 1
ATOM 2624 N N . ALA A 1 362 ? -4.966 -1.577 15.530 1.00 83.31 362 ALA A N 1
ATOM 2625 C CA . ALA A 1 362 ? -3.649 -1.214 16.037 1.00 83.31 362 ALA A CA 1
ATOM 2626 C C . ALA A 1 362 ? -3.502 0.312 16.134 1.00 83.31 362 ALA A C 1
ATOM 2628 O O . ALA A 1 362 ? -2.750 0.903 15.355 1.00 83.31 362 ALA A O 1
ATOM 2629 N N . PRO A 1 363 ? -4.220 0.967 17.066 1.00 87.75 363 PRO A N 1
ATOM 2630 C CA . PRO A 1 363 ? -3.996 2.379 17.345 1.00 87.75 363 PRO A CA 1
ATOM 2631 C C . PRO A 1 363 ? -2.549 2.609 17.801 1.00 87.75 363 PRO A C 1
ATOM 2633 O O . PRO A 1 363 ? -1.984 1.810 18.556 1.00 87.75 363 PRO A O 1
ATOM 2636 N N . TYR A 1 364 ? -1.961 3.707 17.333 1.00 84.62 364 TYR A N 1
ATOM 2637 C CA . TYR A 1 364 ? -0.583 4.097 17.615 1.00 84.62 364 TYR A CA 1
ATOM 2638 C C . TYR A 1 364 ? -0.510 4.914 18.900 1.00 84.62 364 TYR A C 1
ATOM 2640 O O . TYR A 1 364 ? -1.381 5.741 19.162 1.00 84.62 364 TYR A O 1
ATOM 2648 N N . ALA A 1 365 ? 0.541 4.710 19.691 1.00 83.81 365 ALA A N 1
ATOM 2649 C CA . ALA A 1 365 ? 0.792 5.489 20.896 1.00 83.81 365 ALA A CA 1
ATOM 2650 C C . ALA A 1 365 ? 2.255 5.937 20.961 1.00 83.81 365 ALA A C 1
ATOM 2652 O O . ALA A 1 365 ? 3.169 5.122 20.821 1.00 83.81 365 ALA A O 1
ATOM 2653 N N . SER A 1 366 ? 2.474 7.221 21.245 1.00 82.44 366 SER A N 1
ATOM 2654 C CA . SER A 1 366 ? 3.797 7.805 21.476 1.00 82.44 366 SER A CA 1
ATOM 2655 C C . SER A 1 366 ? 3.760 8.657 22.737 1.00 82.44 366 SER A C 1
ATOM 2657 O O . SER A 1 366 ? 3.139 9.716 22.797 1.00 82.44 366 SER A O 1
ATOM 2659 N N . GLY A 1 367 ? 4.401 8.167 23.799 1.00 83.75 367 GLY A N 1
ATOM 2660 C CA . GLY A 1 367 ? 4.308 8.797 25.112 1.00 83.75 367 GLY A CA 1
ATOM 2661 C C . GLY A 1 367 ? 2.880 8.745 25.660 1.00 83.75 367 GLY A C 1
ATOM 2662 O O . GLY A 1 367 ? 2.419 7.677 26.056 1.00 83.75 367 GLY A O 1
ATOM 2663 N N . LYS A 1 368 ? 2.219 9.905 25.736 1.00 82.69 368 LYS A N 1
ATOM 2664 C CA . LYS A 1 368 ? 0.824 10.036 26.195 1.00 82.69 368 LYS A CA 1
ATOM 2665 C C . LYS A 1 368 ? -0.174 10.191 25.051 1.00 82.69 368 LYS A C 1
ATOM 2667 O O . LYS A 1 368 ? -1.370 10.067 25.290 1.00 82.69 368 LYS A O 1
ATOM 2672 N N . ASP A 1 369 ? 0.314 10.477 23.853 1.00 87.38 369 ASP A N 1
ATOM 2673 C CA . ASP A 1 369 ? -0.528 10.742 22.702 1.00 87.38 369 ASP A CA 1
ATOM 2674 C C . ASP A 1 369 ? -0.905 9.421 22.033 1.00 87.38 369 ASP A C 1
ATOM 2676 O O . ASP A 1 369 ? -0.072 8.517 21.892 1.00 87.38 369 ASP A O 1
ATOM 2680 N N . VAL A 1 370 ? -2.176 9.308 21.652 1.00 89.50 370 VAL A N 1
ATOM 2681 C CA . VAL A 1 370 ? -2.750 8.124 21.013 1.00 89.50 370 VAL A CA 1
ATOM 2682 C C . VAL A 1 370 ? -3.484 8.545 19.749 1.00 89.50 370 VAL A C 1
ATOM 2684 O O . VAL A 1 370 ? -4.279 9.489 19.761 1.00 89.50 370 VAL A O 1
ATOM 2687 N N . TRP A 1 371 ? -3.239 7.806 18.671 1.00 90.44 371 TRP A N 1
ATOM 2688 C CA . TRP A 1 371 ? -3.828 8.044 17.365 1.00 90.44 371 TRP A CA 1
ATOM 2689 C C . TRP A 1 371 ? -4.482 6.791 16.800 1.00 90.44 371 TRP A C 1
ATOM 2691 O O . TRP A 1 371 ? -3.980 5.674 16.920 1.00 90.44 371 TRP A O 1
ATOM 2701 N N . TYR A 1 372 ? -5.597 7.013 16.124 1.00 91.50 372 TYR A N 1
ATOM 2702 C CA . TYR A 1 372 ? -6.411 6.002 15.474 1.00 91.50 372 TYR A CA 1
ATOM 2703 C C . TYR A 1 372 ? -6.381 6.199 13.969 1.00 91.50 372 TYR A C 1
ATOM 2705 O O . TYR A 1 372 ? -6.431 7.328 13.477 1.00 91.50 372 TYR A O 1
ATOM 2713 N N . ARG A 1 373 ? -6.376 5.103 13.217 1.00 91.06 373 ARG A N 1
ATOM 2714 C CA . ARG A 1 373 ? -6.640 5.164 11.778 1.00 91.06 373 ARG A CA 1
ATOM 2715 C C . ARG A 1 373 ? -8.140 5.269 11.550 1.00 91.06 373 ARG A C 1
ATOM 2717 O O . ARG A 1 373 ? -8.920 4.760 12.356 1.00 91.06 373 ARG A O 1
ATOM 2724 N N . PRO A 1 374 ? -8.566 5.802 10.400 1.00 92.44 374 PRO A N 1
ATOM 2725 C CA . PRO A 1 374 ? -9.962 5.726 9.976 1.00 92.44 374 PRO A CA 1
ATOM 2726 C C . PRO A 1 374 ? -10.533 4.298 10.013 1.00 92.44 374 PRO A C 1
ATOM 2728 O O . PRO A 1 374 ? -11.693 4.103 10.367 1.00 92.44 374 PRO A O 1
ATOM 2731 N N . SER A 1 375 ? -9.714 3.284 9.713 1.00 91.94 375 SER A N 1
ATOM 2732 C CA . SER A 1 375 ? -10.110 1.875 9.832 1.00 91.94 375 SER A CA 1
ATOM 2733 C C . SER A 1 375 ? -10.266 1.392 11.274 1.00 91.94 375 SER A C 1
ATOM 2735 O O . SER A 1 375 ? -11.172 0.607 11.530 1.00 91.94 375 SER A O 1
ATOM 2737 N N . ASP A 1 376 ? -9.462 1.885 12.224 1.00 92.06 376 ASP A N 1
ATOM 2738 C CA . ASP A 1 376 ? -9.646 1.561 13.644 1.00 92.06 376 ASP A CA 1
ATOM 2739 C C . ASP A 1 376 ? -10.986 2.114 14.148 1.00 92.06 376 ASP A C 1
ATOM 2741 O O . ASP A 1 376 ? -11.719 1.419 14.845 1.00 92.06 376 ASP A O 1
ATOM 2745 N N . VAL A 1 377 ? -11.346 3.337 13.742 1.00 92.62 377 VAL A N 1
ATOM 2746 C CA . VAL A 1 377 ? -12.652 3.937 14.064 1.00 92.62 377 VAL A CA 1
ATOM 2747 C C . VAL A 1 377 ? -13.794 3.119 13.454 1.00 92.62 377 VAL A C 1
ATOM 2749 O O . VAL A 1 377 ? -14.760 2.797 14.145 1.00 92.62 377 VAL A O 1
ATOM 2752 N N . ALA A 1 378 ? -13.661 2.708 12.188 1.00 91.56 378 ALA A N 1
ATOM 2753 C CA . ALA A 1 378 ? -14.636 1.834 11.537 1.00 91.56 378 ALA A CA 1
ATOM 2754 C C . ALA A 1 378 ? -14.779 0.475 12.251 1.00 91.56 378 ALA A C 1
ATOM 2756 O O . ALA A 1 378 ? -15.886 -0.047 12.370 1.00 91.56 378 ALA A O 1
ATOM 2757 N N . ASP A 1 379 ? -13.680 -0.086 12.755 1.00 90.81 379 ASP A N 1
ATOM 2758 C CA . ASP A 1 379 ? -13.687 -1.348 13.493 1.00 90.81 379 ASP A CA 1
ATOM 2759 C C . ASP A 1 379 ? -14.297 -1.203 14.898 1.00 90.81 379 ASP A C 1
ATOM 2761 O O . ASP A 1 379 ? -15.011 -2.104 15.336 1.00 90.81 379 ASP A O 1
ATOM 2765 N N . LEU A 1 380 ? -14.109 -0.064 15.577 1.00 91.12 380 LEU A N 1
ATOM 2766 C CA . LEU A 1 380 ? -14.811 0.244 16.832 1.00 91.12 380 LEU A CA 1
ATOM 2767 C C . LEU A 1 380 ? -16.327 0.334 16.620 1.00 91.12 380 LEU A C 1
ATOM 2769 O O . LEU A 1 380 ? -17.091 -0.220 17.407 1.00 91.12 380 LEU A O 1
ATOM 2773 N N . LEU A 1 381 ? -16.772 1.000 15.551 1.00 90.62 381 LEU A N 1
ATOM 2774 C CA . LEU A 1 381 ? -18.194 1.098 15.205 1.00 90.62 381 LEU A CA 1
ATOM 2775 C C . LEU A 1 381 ? -18.799 -0.281 14.884 1.00 90.62 381 LEU A C 1
ATOM 2777 O O . LEU A 1 381 ? -19.895 -0.593 15.351 1.00 90.62 381 LEU A O 1
ATOM 2781 N N . ASP A 1 382 ? -18.067 -1.126 14.150 1.00 88.56 382 ASP A N 1
ATOM 2782 C CA . ASP A 1 382 ? -18.462 -2.512 13.852 1.00 88.56 382 ASP A CA 1
ATOM 2783 C C . ASP A 1 382 ? -18.561 -3.360 15.131 1.00 88.56 382 ASP A C 1
ATOM 2785 O O . ASP A 1 382 ? -19.555 -4.059 15.338 1.00 88.56 382 ASP A O 1
ATOM 2789 N N . ALA A 1 383 ? -17.584 -3.239 16.039 1.00 87.25 383 ALA A N 1
ATOM 2790 C CA . ALA A 1 383 ? -17.584 -3.930 17.330 1.00 87.25 383 ALA A CA 1
ATOM 2791 C C . ALA A 1 383 ? -18.745 -3.488 18.239 1.00 87.25 383 ALA A C 1
ATOM 2793 O O . ALA A 1 383 ? -19.266 -4.286 19.022 1.00 87.25 383 ALA A O 1
ATOM 2794 N N . LEU A 1 384 ? -19.189 -2.236 18.115 1.00 87.25 384 LEU A N 1
ATOM 2795 C CA . LEU A 1 384 ? -20.367 -1.708 18.804 1.00 87.25 384 LEU A CA 1
ATOM 2796 C C . LEU A 1 384 ? -21.692 -2.081 18.124 1.00 87.25 384 LEU A C 1
ATOM 2798 O O . LEU A 1 384 ? -22.744 -1.734 18.658 1.00 87.25 384 LEU A O 1
ATOM 2802 N N . ASP A 1 385 ? -21.670 -2.788 16.987 1.00 86.94 385 ASP A N 1
ATOM 2803 C CA . ASP A 1 385 ? -22.871 -3.136 16.210 1.00 86.94 385 ASP A CA 1
ATOM 2804 C C . ASP A 1 385 ? -23.696 -1.886 15.840 1.00 86.94 385 ASP A C 1
ATOM 2806 O O . ASP A 1 385 ? -24.928 -1.863 15.890 1.00 86.94 385 ASP A O 1
ATOM 2810 N N . LYS A 1 386 ? -22.983 -0.794 15.545 1.00 86.44 386 LYS A N 1
ATOM 2811 C CA . LYS A 1 386 ? -23.532 0.529 15.254 1.00 86.44 386 LYS A CA 1
ATOM 2812 C C . LYS A 1 386 ? -23.797 0.643 13.751 1.00 86.44 386 LYS A C 1
ATOM 2814 O O . LYS A 1 386 ? -22.866 0.603 12.948 1.00 86.44 386 LYS A O 1
ATOM 2819 N N . ALA A 1 387 ? -25.054 0.828 13.354 1.00 85.44 387 ALA A N 1
ATOM 2820 C CA . ALA A 1 387 ? -25.395 1.068 11.952 1.00 85.44 387 ALA A CA 1
ATOM 2821 C C . ALA A 1 387 ? -24.945 2.483 11.518 1.00 85.44 387 ALA A C 1
ATOM 2823 O O . ALA A 1 387 ? -25.003 3.406 12.343 1.00 85.44 387 ALA A O 1
ATOM 2824 N N . PRO A 1 388 ? -24.530 2.696 10.252 1.00 84.06 388 PRO A N 1
ATOM 2825 C CA . PRO A 1 388 ? -24.022 3.994 9.794 1.00 84.06 388 PRO A CA 1
ATOM 2826 C C . PRO A 1 388 ? -25.009 5.160 9.965 1.00 84.06 388 PRO A C 1
ATOM 2828 O O . PRO A 1 388 ? -24.604 6.255 10.339 1.00 84.06 388 PRO A O 1
ATOM 2831 N N . GLU A 1 389 ? -26.305 4.934 9.738 1.00 88.56 389 GLU A N 1
ATOM 2832 C CA . GLU A 1 389 ? -27.347 5.975 9.748 1.00 88.56 389 GLU A CA 1
ATOM 2833 C C . GLU A 1 389 ? -28.055 6.129 11.106 1.00 88.56 389 GLU A C 1
ATOM 2835 O O . GLU A 1 389 ? -28.900 7.002 11.297 1.00 88.56 389 GLU A O 1
ATOM 2840 N N . GLU A 1 390 ? -27.757 5.254 12.060 1.00 90.25 390 GLU A N 1
ATOM 2841 C CA . GLU A 1 390 ? -28.417 5.226 13.363 1.00 90.25 390 GLU A CA 1
ATOM 2842 C C . GLU A 1 390 ? -27.885 6.358 14.271 1.00 90.25 390 GLU A C 1
ATOM 2844 O O . GLU A 1 390 ? -26.695 6.665 14.278 1.00 90.25 390 GLU A O 1
ATOM 2849 N N . SER A 1 391 ? -28.734 6.974 15.096 1.00 92.44 391 SER A N 1
ATOM 2850 C CA . SER A 1 391 ? -28.270 7.944 16.099 1.00 92.44 391 SER A CA 1
ATOM 2851 C C . SER A 1 391 ? -27.736 7.244 17.355 1.00 92.44 391 SER A C 1
ATOM 2853 O O . SER A 1 391 ? -28.132 6.125 17.684 1.00 92.44 391 SER A O 1
ATOM 2855 N N . TRP A 1 392 ? -26.872 7.913 18.122 1.00 90.25 392 TRP A N 1
ATOM 2856 C CA . TRP A 1 392 ? -26.412 7.384 19.414 1.00 90.25 392 TRP A CA 1
ATOM 2857 C C . TRP A 1 392 ? -27.546 7.201 20.433 1.00 90.25 392 TRP A C 1
ATOM 2859 O O . TRP A 1 392 ? -27.480 6.303 21.268 1.00 90.25 392 TRP A O 1
ATOM 2869 N N . GLU A 1 393 ? -28.617 7.993 20.339 1.00 89.62 393 GLU A N 1
ATOM 2870 C CA . GLU A 1 393 ? -29.835 7.803 21.137 1.00 89.62 393 GLU A CA 1
ATOM 2871 C C . GLU A 1 393 ? -30.549 6.496 20.776 1.00 89.62 393 GLU A C 1
ATOM 2873 O O . GLU A 1 393 ? -30.872 5.703 21.661 1.00 89.62 393 GLU A O 1
ATOM 2878 N N . ALA A 1 394 ? -30.733 6.232 19.478 1.00 90.25 394 ALA A N 1
ATOM 2879 C CA . ALA A 1 394 ? -31.346 4.999 18.996 1.00 90.25 394 ALA A CA 1
ATOM 2880 C C . ALA A 1 394 ? -30.497 3.768 19.345 1.00 90.25 394 ALA A C 1
ATOM 2882 O O . ALA A 1 394 ? -31.050 2.722 19.694 1.00 90.25 394 ALA A O 1
ATOM 2883 N N . TRP A 1 395 ? -29.168 3.898 19.291 1.00 90.88 395 TRP A N 1
ATOM 2884 C CA . TRP A 1 395 ? -28.246 2.853 19.727 1.00 90.88 395 TRP A CA 1
ATOM 2885 C C . TRP A 1 395 ? -28.400 2.562 21.224 1.00 90.88 395 TRP A C 1
ATOM 2887 O O . TRP A 1 395 ? -28.641 1.414 21.594 1.00 90.88 395 TRP A O 1
ATOM 2897 N N . ARG A 1 396 ? -28.367 3.591 22.086 1.00 86.81 396 ARG A N 1
ATOM 2898 C CA . ARG A 1 396 ? -28.546 3.443 23.546 1.00 86.81 396 ARG A CA 1
ATOM 2899 C C . ARG A 1 396 ? -29.895 2.824 23.909 1.00 86.81 396 ARG A C 1
ATOM 2901 O O . ARG A 1 396 ? -29.958 1.998 24.813 1.00 86.81 396 ARG A O 1
ATOM 2908 N N . ALA A 1 397 ? -30.960 3.171 23.187 1.00 87.88 397 ALA A N 1
ATOM 2909 C CA . ALA A 1 397 ? -32.290 2.607 23.419 1.00 87.88 397 ALA A CA 1
ATOM 2910 C C . ALA A 1 397 ? -32.346 1.081 23.208 1.00 87.88 397 ALA A C 1
ATOM 2912 O O . ALA A 1 397 ? -33.104 0.398 23.891 1.00 87.88 397 ALA A O 1
ATOM 2913 N N . ARG A 1 398 ? -31.529 0.534 22.296 1.00 87.56 398 ARG A N 1
ATOM 2914 C CA . ARG A 1 398 ? -31.404 -0.919 22.066 1.00 87.56 398 ARG A CA 1
ATOM 2915 C C . ARG A 1 398 ? -30.418 -1.621 23.000 1.00 87.56 398 ARG A C 1
ATOM 2917 O O . ARG A 1 398 ? -30.404 -2.848 23.021 1.00 87.56 398 ARG A O 1
ATOM 2924 N N . HIS A 1 399 ? -29.641 -0.861 23.769 1.00 79.81 399 HIS A N 1
ATOM 2925 C CA . HIS A 1 399 ? -28.641 -1.359 24.717 1.00 79.81 399 HIS A CA 1
ATOM 2926 C C . HIS A 1 399 ? -28.879 -0.790 26.132 1.00 79.81 399 HIS A C 1
ATOM 2928 O O . HIS A 1 399 ? -27.998 -0.136 26.697 1.00 79.81 399 HIS A O 1
ATOM 2934 N N . PRO A 1 400 ? -30.079 -0.965 26.723 1.00 70.75 400 PRO A N 1
ATOM 2935 C CA . PRO A 1 400 ? -30.402 -0.356 28.008 1.00 70.75 400 PRO A CA 1
ATOM 2936 C C . PRO A 1 400 ? -29.594 -0.997 29.146 1.00 70.75 400 PRO A C 1
ATOM 2938 O O . PRO A 1 400 ? -29.691 -2.195 29.392 1.00 70.75 400 PRO A O 1
ATOM 2941 N N . GLY A 1 401 ? -28.833 -0.185 29.885 1.00 64.38 401 GLY A N 1
ATOM 2942 C CA . GLY A 1 401 ? -28.144 -0.611 31.111 1.00 64.38 401 GLY A CA 1
ATOM 2943 C C . GLY A 1 401 ? -26.816 -1.351 30.912 1.00 64.38 401 GLY A C 1
ATOM 2944 O O . GLY A 1 401 ? -26.184 -1.715 31.901 1.00 64.38 401 GLY A O 1
ATOM 2945 N N . GLU A 1 402 ? -26.357 -1.537 29.674 1.00 58.25 402 GLU A N 1
ATOM 2946 C CA . GLU A 1 402 ? -24.997 -2.000 29.401 1.00 58.25 402 GLU A CA 1
ATOM 2947 C C . GLU A 1 402 ? -24.054 -0.792 29.401 1.00 58.25 402 GLU A C 1
ATOM 2949 O O . GLU A 1 402 ? -24.235 0.157 28.635 1.00 58.25 402 GLU A O 1
ATOM 2954 N N . ALA A 1 403 ? -23.024 -0.813 30.255 1.00 58.22 403 ALA A N 1
ATOM 2955 C CA . ALA A 1 403 ? -21.854 0.009 29.975 1.00 58.22 403 ALA A CA 1
ATOM 2956 C C . ALA A 1 403 ? -21.344 -0.409 28.582 1.00 58.22 403 ALA A C 1
ATOM 2958 O O . ALA A 1 403 ? -21.327 -1.613 28.313 1.00 58.22 403 ALA A O 1
ATOM 2959 N N . PRO A 1 404 ? -20.957 0.528 27.700 1.00 57.19 404 PRO A N 1
ATOM 2960 C CA . PRO A 1 404 ? -20.396 0.230 26.385 1.00 57.19 404 PRO A CA 1
ATOM 2961 C C . PRO A 1 404 ? -19.021 -0.421 26.560 1.00 57.19 404 PRO A C 1
ATOM 2963 O O . PRO A 1 404 ? -17.968 0.175 26.371 1.00 57.19 404 PRO A O 1
ATOM 2966 N N . VAL A 1 405 ? -19.035 -1.675 26.986 1.00 55.16 405 VAL A N 1
ATOM 2967 C CA . VAL A 1 405 ? -17.911 -2.583 26.909 1.00 55.16 405 VAL A CA 1
ATOM 2968 C C . VAL A 1 405 ? -17.929 -3.041 25.464 1.00 55.16 405 VAL A C 1
ATOM 2970 O O . VAL A 1 405 ? -18.938 -3.603 25.035 1.00 55.16 405 VAL A O 1
ATOM 2973 N N . LEU A 1 406 ? -16.858 -2.748 24.711 1.00 57.28 406 LEU A N 1
ATOM 2974 C CA . LEU A 1 406 ? -16.631 -3.290 23.366 1.00 57.28 406 LEU A CA 1
ATOM 2975 C C . LEU A 1 406 ? -17.120 -4.732 23.364 1.00 57.28 406 LEU A C 1
ATOM 2977 O O . LEU A 1 406 ? -16.604 -5.544 24.140 1.00 57.28 406 LEU A O 1
ATOM 2981 N N . ARG A 1 407 ? -18.216 -4.984 22.634 1.00 51.50 407 ARG A N 1
ATOM 2982 C CA . ARG A 1 407 ? -19.024 -6.183 22.836 1.00 51.50 407 ARG A CA 1
ATOM 2983 C C . ARG A 1 407 ? -18.100 -7.372 22.708 1.00 51.50 407 ARG A C 1
ATOM 2985 O O . ARG A 1 407 ? -17.600 -7.665 21.622 1.00 51.50 407 ARG A O 1
ATOM 2992 N N . ILE A 1 408 ? -17.905 -8.073 23.822 1.00 39.62 408 ILE A N 1
ATOM 2993 C CA . ILE A 1 408 ? -17.263 -9.371 23.789 1.00 39.62 408 ILE A CA 1
ATOM 2994 C C . ILE A 1 408 ? -18.214 -10.274 23.021 1.00 39.62 408 ILE A C 1
ATOM 2996 O O . ILE A 1 408 ? -19.162 -10.809 23.598 1.00 39.62 408 ILE A O 1
ATOM 3000 N N . ARG A 1 409 ? -18.018 -10.387 21.701 1.00 37.31 409 ARG A N 1
ATOM 3001 C CA . ARG A 1 409 ? -18.742 -11.349 20.872 1.00 37.31 409 ARG A CA 1
ATOM 3002 C C . ARG A 1 409 ? -18.389 -12.725 21.427 1.00 37.31 409 ARG A C 1
ATOM 3004 O O . ARG A 1 409 ? -17.310 -13.254 21.164 1.00 37.31 409 ARG A O 1
ATOM 3011 N N . ARG A 1 410 ? -19.273 -13.290 22.256 1.00 27.78 410 ARG A N 1
ATOM 3012 C CA . ARG A 1 410 ? -19.198 -14.711 22.598 1.00 27.78 410 ARG A CA 1
ATOM 3013 C C . ARG A 1 410 ? -19.428 -15.503 21.300 1.00 27.78 410 ARG A C 1
ATOM 3015 O O . ARG A 1 410 ? -20.307 -15.103 20.537 1.00 27.78 410 ARG A O 1
ATOM 3022 N N . PRO A 1 411 ? -18.596 -16.527 21.034 1.00 33.62 411 PRO A N 1
ATOM 3023 C CA . PRO A 1 411 ? -18.607 -17.284 19.783 1.00 33.62 411 PRO A CA 1
ATOM 3024 C C . PRO A 1 411 ? -19.937 -17.979 19.506 1.00 33.62 411 PRO A C 1
ATOM 3026 O O . PRO A 1 411 ? -20.637 -18.328 20.487 1.00 33.62 411 PRO A O 1
#

=== Feature glossary ===
A reading guide for the features in this record.

Start from the sequence.

  · Sequence gives the chain of amino acids in standard one-letter code (A=alanine, C=cysteine, …, Y=tyrosine), read N→C. It is the only feature that is directly encoded by the gene; all structural features are derived from the folded form of this sequence.

Fold it, and you get atomic coordinates and the backbone conformation that goes with them.

  · The mmCIF table is the protein's shape written out atom by atom. For each backbone N, Cα, C, and carbonyl O, it records an (x, y, z) coordinate triple in Å plus the residue type, chain letter, and residue number.

  · Backbone dihedral angles. Every residue except chain termini has a φ (preceding-C → N → Cα → C) and a ψ (N → Cα → C → next-N). They are reported in degrees following the IUPAC sign convention. Secondary structure is essentially a statement about which (φ, ψ) basin each residue occupies.

  · DSSP 8-state secondary structure assigns each residue one of H (α-helix), G (3₁₀-helix), I (π-helix), E (extended β-strand), B (isolated β-bridge), T (hydrogen-bonded turn), S (bend), or '-' (coil). The assignment is computed from backbone hydrogen-bond geometry via the Kabsch–Sander algorithm.

  · P-SEA three-state annotation labels each residue as helix, strand, or coil based purely on the geometry of the Cα trace. It serves as a fallback when the full backbone (and thus DSSP) is unavailable.

Summarize the fold with a handful of shape descriptors and a per-residue structural alphabet.

  · Radius of gyration (Rg) is the root-mean-square distance of Cα atoms from their centroid — a single number for overall size and compactness. A globular domain of N residues has Rg ≈ 2.2·N^0.38 Å; an extended or disordered chain has a much larger Rg. The Cα contact count is the number of residue pairs whose Cα atoms are within 8 Å and are more than four positions apart in sequence — a standard proxy for tertiary packing density. The bounding box is the smallest axis-aligned box enclosing all Cα atoms.

  · Foldseek's 3Di representation compresses backbone geometry into a per-residue letter drawn from a learned twenty-state alphabet. It captures the tertiary interaction pattern around each residue — which residues are packed against it in space, regardless of where they are in sequence.

  · Accessible surface area quantifies burial. A residue with SASA near zero is packed into the hydrophobic core; one with SASA >100 Å² sits on the surface. Computed here via the Shrake–Rupley numerical algorithm with a 1.4 Å probe.

Ask how reliable the model is.

  · For AlphaFold models, the B-factor field carries pLDDT — the model's own estimate of local accuracy on a 0–100 scale. Regions with pLDDT<50 should be treated as essentially unmodeled; they often correspond to intrinsically disordered segments.

  · For experimental (PDB) structures, the B-factor (temperature factor) quantifies the positional spread of each atom in the crystal — a combination of thermal vibration and static disorder — in units of Å². High B-factors mark flexible loops or poorly resolved regions; low B-factors mark the rigid, well-ordered core.

  · PAE(i, j) answers: if I align the predicted and true structures on residue i, how far off (in Å) do I expect residue j to be? A block-diagonal PAE matrix with low values on the blocks and high values off-diagonal is the signature of a multi-domain protein with confidently predicted domains but uncertain inter-domain orientation.

Place it in context: what it resembles, what it is annotated as, and how it looks.

  · Structural nearest neighbors (via Foldseek easy-search vs the PDB). Reported per hit: target PDB id, E-value, and alignment TM-score. A TM-score above ~0.5 is the conventional threshold for 'same fold'.

  · Functional annotations link the protein to curated databases. InterPro entries identify conserved domains and families by matching the sequence against member-database signatures (Pfam, PROSITE, CDD, …). Gene Ontology (GO) terms describe molecular function, biological process, and cellular component in a controlled vocabulary. CATH places the structure in a hierarchical fold classification (Class/Architecture/Topology/Homologous-superfamily). The organism is the source species.

  · Plot images: a contact map (which residues are close in 3D, as an N×N binary image), a Ramachandran scatter (backbone torsion angles, revealing secondary-structure composition at a glance), and — for AlphaFold structures — a PAE heatmap (pairwise prediction confidence).

  · Structure images are PyMOL renders from six orthogonal camera directions. Cartoon representation draws helices as coils and strands as arrows; sticks shows the backbone as bonds; surface shows the solvent-excluded envelope. Rainbow coloring maps sequence position to hue (blue→red, N→C); chain coloring assigns a distinct color per polypeptide.